Protein AF-0000000075407105 (afdb_homodimer)

Secondary structure (DSSP, 8-state):
--PPP--SSEE-SS---SS--GGGEEEEEEEEEEHHHHHHHHHTTS-EESTTSSEEEEEEEEEEEETTEEEEEEEEHHHHHHHHHHH-HHHHHHHHHHHHHHHSPPPPBTTB--SS-EEEEEEE----SS--S-HHHHHHHHHHHHHHHHHHT-SEEEEESS--STTPPP--HHHHHHHHHHHHHHHHHTT-EEEEE-S-HHHHHHHHHHT--EEEETTTT-STTHHHHHHHH--EEEEE--SS-TTTTTS----SSHHHHHHHHHHHHHHHHHHHT--GGGEEEE--TTSS--HHHHHHHHHTGGGGGGG-S-BEE--TT-HHHHHHTT---GGG-HHHHHHHHHHHHHTT-SEEEES-HHHHHHHHHHHHHHHHH-/--PPP--SSEE-SS---SS--GGGEEEEEEEEEEHHHHHHHHHTTS-EESTTSSEEEEEEEEEEEETTEEEEEEEEHHHHHHHHHHH-HHHHHHHHHHHHHHHSPPPPBTTB--SS-EEEEEEE----SS--S-HHHHHHHHHHHHHHHHHHT-SEEEEESS--STTPPP--HHHHHHHHHHHHHHHHHTT-EEEEE-S-HHHHHHHHHHT--EEEETTTT-STTHHHHHHHH--EEEEE--SS-TTTTTS----SSHHHHHHHHHHHHHHHHHHHT--GGGEEEE--TTSS--HHHHHHHHHTGGGGGGG-S-BEE--TT-HHHHHHTT---GGG-HHHHHHHHHHHHHTT-SEEEES-HHHHHHHHHHHHHHHHH-

pLDDT: mean 93.24, std 10.72, range [33.47, 98.94]

Organism: Magnetospirillum gryphiswaldense (strain DSM 6361 / JCM 21280 / NBRC 15271 / MSR-1) (NCBI:txid431944)

Structure (mmCIF, N/CA/C/O backbone):
data_AF-0000000075407105-model_v1
#
loop_
_entity.id
_entity.type
_entity.pdbx_description
1 polymer 'dihydropteroate synthase'
#
loop_
_atom_site.group_PDB
_atom_site.id
_atom_site.type_symbol
_atom_site.label_atom_id
_atom_site.label_alt_id
_atom_site.label_comp_id
_atom_site.label_asym_id
_atom_site.label_entity_id
_atom_site.label_seq_id
_atom_site.pdbx_PDB_ins_code
_atom_site.Cartn_x
_atom_site.Cartn_y
_atom_site.Cartn_z
_atom_site.occupancy
_atom_site.B_iso_or_equiv
_atom_site.auth_seq_id
_atom_site.auth_comp_id
_atom_site.auth_asym_id
_atom_site.auth_atom_id
_atom_site.pdbx_PDB_model_num
ATOM 1 N N . MET A 1 1 ? 12.43 -6.551 20.906 1 43.66 1 MET A N 1
ATOM 2 C CA . MET A 1 1 ? 11.086 -7.113 20.891 1 43.66 1 MET A CA 1
ATOM 3 C C . MET A 1 1 ? 10.109 -6.168 20.203 1 43.66 1 MET A C 1
ATOM 5 O O . MET A 1 1 ? 10.07 -4.977 20.516 1 43.66 1 MET A O 1
ATOM 9 N N . ILE A 1 2 ? 9.617 -6.543 19.094 1 59.31 2 ILE A N 1
ATOM 10 C CA . ILE A 1 2 ? 8.688 -5.703 18.344 1 59.31 2 ILE A CA 1
ATOM 11 C C . ILE A 1 2 ? 7.418 -5.492 19.172 1 59.31 2 ILE A C 1
ATOM 13 O O . ILE A 1 2 ? 6.836 -6.449 19.688 1 59.31 2 ILE A O 1
ATOM 17 N N . VAL A 1 3 ? 7.188 -4.281 19.641 1 60.44 3 VAL A N 1
ATOM 18 C CA . VAL A 1 3 ? 6 -3.883 20.391 1 60.44 3 VAL A CA 1
ATOM 19 C C . VAL A 1 3 ? 4.746 -4.211 19.578 1 60.44 3 VAL A C 1
ATOM 21 O O . VAL A 1 3 ? 4.625 -3.816 18.422 1 60.44 3 VAL A O 1
ATOM 24 N N . PRO A 1 4 ? 3.904 -5.094 20.203 1 81.5 4 PRO A N 1
ATOM 25 C CA . PRO A 1 4 ? 2.666 -5.418 19.5 1 81.5 4 PRO A CA 1
ATOM 26 C C . PRO A 1 4 ? 1.782 -4.195 19.266 1 81.5 4 PRO A C 1
ATOM 28 O O . PRO A 1 4 ? 1.633 -3.357 20.156 1 81.5 4 PRO A O 1
ATOM 31 N N . VAL A 1 5 ? 1.396 -3.979 18.109 1 93.75 5 VAL A N 1
ATOM 32 C CA . VAL A 1 5 ? 0.526 -2.871 17.719 1 93.75 5 VAL A CA 1
ATOM 33 C C . VAL A 1 5 ? -0.922 -3.35 17.656 1 93.75 5 VAL A C 1
ATOM 35 O O . VAL A 1 5 ? -1.203 -4.418 17.109 1 93.75 5 VAL A O 1
ATOM 38 N N . THR A 1 6 ? -1.821 -2.645 18.359 1 94.62 6 THR A N 1
ATOM 39 C CA . THR A 1 6 ? -3.25 -2.932 18.312 1 94.62 6 THR A CA 1
ATOM 40 C C . THR A 1 6 ? -4.027 -1.709 17.828 1 94.62 6 THR A C 1
ATOM 42 O O . THR A 1 6 ? -3.508 -0.591 17.844 1 94.62 6 THR A O 1
ATOM 45 N N . SER A 1 7 ? -5.23 -1.935 17.453 1 96.94 7 SER A N 1
ATOM 46 C CA . SER A 1 7 ? -6.082 -0.854 16.953 1 96.94 7 SER A CA 1
ATOM 47 C C . SER A 1 7 ? -6.457 0.105 18.078 1 96.94 7 SER A C 1
ATOM 49 O O . SER A 1 7 ? -6.566 -0.301 19.25 1 96.94 7 SER A O 1
ATOM 51 N N . ALA A 1 8 ? -6.641 1.34 17.688 1 96.75 8 ALA A N 1
ATOM 52 C CA . ALA A 1 8 ? -7.113 2.348 18.625 1 96.75 8 ALA A CA 1
ATOM 53 C C . ALA A 1 8 ? -8.609 2.186 18.906 1 96.75 8 ALA A C 1
ATOM 55 O O . ALA A 1 8 ? -9.156 2.828 19.797 1 96.75 8 ALA A O 1
ATOM 56 N N . PHE A 1 9 ? -9.289 1.323 18.109 1 97.44 9 PHE A N 1
ATOM 57 C CA . PHE A 1 9 ? -10.734 1.162 18.188 1 97.44 9 PHE A CA 1
ATOM 58 C C . PHE A 1 9 ? -11.102 -0.276 18.531 1 97.44 9 PHE A C 1
ATOM 60 O O . PHE A 1 9 ? -10.352 -1.206 18.219 1 97.44 9 PHE A O 1
ATOM 67 N N . ARG A 1 10 ? -12.188 -0.415 19.188 1 96.56 10 ARG A N 1
ATOM 68 C CA . ARG A 1 10 ? -12.82 -1.713 19.391 1 96.56 10 ARG A CA 1
ATOM 69 C C . ARG A 1 10 ? -13.977 -1.914 18.422 1 96.56 10 ARG A C 1
ATOM 71 O O . ARG A 1 10 ? -14.758 -0.991 18.172 1 96.56 10 ARG A O 1
ATOM 78 N N . ARG A 1 11 ? -14.133 -3.047 17.891 1 96.19 11 ARG A N 1
ATOM 79 C CA . ARG A 1 11 ? -15.164 -3.336 16.906 1 96.19 11 ARG A CA 1
ATOM 80 C C . ARG A 1 11 ? -16.547 -3.309 17.531 1 96.19 11 ARG A C 1
ATOM 82 O O . ARG A 1 11 ? -16.734 -3.75 18.672 1 96.19 11 ARG A O 1
ATOM 89 N N . SER A 1 12 ? -17.484 -2.785 16.812 1 95.69 12 SER A N 1
ATOM 90 C CA . SER A 1 12 ? -18.906 -2.844 17.125 1 95.69 12 SER A CA 1
ATOM 91 C C . SER A 1 12 ? -19.688 -3.559 16.031 1 95.69 12 SER A C 1
ATOM 93 O O . SER A 1 12 ? -19.422 -3.369 14.836 1 95.69 12 SER A O 1
ATOM 95 N N . PRO A 1 13 ? -20.688 -4.316 16.375 1 94.38 13 PRO A N 1
ATOM 96 C CA . PRO A 1 13 ? -21.484 -5.012 15.359 1 94.38 13 PRO A CA 1
ATOM 97 C C . PRO A 1 13 ? -22.484 -4.094 14.656 1 94.38 13 PRO A C 1
ATOM 99 O O . PRO A 1 13 ? -23.078 -4.48 13.648 1 94.38 13 PRO A O 1
ATOM 102 N N . ALA A 1 14 ? -22.672 -2.896 15.273 1 92.69 14 ALA A N 1
ATOM 103 C CA . ALA A 1 14 ? -23.656 -1.961 14.719 1 92.69 14 ALA A CA 1
ATOM 104 C C . ALA A 1 14 ? -23.188 -0.518 14.898 1 92.69 14 ALA A C 1
ATOM 106 O O . ALA A 1 14 ? -22.312 -0.238 15.727 1 92.69 14 ALA A O 1
ATOM 107 N N . LEU A 1 15 ? -23.75 0.349 14.047 1 93.19 15 LEU A N 1
ATOM 108 C CA . LEU A 1 15 ? -23.562 1.78 14.266 1 93.19 15 LEU A CA 1
ATOM 109 C C . LEU A 1 15 ? -24.25 2.229 15.555 1 93.19 15 LEU A C 1
ATOM 111 O O . LEU A 1 15 ? -25.188 1.572 16.031 1 93.19 15 LEU A O 1
ATOM 115 N N . PRO A 1 16 ? -23.781 3.295 16.078 1 90.06 16 PRO A N 1
ATOM 116 C CA . PRO A 1 16 ? -24.391 3.736 17.328 1 90.06 16 PRO A CA 1
ATOM 117 C C . PRO A 1 16 ? -25.812 4.258 17.156 1 90.06 16 PRO A C 1
ATOM 119 O O . PRO A 1 16 ? -26.125 4.832 16.109 1 90.06 16 PRO A O 1
ATOM 122 N N . ARG A 1 17 ? -26.688 3.99 18.125 1 85.75 17 ARG A N 1
ATOM 123 C CA . ARG A 1 17 ? -28.062 4.469 18.125 1 85.75 17 ARG A CA 1
ATOM 124 C C . ARG A 1 17 ? -28.328 5.336 19.359 1 85.75 17 ARG A C 1
ATOM 126 O O . ARG A 1 17 ? -27.844 5.047 20.453 1 85.75 17 ARG A O 1
ATOM 133 N N . GLY A 1 18 ? -29.234 6.359 19.125 1 74.56 18 GLY A N 1
ATOM 134 C CA . GLY A 1 18 ? -29.734 7.199 20.203 1 74.56 18 GLY A CA 1
ATOM 135 C C . GLY A 1 18 ? -28.781 8.305 20.594 1 74.56 18 GLY A C 1
ATOM 136 O O . GLY A 1 18 ? -28.234 9 19.734 1 74.56 18 GLY A O 1
ATOM 137 N N . PHE A 1 19 ? -28.094 8.25 21.812 1 61.16 19 PHE A N 1
ATOM 138 C CA . PHE A 1 19 ? -27.578 9.289 22.703 1 61.16 19 PHE A CA 1
ATOM 139 C C . PHE A 1 19 ? -26.203 9.773 22.219 1 61.16 19 PHE A C 1
ATOM 141 O O . PHE A 1 19 ? -25.578 10.609 22.875 1 61.16 19 PHE A O 1
ATOM 148 N N . VAL A 1 20 ? -25.781 9.383 21.062 1 69 20 VAL A N 1
ATOM 149 C CA . VAL A 1 20 ? -24.453 9.883 20.766 1 69 20 VAL A CA 1
ATOM 150 C C . VAL A 1 20 ? -24.547 11.281 20.156 1 69 20 VAL A C 1
ATOM 152 O O . VAL A 1 20 ? -25.344 11.516 19.234 1 69 20 VAL A O 1
ATOM 155 N N . HIS A 1 21 ? -23.844 12.164 20.938 1 73.88 21 HIS A N 1
ATOM 156 C CA . HIS A 1 21 ? -23.812 13.547 20.469 1 73.88 21 HIS A CA 1
ATOM 157 C C . HIS A 1 21 ? -22.984 13.68 19.188 1 73.88 21 HIS A C 1
ATOM 159 O O . HIS A 1 21 ? -21.891 13.125 19.094 1 73.88 21 HIS A O 1
ATOM 165 N N . ALA A 1 22 ? -23.5 14.391 18.281 1 72.75 22 ALA A N 1
ATOM 166 C CA . ALA A 1 22 ? -23 14.508 16.922 1 72.75 22 ALA A CA 1
ATOM 167 C C . ALA A 1 22 ? -21.531 14.891 16.891 1 72.75 22 ALA A C 1
ATOM 169 O O . ALA A 1 22 ? -20.719 14.25 16.219 1 72.75 22 ALA A O 1
ATOM 170 N N . PRO A 1 23 ? -21.125 15.789 17.734 1 68 23 PRO A N 1
ATOM 171 C CA . PRO A 1 23 ? -19.734 16.234 17.594 1 68 23 PRO A CA 1
ATOM 172 C C . PRO A 1 23 ? -18.734 15.203 18.094 1 68 23 PRO A C 1
ATOM 174 O O . PRO A 1 23 ? -17.531 15.336 17.844 1 68 23 PRO A O 1
ATOM 177 N N . ARG A 1 24 ? -19.281 14.125 18.516 1 79.62 24 ARG A N 1
ATOM 178 C CA . ARG A 1 24 ? -18.391 13.109 19.062 1 79.62 24 ARG A CA 1
ATOM 179 C C . ARG A 1 24 ? -18.312 11.891 18.141 1 79.62 24 ARG A C 1
ATOM 181 O O . ARG A 1 24 ? -17.828 10.828 18.547 1 79.62 24 ARG A O 1
ATOM 188 N N . VAL A 1 25 ? -18.828 12.117 17 1 92.12 25 VAL A N 1
ATOM 189 C CA . VAL A 1 25 ? -18.812 11.023 16.031 1 92.12 25 VAL A CA 1
ATOM 190 C C . VAL A 1 25 ? -17.891 11.383 14.867 1 92.12 25 VAL A C 1
ATOM 192 O O . VAL A 1 25 ? -17.969 12.477 14.305 1 92.12 25 VAL A O 1
ATOM 195 N N . HIS A 1 26 ? -16.984 10.461 14.578 1 96.25 26 HIS A N 1
ATOM 196 C CA . HIS A 1 26 ? -16.047 10.648 13.477 1 96.25 26 HIS A CA 1
ATOM 197 C C . HIS A 1 26 ? -16.312 9.648 12.352 1 96.25 26 HIS A C 1
ATOM 199 O O . HIS A 1 26 ? -16.812 8.555 12.602 1 96.25 26 HIS A O 1
ATOM 205 N N . VAL A 1 27 ? -16.062 10.094 11.156 1 97.19 27 VAL A N 1
ATOM 206 C CA . VAL A 1 27 ? -16.266 9.25 9.977 1 97.19 27 VAL A CA 1
ATOM 207 C C . VAL A 1 27 ? -14.906 8.82 9.422 1 97.19 27 VAL A C 1
ATOM 209 O O . VAL A 1 27 ? -14.055 9.664 9.117 1 97.19 27 VAL A O 1
ATOM 212 N N . LEU A 1 28 ? -14.695 7.566 9.367 1 98.38 28 LEU A N 1
ATOM 213 C CA . LEU A 1 28 ? -13.508 6.992 8.742 1 98.38 28 LEU A CA 1
ATOM 214 C C . LEU A 1 28 ? -13.828 6.449 7.352 1 98.38 28 LEU A C 1
ATOM 216 O O . LEU A 1 28 ? -14.352 5.336 7.223 1 98.38 28 LEU A O 1
ATOM 220 N N . PRO A 1 29 ? -13.57 7.25 6.281 1 98.25 29 PRO A N 1
ATOM 221 C CA . PRO A 1 29 ? -13.719 6.656 4.953 1 98.25 29 PRO A CA 1
ATOM 222 C C . PRO A 1 29 ? -12.953 5.344 4.805 1 98.25 29 PRO A C 1
ATOM 224 O O . PRO A 1 29 ? -11.781 5.266 5.168 1 98.25 29 PRO A O 1
ATOM 227 N N . SER A 1 30 ? -13.594 4.293 4.367 1 98.19 30 SER A N 1
ATOM 228 C CA . SER A 1 30 ? -13.031 2.947 4.262 1 98.19 30 SER A CA 1
ATOM 229 C C . SER A 1 30 ? -13.477 2.262 2.975 1 98.19 30 SER A C 1
ATOM 231 O O . SER A 1 30 ? -14.328 2.781 2.25 1 98.19 30 SER A O 1
ATOM 233 N N . GLY A 1 31 ? -12.859 1.134 2.707 1 98.06 31 GLY A N 1
ATOM 234 C CA . GLY A 1 31 ? -13.18 0.448 1.465 1 98.06 31 GLY A CA 1
ATOM 235 C C . GLY A 1 31 ? -12.875 1.273 0.23 1 98.06 31 GLY A C 1
ATOM 236 O O . GLY A 1 31 ? -13.727 1.439 -0.642 1 98.06 31 GLY A O 1
ATOM 237 N N . ILE A 1 32 ? -11.734 1.819 0.197 1 98.38 32 ILE A N 1
ATOM 238 C CA . ILE A 1 32 ? -11.352 2.768 -0.844 1 98.38 32 ILE A CA 1
ATOM 239 C C . ILE A 1 32 ? -10.992 2.014 -2.123 1 98.38 32 ILE A C 1
ATOM 241 O O . ILE A 1 32 ? -10.289 1.005 -2.078 1 98.38 32 ILE A O 1
ATOM 245 N N . VAL A 1 33 ? -11.508 2.445 -3.225 1 98.12 33 VAL A N 1
ATOM 246 C CA . VAL A 1 33 ? -11.25 1.891 -4.551 1 98.12 33 VAL A CA 1
ATOM 247 C C . VAL A 1 33 ? -10.766 2.994 -5.484 1 98.12 33 VAL A C 1
ATOM 249 O O . VAL A 1 33 ? -10.859 4.18 -5.156 1 98.12 33 VAL A O 1
ATOM 252 N N . ALA A 1 34 ? -10.25 2.602 -6.609 1 97.38 34 ALA A N 1
ATOM 253 C CA . ALA A 1 34 ? -9.664 3.557 -7.547 1 97.38 34 ALA A CA 1
ATOM 254 C C . ALA A 1 34 ? -10.148 3.293 -8.969 1 97.38 34 ALA A C 1
ATOM 256 O O . ALA A 1 34 ? -10.789 2.275 -9.234 1 97.38 34 ALA A O 1
ATOM 257 N N . GLY A 1 35 ? -9.867 4.223 -9.875 1 95.88 35 GLY A N 1
ATOM 258 C CA . GLY A 1 35 ? -10.062 4.035 -11.305 1 95.88 35 GLY A CA 1
ATOM 259 C C . GLY A 1 35 ? -11.508 3.814 -11.688 1 95.88 35 GLY A C 1
ATOM 260 O O . GLY A 1 35 ? -12.398 4.508 -11.188 1 95.88 35 GLY A O 1
ATOM 261 N N . GLU A 1 36 ? -11.727 2.865 -12.539 1 96.94 36 GLU A N 1
ATOM 262 C CA . GLU A 1 36 ? -13.062 2.584 -13.047 1 96.94 36 GLU A CA 1
ATOM 263 C C . GLU A 1 36 ? -13.953 1.988 -11.961 1 96.94 36 GLU A C 1
ATOM 265 O O . GLU A 1 36 ? -15.164 2.197 -11.961 1 96.94 36 GLU A O 1
ATOM 270 N N . ALA A 1 37 ? -13.336 1.286 -11.047 1 97.19 37 ALA A N 1
ATOM 271 C CA . ALA A 1 37 ? -14.109 0.788 -9.914 1 97.19 37 ALA A CA 1
ATOM 272 C C . ALA A 1 37 ? -14.664 1.939 -9.078 1 97.19 37 ALA A C 1
ATOM 274 O O . ALA A 1 37 ? -15.82 1.904 -8.648 1 97.19 37 ALA A O 1
ATOM 275 N N . ALA A 1 38 ? -13.828 2.928 -8.852 1 97.69 38 ALA A N 1
ATOM 276 C CA . ALA A 1 38 ? -14.281 4.109 -8.117 1 97.69 38 ALA A CA 1
ATOM 277 C C . ALA A 1 38 ? -15.406 4.82 -8.867 1 97.69 38 ALA A C 1
ATOM 279 O O . ALA A 1 38 ? -16.422 5.172 -8.273 1 97.69 38 ALA A O 1
ATOM 280 N N . ALA A 1 39 ? -15.156 4.984 -10.141 1 97 39 ALA A N 1
ATOM 281 C CA . ALA A 1 39 ? -16.172 5.633 -10.961 1 97 39 ALA A CA 1
ATOM 282 C C . ALA A 1 39 ? -17.484 4.852 -10.938 1 97 39 ALA A C 1
ATOM 284 O O . ALA A 1 39 ? -18.562 5.434 -10.812 1 97 39 ALA A O 1
ATOM 285 N N . ALA A 1 40 ? -17.391 3.576 -11.039 1 97.19 40 ALA A N 1
ATOM 286 C CA . ALA A 1 40 ? -18.562 2.711 -11.008 1 97.19 40 ALA A CA 1
ATOM 287 C C . ALA A 1 40 ? -19.297 2.818 -9.672 1 97.19 40 ALA A C 1
ATOM 289 O O . ALA A 1 40 ? -20.531 2.869 -9.625 1 97.19 40 ALA A O 1
ATOM 290 N N . ALA A 1 41 ? -18.547 2.818 -8.602 1 97 41 ALA A N 1
ATOM 291 C CA . ALA A 1 41 ? -19.141 2.926 -7.273 1 97 41 ALA A CA 1
ATOM 292 C C . ALA A 1 41 ? -19.906 4.242 -7.113 1 97 41 ALA A C 1
ATOM 294 O O . ALA A 1 41 ? -21 4.273 -6.551 1 97 41 ALA A O 1
ATOM 295 N N . ILE A 1 42 ? -19.328 5.305 -7.645 1 96.44 42 ILE A N 1
ATOM 296 C CA . ILE A 1 42 ? -19.922 6.629 -7.496 1 96.44 42 ILE A CA 1
ATOM 297 C C . ILE A 1 42 ? -21.188 6.719 -8.328 1 96.44 42 ILE A C 1
ATOM 299 O O . ILE A 1 42 ? -22.25 7.105 -7.816 1 96.44 42 ILE A O 1
ATOM 303 N N . ILE A 1 43 ? -21.125 6.34 -9.555 1 95.88 43 ILE A N 1
ATOM 304 C CA . ILE A 1 43 ? -22.266 6.508 -10.438 1 95.88 43 ILE A CA 1
ATOM 305 C C . ILE A 1 43 ? -23.375 5.543 -10.031 1 95.88 43 ILE A C 1
ATOM 307 O O . ILE A 1 43 ? -24.562 5.812 -10.258 1 95.88 43 ILE A O 1
ATOM 311 N N . GLY A 1 44 ? -23 4.457 -9.398 1 94.56 44 GLY A N 1
ATOM 312 C CA . GLY A 1 44 ? -23.969 3.482 -8.93 1 94.56 44 GLY A CA 1
ATOM 313 C C . GLY A 1 44 ? -24.562 3.834 -7.582 1 94.56 44 GLY A C 1
ATOM 314 O O . GLY A 1 44 ? -25.484 3.156 -7.102 1 94.56 44 GLY A O 1
ATOM 315 N N . GLY A 1 45 ? -24.047 4.867 -6.918 1 93.88 45 GLY A N 1
ATOM 316 C CA . GLY A 1 45 ? -24.547 5.324 -5.637 1 93.88 45 GLY A CA 1
ATOM 317 C C . GLY A 1 45 ? -23.984 4.551 -4.461 1 93.88 45 GLY A C 1
ATOM 318 O O . GLY A 1 45 ? -24.5 4.648 -3.344 1 93.88 45 GLY A O 1
ATOM 319 N N . HIS A 1 46 ? -22.906 3.812 -4.68 1 94.69 46 HIS A N 1
ATOM 320 C CA . HIS A 1 46 ? -22.359 2.934 -3.654 1 94.69 46 HIS A CA 1
ATOM 321 C C . HIS A 1 46 ? -21.031 3.463 -3.131 1 94.69 46 HIS A C 1
ATOM 323 O O . HIS A 1 46 ? -20.375 2.811 -2.316 1 94.69 46 HIS A O 1
ATOM 329 N N . GLY A 1 47 ? -20.625 4.566 -3.623 1 96 47 GLY A N 1
ATOM 330 C CA . GLY A 1 47 ? -19.375 5.195 -3.211 1 96 47 GLY A CA 1
ATOM 331 C C . GLY A 1 47 ? -19.406 6.707 -3.303 1 96 47 GLY A C 1
ATOM 332 O O . GLY A 1 47 ? -20.328 7.277 -3.896 1 96 47 GLY A O 1
ATOM 333 N N . TRP A 1 48 ? -18.484 7.293 -2.711 1 96.81 48 TRP A N 1
ATOM 334 C CA . TRP A 1 48 ? -18.328 8.742 -2.711 1 96.81 48 TRP A CA 1
ATOM 335 C C . TRP A 1 48 ? -16.859 9.133 -2.916 1 96.81 48 TRP A C 1
ATOM 337 O O . TRP A 1 48 ? -15.961 8.445 -2.439 1 96.81 48 TRP A O 1
ATOM 347 N N . PRO A 1 49 ? -16.656 10.234 -3.645 1 97 49 PRO A N 1
ATOM 348 C CA . PRO A 1 49 ? -15.273 10.617 -3.943 1 97 49 PRO A CA 1
ATOM 349 C C . PRO A 1 49 ? -14.453 10.883 -2.684 1 97 49 PRO A C 1
ATOM 351 O O . PRO A 1 49 ? -14.984 11.359 -1.682 1 97 49 PRO A O 1
ATOM 354 N N . LEU A 1 50 ? -13.242 10.562 -2.715 1 96.69 50 LEU A N 1
ATOM 355 C CA . LEU A 1 50 ? -12.242 10.953 -1.725 1 96.69 50 LEU A CA 1
ATOM 356 C C . LEU A 1 50 ? -11.367 12.078 -2.26 1 96.69 50 LEU A C 1
ATOM 358 O O . LEU A 1 50 ? -10.484 11.844 -3.09 1 96.69 50 LEU A O 1
ATOM 362 N N . ALA A 1 51 ? -11.609 13.336 -1.871 1 93.44 51 ALA A N 1
ATOM 363 C CA . ALA A 1 51 ? -10.906 14.539 -2.307 1 93.44 51 ALA A CA 1
ATOM 364 C C . ALA A 1 51 ? -10.984 14.695 -3.822 1 93.44 51 ALA A C 1
ATOM 366 O O . ALA A 1 51 ? -10 15.07 -4.461 1 93.44 51 ALA A O 1
ATOM 367 N N . ASP A 1 52 ? -12.344 14.367 -4.371 1 71.56 52 ASP A N 1
ATOM 368 C CA . ASP A 1 52 ? -12.734 14.453 -5.773 1 71.56 52 ASP A CA 1
ATOM 369 C C . ASP A 1 52 ? -11.688 13.82 -6.68 1 71.56 52 ASP A C 1
ATOM 371 O O . ASP A 1 52 ? -11.406 14.336 -7.77 1 71.56 52 ASP A O 1
ATOM 375 N N . GLY A 1 53 ? -11.125 12.852 -6.262 1 66.38 53 GLY A N 1
ATOM 376 C CA . GLY A 1 53 ? -10.016 12.305 -7.023 1 66.38 53 GLY A CA 1
ATOM 377 C C . GLY A 1 53 ? -10.359 11 -7.715 1 66.38 53 GLY A C 1
ATOM 378 O O . GLY A 1 53 ? -11.5 10.789 -8.133 1 66.38 53 GLY A O 1
ATOM 379 N N . LYS A 1 54 ? -9.406 10.312 -8.031 1 83.88 54 LYS A N 1
ATOM 380 C CA . LYS A 1 54 ? -9.414 9.023 -8.711 1 83.88 54 LYS A CA 1
ATOM 381 C C . LYS A 1 54 ? -9.727 7.887 -7.738 1 83.88 54 LYS A C 1
ATOM 383 O O . LYS A 1 54 ? -9.719 6.715 -8.117 1 83.88 54 LYS A O 1
ATOM 388 N N . LEU A 1 55 ? -10.078 8.359 -6.414 1 96.62 55 LEU A N 1
ATOM 389 C CA . LEU A 1 55 ? -10.414 7.391 -5.379 1 96.62 55 LEU A CA 1
ATOM 390 C C . LEU A 1 55 ? -11.836 7.613 -4.859 1 96.62 55 LEU A C 1
ATOM 392 O O . LEU A 1 55 ? -12.344 8.734 -4.902 1 96.62 55 LEU A O 1
ATOM 396 N N . ALA A 1 56 ? -12.453 6.594 -4.414 1 97.94 56 ALA A N 1
ATOM 397 C CA . ALA A 1 56 ? -13.758 6.637 -3.754 1 97.94 56 ALA A CA 1
ATOM 398 C C . ALA A 1 56 ? -13.797 5.684 -2.564 1 97.94 56 ALA A C 1
ATOM 400 O O . ALA A 1 56 ? -13.156 4.629 -2.582 1 97.94 56 ALA A O 1
ATOM 401 N N . PHE A 1 57 ? -14.438 6.113 -1.542 1 98 57 PHE A N 1
ATOM 402 C CA . PHE A 1 57 ? -14.695 5.16 -0.467 1 98 57 PHE A CA 1
ATOM 403 C C . PHE A 1 57 ? -16.078 4.543 -0.605 1 98 57 PHE A C 1
ATOM 405 O O . PHE A 1 57 ? -17.031 5.219 -1.009 1 98 57 PHE A O 1
ATOM 412 N N . THR A 1 58 ? -16.172 3.236 -0.408 1 97.75 58 THR A N 1
ATOM 413 C CA . THR A 1 58 ? -17.422 2.492 -0.625 1 97.75 58 THR A CA 1
ATOM 414 C C . THR A 1 58 ? -18.047 2.088 0.706 1 97.75 58 THR A C 1
ATOM 416 O O . THR A 1 58 ? -19.188 1.615 0.743 1 97.75 58 THR A O 1
ATOM 419 N N . SER A 1 59 ? -17.344 2.213 1.738 1 97.94 59 SER A N 1
ATOM 420 C CA . SER A 1 59 ? -17.812 2.018 3.107 1 97.94 59 SER A CA 1
ATOM 421 C C . SER A 1 59 ? -17.219 3.066 4.047 1 97.94 59 SER A C 1
ATOM 423 O O . SER A 1 59 ? -16.359 3.842 3.648 1 97.94 59 SER A O 1
ATOM 425 N N . ALA A 1 60 ? -17.781 3.121 5.246 1 97.62 60 ALA A N 1
ATOM 426 C CA . ALA A 1 60 ? -17.266 4.051 6.246 1 97.62 60 ALA A CA 1
ATOM 427 C C . ALA A 1 60 ? -17.344 3.443 7.645 1 97.62 60 ALA A C 1
ATOM 429 O O . ALA A 1 60 ? -18.281 2.727 7.969 1 97.62 60 ALA A O 1
ATOM 430 N N . GLY A 1 61 ? -16.312 3.686 8.352 1 97.44 61 GLY A N 1
ATOM 431 C CA . GLY A 1 61 ? -16.375 3.453 9.789 1 97.44 61 GLY A CA 1
ATOM 432 C C . GLY A 1 61 ? -16.891 4.648 10.562 1 97.44 61 GLY A C 1
ATOM 433 O O . GLY A 1 61 ? -16.469 5.781 10.328 1 97.44 61 GLY A O 1
ATOM 434 N N . ILE A 1 62 ? -17.859 4.406 11.398 1 96.56 62 ILE A N 1
ATOM 435 C CA . ILE A 1 62 ? -18.281 5.402 12.375 1 96.56 62 ILE A CA 1
ATOM 436 C C . ILE A 1 62 ? -17.594 5.137 13.719 1 96.56 62 ILE A C 1
ATOM 438 O O . ILE A 1 62 ? -17.719 4.043 14.273 1 96.56 62 ILE A O 1
ATOM 442 N N . VAL A 1 63 ? -16.875 6.125 14.156 1 96.69 63 VAL A N 1
ATOM 443 C CA . VAL A 1 63 ? -16.125 5.992 15.391 1 96.69 63 VAL A CA 1
ATOM 444 C C . VAL A 1 63 ? -16.734 6.879 16.469 1 96.69 63 VAL A C 1
ATOM 446 O O . VAL A 1 63 ? -17.047 8.039 16.219 1 96.69 63 VAL A O 1
ATOM 449 N N . TRP A 1 64 ? -16.906 6.309 17.625 1 94.25 64 TRP A N 1
ATOM 450 C CA . TRP A 1 64 ? -17.469 7.066 18.734 1 94.25 64 TRP A CA 1
ATOM 451 C C . TRP A 1 64 ? -16.906 6.586 20.062 1 94.25 64 TRP A C 1
ATOM 453 O O . TRP A 1 64 ? -16.344 5.492 20.141 1 94.25 64 TRP A O 1
ATOM 463 N N . ALA A 1 65 ? -16.969 7.504 21.031 1 91.31 65 ALA A N 1
ATOM 464 C CA . ALA A 1 65 ? -16.516 7.168 22.375 1 91.31 65 ALA A CA 1
ATOM 465 C C . ALA A 1 65 ? -17.703 6.809 23.266 1 91.31 65 ALA A C 1
ATOM 467 O O . ALA A 1 65 ? -18.719 7.523 23.297 1 91.31 65 ALA A O 1
ATOM 468 N N . GLU A 1 66 ? -17.625 5.668 23.922 1 88.5 66 GLU A N 1
ATOM 469 C CA . GLU A 1 66 ? -18.625 5.203 24.875 1 88.5 66 GLU A CA 1
ATOM 470 C C . GLU A 1 66 ? -18.016 4.285 25.922 1 88.5 66 GLU A C 1
ATOM 472 O O . GLU A 1 66 ? -17.297 3.344 25.594 1 88.5 66 GLU A O 1
ATOM 477 N N . GLY A 1 67 ? -18.328 4.609 27.281 1 86.5 67 GLY A N 1
ATOM 478 C CA . GLY A 1 67 ? -17.844 3.77 28.359 1 86.5 67 GLY A CA 1
ATOM 479 C C . GLY A 1 67 ? -16.328 3.76 28.484 1 86.5 67 GLY A C 1
ATOM 480 O O . GLY A 1 67 ? -15.734 2.717 28.75 1 86.5 67 GLY A O 1
ATOM 481 N N . GLY A 1 68 ? -15.727 4.789 28.078 1 87.25 68 GLY A N 1
ATOM 482 C CA . GLY A 1 68 ? -14.281 4.898 28.203 1 87.25 68 GLY A CA 1
ATOM 483 C C . GLY A 1 68 ? -13.531 4.207 27.078 1 87.25 68 GLY A C 1
ATOM 484 O O . GLY A 1 68 ? -12.312 4.062 27.141 1 87.25 68 GLY A O 1
ATOM 485 N N . GLN A 1 69 ? -14.328 3.76 26.078 1 91.5 69 GLN A N 1
ATOM 486 C CA . GLN A 1 69 ? -13.734 3.078 24.938 1 91.5 69 GLN A CA 1
ATOM 487 C C . GLN A 1 69 ? -14.086 3.785 23.625 1 91.5 69 GLN A C 1
ATOM 489 O O . GLN A 1 69 ? -15.078 4.512 23.562 1 91.5 69 GLN A O 1
ATOM 494 N N . ASN A 1 70 ? -13.219 3.633 22.719 1 95.06 70 ASN A N 1
ATOM 495 C CA . ASN A 1 70 ? -13.5 4.086 21.359 1 95.06 70 ASN A CA 1
ATOM 496 C C . ASN A 1 70 ? -13.938 2.928 20.453 1 95.06 70 ASN A C 1
ATOM 498 O O . ASN A 1 70 ? -13.227 1.928 20.344 1 95.06 70 ASN A O 1
ATOM 502 N N . TRP A 1 71 ? -15.086 3.068 19.875 1 95.62 71 TRP A N 1
ATOM 503 C CA . TRP A 1 71 ? -15.695 2.004 19.078 1 95.62 71 TRP A CA 1
ATOM 504 C C . TRP A 1 71 ? -15.672 2.35 17.594 1 95.62 71 TRP A C 1
ATOM 506 O O . TRP A 1 71 ? -15.625 3.525 17.234 1 95.62 71 TRP A O 1
ATOM 516 N N . ILE A 1 72 ? -15.711 1.335 16.797 1 97.31 72 ILE A N 1
ATOM 517 C CA . ILE A 1 72 ? -15.891 1.519 15.359 1 97.31 72 ILE A CA 1
ATOM 518 C C . ILE A 1 72 ? -16.969 0.572 14.844 1 97.31 72 ILE A C 1
ATOM 520 O O . ILE A 1 72 ? -16.953 -0.623 15.148 1 97.31 72 ILE A O 1
ATOM 524 N N . GLY A 1 73 ? -17.922 1.076 14.172 1 96.88 73 GLY A N 1
ATOM 525 C CA . GLY A 1 73 ? -18.891 0.341 13.383 1 96.88 73 GLY A CA 1
ATOM 526 C C . GLY A 1 73 ? -18.797 0.63 11.898 1 96.88 73 GLY A C 1
ATOM 527 O O . GLY A 1 73 ? -18.578 1.774 11.492 1 96.88 73 GLY A O 1
ATOM 528 N N . MET A 1 74 ? -18.938 -0.412 11.07 1 97.25 74 MET A N 1
ATOM 529 C CA . MET A 1 74 ? -18.781 -0.26 9.625 1 97.25 74 MET A CA 1
ATOM 530 C C . MET A 1 74 ? -20.125 -0.309 8.914 1 97.25 74 MET A C 1
ATOM 532 O O . MET A 1 74 ? -21.016 -1.068 9.305 1 97.25 74 MET A O 1
ATOM 536 N N . ALA A 1 75 ? -20.25 0.445 7.875 1 96.06 75 ALA A N 1
ATOM 537 C CA . ALA A 1 75 ? -21.438 0.418 7.016 1 96.06 75 ALA A CA 1
ATOM 538 C C . ALA A 1 75 ? -21.078 0.798 5.582 1 96.06 75 ALA A C 1
ATOM 540 O O . ALA A 1 75 ? -20.109 1.532 5.348 1 96.06 75 ALA A O 1
ATOM 541 N N . PRO A 1 76 ? -21.859 0.238 4.621 1 96.44 76 PRO A N 1
ATOM 542 C CA . PRO A 1 76 ? -21.719 0.776 3.266 1 96.44 76 PRO A CA 1
ATOM 543 C C . PRO A 1 76 ? -22.016 2.271 3.191 1 96.44 76 PRO A C 1
ATOM 545 O O . PRO A 1 76 ? -22.75 2.801 4.023 1 96.44 76 PRO A O 1
ATOM 548 N N . TYR A 1 77 ? -21.438 2.928 2.27 1 95.5 77 TYR A N 1
ATOM 549 C CA . TYR A 1 77 ? -21.625 4.367 2.133 1 95.5 77 TYR A CA 1
ATOM 550 C C . TYR A 1 77 ? -23.094 4.727 2.088 1 95.5 77 TYR A C 1
ATOM 552 O O . TYR A 1 77 ? -23.547 5.656 2.768 1 95.5 77 TYR A O 1
ATOM 560 N N . ALA A 1 78 ? -23.828 3.994 1.293 1 89.5 78 ALA A N 1
ATOM 561 C CA . ALA A 1 78 ? -25.25 4.305 1.12 1 89.5 78 ALA A CA 1
ATOM 562 C C . ALA A 1 78 ? -26 4.207 2.447 1 89.5 78 ALA A C 1
ATOM 564 O O . ALA A 1 78 ? -26.953 4.953 2.682 1 89.5 78 ALA A O 1
ATOM 565 N N . GLU A 1 79 ? -25.609 3.426 3.316 1 93.19 79 GLU A N 1
ATOM 566 C CA . GLU A 1 79 ? -26.281 3.219 4.598 1 93.19 79 GLU A CA 1
ATOM 567 C C . GLU A 1 79 ? -25.844 4.262 5.621 1 93.19 79 GLU A C 1
ATOM 569 O O . GLU A 1 79 ? -26.531 4.477 6.625 1 93.19 79 GLU A O 1
ATOM 574 N N . LEU A 1 80 ? -24.703 4.797 5.426 1 91.56 80 LEU A N 1
ATOM 575 C CA . LEU A 1 80 ? -24.203 5.844 6.316 1 91.56 80 LEU A CA 1
ATOM 576 C C . LEU A 1 80 ? -25.156 7.035 6.332 1 91.56 80 LEU A C 1
ATOM 578 O O . LEU A 1 80 ? -25.5 7.547 7.402 1 91.56 80 LEU A O 1
ATOM 582 N N . VAL A 1 81 ? -25.531 7.336 5.188 1 85.25 81 VAL A N 1
ATOM 583 C CA . VAL A 1 81 ? -26.391 8.5 5.027 1 85.25 81 VAL A CA 1
ATOM 584 C C . VAL A 1 81 ? -27.766 8.227 5.645 1 85.25 81 VAL A C 1
ATOM 586 O O . VAL A 1 81 ? -28.297 9.055 6.383 1 85.25 81 VAL A O 1
ATOM 589 N N . ALA A 1 82 ? -28.234 7.109 5.371 1 90.44 82 ALA A N 1
ATOM 590 C CA . ALA A 1 82 ? -29.531 6.711 5.914 1 90.44 82 ALA A CA 1
ATOM 591 C C . ALA A 1 82 ? -29.484 6.641 7.438 1 90.44 82 ALA A C 1
ATOM 593 O O . ALA A 1 82 ? -30.438 7.062 8.109 1 90.44 82 ALA A O 1
ATOM 594 N N . TRP A 1 83 ? -28.453 6.172 7.918 1 93.88 83 TRP A N 1
ATOM 595 C CA . TRP A 1 83 ? -28.266 6.074 9.359 1 93.88 83 TRP A CA 1
ATOM 596 C C . TRP A 1 83 ? -28.266 7.457 10.008 1 93.88 83 TRP A C 1
ATOM 598 O O . TRP A 1 83 ? -28.953 7.68 11.008 1 93.88 83 TRP A O 1
ATOM 608 N N . ALA A 1 84 ? -27.547 8.352 9.461 1 93.31 84 ALA A N 1
ATOM 609 C CA . ALA A 1 84 ? -27.453 9.703 10.023 1 93.31 84 ALA A CA 1
ATOM 610 C C . ALA A 1 84 ? -28.812 10.375 10.07 1 93.31 84 ALA A C 1
ATOM 612 O O . ALA A 1 84 ? -29.156 11.047 11.055 1 93.31 84 ALA A O 1
ATOM 613 N N . GLU A 1 85 ? -29.609 10.148 9.055 1 91.88 85 GLU A N 1
ATOM 614 C CA . GLU A 1 85 ? -30.953 10.711 9.008 1 91.88 85 GLU A CA 1
ATOM 615 C C . GLU A 1 85 ? -31.844 10.109 10.086 1 91.88 85 GLU A C 1
ATOM 617 O O . GLU A 1 85 ? -32.625 10.812 10.727 1 91.88 85 GLU A O 1
ATOM 622 N N . ALA A 1 86 ? -31.734 8.867 10.266 1 93.12 86 ALA A N 1
ATOM 623 C CA . ALA A 1 86 ? -32.531 8.164 11.266 1 93.12 86 ALA A CA 1
ATOM 624 C C . ALA A 1 86 ? -32.188 8.625 12.68 1 93.12 86 ALA A C 1
ATOM 626 O O . ALA A 1 86 ? -33.031 8.617 13.57 1 93.12 86 ALA A O 1
ATOM 627 N N . GLU A 1 87 ? -30.969 9.062 12.898 1 92.88 87 GLU A N 1
ATOM 628 C CA . GLU A 1 87 ? -30.5 9.484 14.219 1 92.88 87 GLU A CA 1
ATOM 629 C C . GLU A 1 87 ? -30.953 10.906 14.539 1 92.88 87 GLU A C 1
ATOM 631 O O . GLU A 1 87 ? -30.906 11.336 15.688 1 92.88 87 GLU A O 1
ATOM 636 N N . GLY A 1 88 ? -31.359 11.672 13.508 1 91.56 88 GLY A N 1
ATOM 637 C CA . GLY A 1 88 ? -31.906 12.992 13.75 1 91.56 88 GLY A CA 1
ATOM 638 C C . GLY A 1 88 ? -31.25 14.07 12.906 1 91.56 88 GLY A C 1
ATOM 639 O O . GLY A 1 88 ? -30.219 13.836 12.266 1 91.56 88 GLY A O 1
ATOM 640 N N . GLU A 1 89 ? -31.781 15.203 12.984 1 91.06 89 GLU A N 1
ATOM 641 C CA . GLU A 1 89 ? -31.391 16.312 12.117 1 91.06 89 GLU A CA 1
ATOM 642 C C . GLU A 1 89 ? -29.969 16.766 12.414 1 91.06 89 GLU A C 1
ATOM 644 O O . GLU A 1 89 ? -29.203 17.078 11.5 1 91.06 89 GLU A O 1
ATOM 649 N N . ASP A 1 90 ? -29.641 16.781 13.641 1 92 90 ASP A N 1
ATOM 650 C CA . ASP A 1 90 ? -28.312 17.234 14.031 1 92 90 ASP A CA 1
ATOM 651 C C . ASP A 1 90 ? -27.234 16.281 13.492 1 92 90 ASP A C 1
ATOM 653 O O . ASP A 1 90 ? -26.219 16.719 12.969 1 92 90 ASP A O 1
ATOM 657 N N . MET A 1 91 ? -27.5 15.016 13.625 1 93.44 91 MET A N 1
ATOM 658 C CA . MET A 1 91 ? -26.562 14.008 13.125 1 93.44 91 MET A CA 1
ATOM 659 C C . MET A 1 91 ? -26.484 14.047 11.602 1 93.44 91 MET A C 1
ATOM 661 O O . MET A 1 91 ? -25.406 13.977 11.031 1 93.44 91 MET A O 1
ATOM 665 N N . ALA A 1 92 ? -27.609 14.18 10.992 1 93.62 92 ALA A N 1
ATOM 666 C CA . ALA A 1 92 ? -27.672 14.266 9.539 1 93.62 92 ALA A CA 1
ATOM 667 C C . ALA A 1 92 ? -26.859 15.445 9.023 1 93.62 92 ALA A C 1
ATOM 669 O O . ALA A 1 92 ? -26.109 15.328 8.047 1 93.62 92 ALA A O 1
ATOM 670 N N . ARG A 1 93 ? -27.016 16.531 9.703 1 93.75 93 ARG A N 1
ATOM 671 C CA . ARG A 1 93 ? -26.281 17.734 9.32 1 93.75 93 ARG A CA 1
ATOM 672 C C . ARG A 1 93 ? -24.781 17.531 9.523 1 93.75 93 ARG A C 1
ATOM 674 O O . ARG A 1 93 ? -23.984 17.875 8.641 1 93.75 93 ARG A O 1
ATOM 681 N N . HIS A 1 94 ? -24.391 16.969 10.617 1 94 94 HIS A N 1
ATOM 682 C CA . HIS A 1 94 ? -22.984 16.734 10.938 1 94 94 HIS A CA 1
ATOM 683 C C . HIS A 1 94 ? -22.344 15.812 9.914 1 94 94 HIS A C 1
ATOM 685 O O . HIS A 1 94 ? -21.297 16.156 9.336 1 94 94 HIS A O 1
ATOM 691 N N . ILE A 1 95 ? -22.969 14.703 9.68 1 94.69 95 ILE A N 1
ATOM 692 C CA . ILE A 1 95 ? -22.438 13.719 8.75 1 94.69 95 ILE A CA 1
ATOM 693 C C . ILE A 1 95 ? -22.422 14.289 7.34 1 94.69 95 ILE A C 1
ATOM 695 O O . ILE A 1 95 ? -21.469 14.094 6.59 1 94.69 95 ILE A O 1
ATOM 699 N N . GLY A 1 96 ? -23.469 14.977 7.016 1 94.62 96 GLY A N 1
ATOM 700 C CA . GLY A 1 96 ? -23.516 15.617 5.715 1 94.62 96 GLY A CA 1
ATOM 701 C C . GLY A 1 96 ? -22.359 16.562 5.477 1 94.62 96 GLY A C 1
ATOM 702 O O . GLY A 1 96 ? -21.734 16.547 4.406 1 94.62 96 GLY A O 1
ATOM 703 N N . GLN A 1 97 ? -22.062 17.359 6.465 1 95.12 97 GLN A N 1
ATOM 704 C CA . GLN A 1 97 ? -20.969 18.312 6.355 1 95.12 97 GLN A CA 1
ATOM 705 C C . GLN A 1 97 ? -19.625 17.594 6.254 1 95.12 97 GLN A C 1
ATOM 707 O O . GLN A 1 97 ? -18.766 17.984 5.449 1 95.12 97 GLN A O 1
ATOM 712 N N . VAL A 1 98 ? -19.453 16.578 7.031 1 95.94 98 VAL A N 1
ATOM 713 C CA . VAL A 1 98 ? -18.203 15.828 7.035 1 95.94 98 VAL A CA 1
ATOM 714 C C . VAL A 1 98 ? -18.016 15.125 5.691 1 95.94 98 VAL A C 1
ATOM 716 O O . VAL A 1 98 ? -16.938 15.188 5.094 1 95.94 98 VAL A O 1
ATOM 719 N N . VAL A 1 99 ? -19.062 14.5 5.195 1 95.81 99 VAL A N 1
ATOM 720 C CA . VAL A 1 99 ? -19 13.773 3.928 1 95.81 99 VAL A CA 1
ATOM 721 C C . VAL A 1 99 ? -18.703 14.75 2.791 1 95.81 99 VAL A C 1
ATOM 723 O O . VAL A 1 99 ? -17.938 14.422 1.877 1 95.81 99 VAL A O 1
ATOM 726 N N . GLN A 1 100 ? -19.266 15.914 2.898 1 96.06 100 GLN A N 1
ATOM 727 C CA . GLN A 1 100 ? -18.984 16.938 1.896 1 96.06 100 GLN A CA 1
ATOM 728 C C . GLN A 1 100 ? -17.5 17.312 1.903 1 96.06 100 GLN A C 1
ATOM 730 O O . GLN A 1 100 ? -16.875 17.422 0.845 1 96.06 100 GLN A O 1
ATOM 735 N N . ARG A 1 101 ? -16.938 17.484 3.043 1 96.88 101 ARG A N 1
ATOM 736 C CA . ARG A 1 101 ? -15.523 17.812 3.168 1 96.88 101 ARG A CA 1
ATOM 737 C C . ARG A 1 101 ? -14.641 16.688 2.648 1 96.88 101 ARG A C 1
ATOM 739 O O . ARG A 1 101 ? -13.648 16.938 1.961 1 96.88 101 ARG A O 1
ATOM 746 N N . ILE A 1 102 ? -15.016 15.469 2.949 1 97.38 102 ILE A N 1
ATOM 747 C CA . ILE A 1 102 ? -14.266 14.289 2.525 1 97.38 102 ILE A CA 1
ATOM 748 C C . ILE A 1 102 ? -14.227 14.227 1.001 1 97.38 102 ILE A C 1
ATOM 750 O O . ILE A 1 102 ? -13.172 13.953 0.413 1 97.38 102 ILE A O 1
ATOM 754 N N . GLY A 1 103 ? -15.297 14.562 0.371 1 96.94 103 GLY A N 1
ATOM 755 C CA . GLY A 1 103 ? -15.445 14.344 -1.059 1 96.94 103 GLY A CA 1
ATOM 756 C C . GLY A 1 103 ? -15 15.523 -1.895 1 96.94 103 GLY A C 1
ATOM 757 O O . GLY A 1 103 ? -14.703 15.375 -3.08 1 96.94 103 GLY A O 1
ATOM 758 N N . ALA A 1 104 ? -14.859 16.672 -1.318 1 95.56 104 ALA A N 1
ATOM 759 C CA . ALA A 1 104 ? -14.617 17.906 -2.062 1 95.56 104 ALA A CA 1
ATOM 760 C C . ALA A 1 104 ? -13.227 17.891 -2.686 1 95.56 104 ALA A C 1
ATOM 762 O O . ALA A 1 104 ? -12.258 17.453 -2.059 1 95.56 104 ALA A O 1
ATOM 763 N N . ARG A 1 105 ? -13.188 18.438 -3.861 1 94.44 105 ARG A N 1
ATOM 764 C CA . ARG A 1 105 ? -11.898 18.625 -4.52 1 94.44 105 ARG A CA 1
ATOM 765 C C . ARG A 1 105 ? -11.023 19.609 -3.74 1 94.44 105 ARG A C 1
ATOM 767 O O . ARG A 1 105 ? -11.516 20.641 -3.264 1 94.44 105 ARG A O 1
ATOM 774 N N . ARG A 1 106 ? -9.812 19.234 -3.611 1 95.81 106 ARG A N 1
ATOM 775 C CA . ARG A 1 106 ? -8.898 20.172 -2.957 1 95.81 106 ARG A CA 1
ATOM 776 C C . ARG A 1 106 ? -8.508 21.297 -3.896 1 95.81 106 ARG A C 1
ATOM 778 O O . ARG A 1 106 ? -8.203 21.078 -5.066 1 95.81 106 ARG A O 1
ATOM 785 N N . ALA A 1 107 ? -8.594 22.484 -3.395 1 94.44 107 ALA A N 1
ATOM 786 C CA . ALA A 1 107 ? -8.219 23.656 -4.172 1 94.44 107 ALA A CA 1
ATOM 787 C C . ALA A 1 107 ? -6.727 23.656 -4.484 1 94.44 107 ALA A C 1
ATOM 789 O O . ALA A 1 107 ? -5.953 22.938 -3.852 1 94.44 107 ALA A O 1
ATOM 790 N N . GLU A 1 108 ? -6.43 24.438 -5.477 1 96.19 108 GLU A N 1
ATOM 791 C CA . GLU A 1 108 ? -5.016 24.703 -5.727 1 96.19 108 GLU A CA 1
ATOM 792 C C . GLU A 1 108 ? -4.328 25.25 -4.477 1 96.19 108 GLU A C 1
ATOM 794 O O . GLU A 1 108 ? -4.891 26.078 -3.76 1 96.19 108 GLU A O 1
ATOM 799 N N . TRP A 1 109 ? -3.141 24.75 -4.156 1 97.69 109 TRP A N 1
ATOM 800 C CA . TRP A 1 109 ? -2.402 25.078 -2.938 1 97.69 109 TRP A CA 1
ATOM 801 C C . TRP A 1 109 ? -0.959 25.453 -3.258 1 97.69 109 TRP A C 1
ATOM 803 O O . TRP A 1 109 ? -0.236 24.672 -3.893 1 97.69 109 TRP A O 1
ATOM 813 N N . ALA A 1 110 ? -0.536 26.688 -2.873 1 97.44 110 ALA A N 1
ATOM 814 C CA . ALA A 1 110 ? 0.801 27.203 -3.137 1 97.44 110 ALA A CA 1
ATOM 815 C C . ALA A 1 110 ? 1.102 27.219 -4.633 1 97.44 110 ALA A C 1
ATOM 817 O O . ALA A 1 110 ? 2.225 26.922 -5.047 1 97.44 110 ALA A O 1
ATOM 818 N N . GLY A 1 111 ? 0.021 27.391 -5.426 1 96.25 111 GLY A N 1
ATOM 819 C CA . GLY A 1 111 ? 0.184 27.469 -6.867 1 96.25 111 GLY A CA 1
ATOM 820 C C . GLY A 1 111 ? 0.219 26.094 -7.531 1 96.25 111 GLY A C 1
ATOM 821 O O . GLY A 1 111 ? 0.446 26 -8.742 1 96.25 111 GLY A O 1
ATOM 822 N N . LEU A 1 112 ? 0.006 25.078 -6.812 1 97.06 112 LEU A N 1
ATOM 823 C CA . LEU A 1 112 ? 0.061 23.734 -7.352 1 97.06 112 LEU A CA 1
ATOM 824 C C . LEU A 1 112 ? -1.322 23.078 -7.348 1 97.06 112 LEU A C 1
ATOM 826 O O . LEU A 1 112 ? -2.051 23.172 -6.359 1 97.06 112 LEU A O 1
ATOM 830 N N . SER A 1 113 ? -1.635 22.469 -8.508 1 96.38 113 SER A N 1
ATOM 831 C CA . SER A 1 113 ? -2.812 21.609 -8.508 1 96.38 113 SER A CA 1
ATOM 832 C C . SER A 1 113 ? -2.578 20.344 -7.688 1 96.38 113 SER A C 1
ATOM 834 O O . SER A 1 113 ? -1.468 19.812 -7.66 1 96.38 113 SER A O 1
ATOM 836 N N . LEU A 1 114 ? -3.57 19.906 -7.023 1 95.75 114 LEU A N 1
ATOM 837 C CA . LEU A 1 114 ? -3.455 18.703 -6.203 1 95.75 114 LEU A CA 1
ATOM 838 C C . LEU A 1 114 ? -4.207 17.531 -6.836 1 95.75 114 LEU A C 1
ATOM 840 O O . LEU A 1 114 ? -4.777 16.703 -6.129 1 95.75 114 LEU A O 1
ATOM 844 N N . ASP A 1 115 ? -4.246 17.422 -8.156 1 91.62 115 ASP A N 1
ATOM 845 C CA . ASP A 1 115 ? -4.922 16.375 -8.906 1 91.62 115 ASP A CA 1
ATOM 846 C C . ASP A 1 115 ? -4.047 15.125 -9.016 1 91.62 115 ASP A C 1
ATOM 848 O O . ASP A 1 115 ? -4.457 14.125 -9.602 1 91.62 115 ASP A O 1
ATOM 852 N N . ARG A 1 116 ? -2.881 15.219 -8.57 1 94 116 ARG A N 1
ATOM 853 C CA . ARG A 1 116 ? -1.937 14.117 -8.43 1 94 116 ARG A CA 1
ATOM 854 C C . ARG A 1 116 ? -1.104 14.266 -7.16 1 94 116 ARG A C 1
ATOM 856 O O . ARG A 1 116 ? -0.942 15.375 -6.645 1 94 116 ARG A O 1
ATOM 863 N N . PRO A 1 117 ? -0.524 13.172 -6.66 1 96.44 117 PRO A N 1
ATOM 864 C CA . PRO A 1 117 ? 0.341 13.312 -5.488 1 96.44 117 PRO A CA 1
ATOM 865 C C . PRO A 1 117 ? 1.538 14.227 -5.742 1 96.44 117 PRO A C 1
ATOM 867 O O . PRO A 1 117 ? 2.17 14.141 -6.801 1 96.44 117 PRO A O 1
ATOM 870 N N . ARG A 1 118 ? 1.78 15.086 -4.809 1 98.56 118 ARG A N 1
ATOM 871 C CA . ARG A 1 118 ? 2.951 15.961 -4.875 1 98.56 118 ARG A CA 1
ATOM 872 C C . ARG A 1 118 ? 4.059 15.453 -3.955 1 98.56 118 ARG A C 1
ATOM 874 O O . ARG A 1 118 ? 3.783 14.883 -2.9 1 98.56 118 ARG A O 1
ATOM 881 N N . ILE A 1 119 ? 5.262 15.672 -4.395 1 98.88 119 ILE A N 1
ATOM 882 C CA . ILE A 1 119 ? 6.422 15.242 -3.627 1 98.88 119 ILE A CA 1
ATOM 883 C C . ILE A 1 119 ? 7.191 16.453 -3.121 1 98.88 119 ILE A C 1
ATOM 885 O O . ILE A 1 119 ? 7.566 17.328 -3.902 1 98.88 119 ILE A O 1
ATOM 889 N N . MET A 1 120 ? 7.324 16.531 -1.82 1 98.94 120 MET A N 1
ATOM 890 C CA . MET A 1 120 ? 8.102 17.562 -1.136 1 98.94 120 MET A CA 1
ATOM 891 C C . MET A 1 120 ? 9.445 17 -0.667 1 98.94 120 MET A C 1
ATOM 893 O O . MET A 1 120 ? 9.492 16.141 0.209 1 98.94 120 MET A O 1
ATOM 897 N N . GLY A 1 121 ? 10.516 17.531 -1.288 1 98.81 121 GLY A N 1
ATOM 898 C CA . GLY A 1 121 ? 11.852 17.094 -0.916 1 98.81 121 GLY A CA 1
ATOM 899 C C . GLY A 1 121 ? 12.422 17.859 0.255 1 98.81 121 GLY A C 1
ATOM 900 O O . GLY A 1 121 ? 12.297 19.094 0.324 1 98.81 121 GLY A O 1
ATOM 901 N N . ILE A 1 122 ? 13.078 17.188 1.15 1 98 122 ILE A N 1
ATOM 902 C CA . ILE A 1 122 ? 13.633 17.781 2.365 1 98 122 ILE A CA 1
ATOM 903 C C . ILE A 1 122 ? 15.07 18.219 2.121 1 98 122 ILE A C 1
ATOM 905 O O . ILE A 1 122 ? 15.891 17.438 1.644 1 98 122 ILE A O 1
ATOM 909 N N . VAL A 1 123 ? 15.383 19.391 2.451 1 96.25 123 VAL A N 1
ATOM 910 C CA . VAL A 1 123 ? 16.75 19.922 2.439 1 96.25 123 VAL A CA 1
ATOM 911 C C . VAL A 1 123 ? 17.094 20.5 3.809 1 96.25 123 VAL A C 1
ATOM 913 O O . VAL A 1 123 ? 16.453 21.453 4.27 1 96.25 123 VAL A O 1
ATOM 916 N N . ASN A 1 124 ? 18.031 19.875 4.449 1 90.31 124 ASN A N 1
ATOM 917 C CA . ASN A 1 124 ? 18.531 20.391 5.723 1 90.31 124 ASN A CA 1
ATOM 918 C C . ASN A 1 124 ? 19.75 21.281 5.531 1 90.31 124 ASN A C 1
ATOM 920 O O . ASN A 1 124 ? 20.766 20.844 4.992 1 90.31 124 ASN A O 1
ATOM 924 N N . ALA A 1 125 ? 19.609 22.484 5.98 1 88.88 125 ALA A N 1
ATOM 925 C CA . ALA A 1 125 ? 20.703 23.438 5.922 1 88.88 125 ALA A CA 1
ATOM 926 C C . ALA A 1 125 ? 21.531 23.422 7.211 1 88.88 125 ALA A C 1
ATOM 928 O O . ALA A 1 125 ? 21.844 24.469 7.773 1 88.88 125 ALA A O 1
ATOM 929 N N . THR A 1 126 ? 21.625 22.297 7.844 1 77.75 126 THR A N 1
ATOM 930 C CA . THR A 1 126 ? 22.359 22.172 9.102 1 77.75 126 THR A CA 1
ATOM 931 C C . THR A 1 126 ? 23.797 21.719 8.859 1 77.75 126 THR A C 1
ATOM 933 O O . THR A 1 126 ? 24.047 20.891 7.973 1 77.75 126 THR A O 1
ATOM 936 N N . PRO A 1 127 ? 24.766 22.656 9.383 1 63.16 127 PRO A N 1
ATOM 937 C CA . PRO A 1 127 ? 26.156 22.219 9.211 1 63.16 127 PRO A CA 1
ATOM 938 C C . PRO A 1 127 ? 26.391 20.812 9.75 1 63.16 127 PRO A C 1
ATOM 940 O O . PRO A 1 127 ? 25.75 20.391 10.711 1 63.16 127 PRO A O 1
ATOM 943 N N . ASP A 1 128 ? 26.688 19.828 9.148 1 51.81 128 ASP A N 1
ATOM 944 C CA . ASP A 1 128 ? 27.297 18.734 9.883 1 51.81 128 ASP A CA 1
ATOM 945 C C . ASP A 1 128 ? 28.406 19.234 10.812 1 51.81 128 ASP A C 1
ATOM 947 O O . ASP A 1 128 ? 28.969 20.312 10.594 1 51.81 128 ASP A O 1
ATOM 951 N N . SER A 1 129 ? 28.703 18.594 12.133 1 40.22 129 SER A N 1
ATOM 952 C CA . SER A 1 129 ? 29.719 19.047 13.086 1 40.22 129 SER A CA 1
ATOM 953 C C . SER A 1 129 ? 30.797 19.875 12.391 1 40.22 129 SER A C 1
ATOM 955 O O . SER A 1 129 ? 31.234 20.906 12.922 1 40.22 129 SER A O 1
ATOM 957 N N . PHE A 1 130 ? 31.969 19.172 12.133 1 33.53 130 PHE A N 1
ATOM 958 C CA . PHE A 1 130 ? 33.375 19.516 12.305 1 33.53 130 PHE A CA 1
ATOM 959 C C . PHE A 1 130 ? 33.781 20.656 11.367 1 33.53 130 PHE A C 1
ATOM 961 O O . PHE A 1 130 ? 34.688 21.438 11.695 1 33.53 130 PHE A O 1
ATOM 968 N N . SER A 1 131 ? 34.156 20.328 10.031 1 35.66 131 SER A N 1
ATOM 969 C CA . SER A 1 131 ? 35.312 21.062 9.586 1 35.66 131 SER A CA 1
ATOM 970 C C . SER A 1 131 ? 34.969 22.5 9.227 1 35.66 131 SER A C 1
ATOM 972 O O . SER A 1 131 ? 33.844 22.781 8.812 1 35.66 131 SER A O 1
ATOM 974 N N . ASP A 1 132 ? 35.625 23.406 9.898 1 37.75 132 ASP A N 1
ATOM 975 C CA . ASP A 1 132 ? 35.844 24.844 9.711 1 37.75 132 ASP A CA 1
ATOM 976 C C . ASP A 1 132 ? 35.406 25.281 8.312 1 37.75 132 ASP A C 1
ATOM 978 O O . ASP A 1 132 ? 35.438 26.484 8.008 1 37.75 132 ASP A O 1
ATOM 982 N N . GLY A 1 133 ? 35.844 24.797 7.293 1 41 133 GLY A N 1
ATOM 983 C CA . GLY A 1 133 ? 36 25.266 5.926 1 41 133 GLY A CA 1
ATOM 984 C C . GLY A 1 133 ? 34.656 25.547 5.262 1 41 133 GLY A C 1
ATOM 985 O O . GLY A 1 133 ? 33.625 24.984 5.656 1 41 133 GLY A O 1
ATOM 986 N N . GLY A 1 134 ? 33.5 26.188 4.594 1 50.75 134 GLY A N 1
ATOM 987 C CA . GLY A 1 134 ? 32.812 27.344 4.09 1 50.75 134 GLY A CA 1
ATOM 988 C C . GLY A 1 134 ? 31.297 27.172 4.098 1 50.75 134 GLY A C 1
ATOM 989 O O . GLY A 1 134 ? 30.781 26.141 3.639 1 50.75 134 GLY A O 1
ATOM 990 N N . ARG A 1 135 ? 30.406 27.812 5.012 1 56.38 135 ARG A N 1
ATOM 991 C CA . ARG A 1 135 ? 28.984 28.141 4.961 1 56.38 135 ARG A CA 1
ATOM 992 C C . ARG A 1 135 ? 28.484 28.141 3.521 1 56.38 135 ARG A C 1
ATOM 994 O O . ARG A 1 135 ? 27.406 27.625 3.23 1 56.38 135 ARG A O 1
ATOM 1001 N N . ASN A 1 136 ? 29.266 28.812 2.912 1 63.53 136 ASN A N 1
ATOM 1002 C CA . ASN A 1 136 ? 28.953 28.891 1.486 1 63.53 136 ASN A CA 1
ATOM 1003 C C . ASN A 1 136 ? 28.938 27.5 0.841 1 63.53 136 ASN A C 1
ATOM 1005 O O . ASN A 1 136 ? 28.109 27.234 -0.037 1 63.53 136 ASN A O 1
ATOM 1009 N N . LEU A 1 137 ? 29.75 26.734 1.436 1 68.75 137 LEU A N 1
ATOM 1010 C CA . LEU A 1 137 ? 29.797 25.375 0.889 1 68.75 137 LEU A CA 1
ATOM 1011 C C . LEU A 1 137 ? 28.562 24.578 1.283 1 68.75 137 LEU A C 1
ATOM 1013 O O . LEU A 1 137 ? 28.047 23.797 0.482 1 68.75 137 LEU A O 1
ATOM 1017 N N . VAL A 1 138 ? 28.094 25.047 2.412 1 77.44 138 VAL A N 1
ATOM 1018 C CA . VAL A 1 138 ? 26.891 24.359 2.881 1 77.44 138 VAL A CA 1
ATOM 1019 C C . VAL A 1 138 ? 25.703 24.781 2.033 1 77.44 138 VAL A C 1
ATOM 1021 O O . VAL A 1 138 ? 24.922 23.938 1.585 1 77.44 138 VAL A O 1
ATOM 1024 N N . ALA A 1 139 ? 25.688 26.016 1.783 1 89.31 139 ALA A N 1
ATOM 1025 C CA . ALA A 1 139 ? 24.562 26.516 0.985 1 89.31 139 ALA A CA 1
ATOM 1026 C C . ALA A 1 139 ? 24.641 26 -0.447 1 89.31 139 ALA A C 1
ATOM 1028 O O . ALA A 1 139 ? 23.625 25.578 -1.012 1 89.31 139 ALA A O 1
ATOM 1029 N N . GLN A 1 140 ? 25.797 25.984 -0.959 1 91.62 140 GLN A N 1
ATOM 1030 C CA . GLN A 1 140 ? 25.969 25.516 -2.328 1 91.62 140 GLN A CA 1
ATOM 1031 C C . GLN A 1 140 ? 25.594 24.031 -2.451 1 91.62 140 GLN A C 1
ATOM 1033 O O . GLN A 1 140 ? 24.938 23.641 -3.412 1 91.62 140 GLN A O 1
ATOM 1038 N N . THR A 1 141 ? 26.031 23.312 -1.498 1 92.12 141 THR A N 1
ATOM 1039 C CA . THR A 1 141 ? 25.719 21.891 -1.49 1 92.12 141 THR A CA 1
ATOM 1040 C C . THR A 1 141 ? 24.219 21.672 -1.351 1 92.12 141 THR A C 1
ATOM 1042 O O . THR A 1 141 ? 23.625 20.844 -2.047 1 92.12 141 THR A O 1
ATOM 1045 N N . ALA A 1 142 ? 23.641 22.422 -0.449 1 94.75 142 ALA A N 1
ATOM 1046 C CA . ALA A 1 142 ? 22.188 22.328 -0.237 1 94.75 142 ALA A CA 1
ATOM 1047 C C . ALA A 1 142 ? 21.422 22.688 -1.507 1 94.75 142 ALA A C 1
ATOM 1049 O O . ALA A 1 142 ? 20.453 22.016 -1.86 1 94.75 142 ALA A O 1
ATOM 1050 N N . ILE A 1 143 ? 21.891 23.734 -2.168 1 96.81 143 ILE A N 1
ATOM 1051 C CA . ILE A 1 143 ? 21.266 24.172 -3.406 1 96.81 143 ILE A CA 1
ATOM 1052 C C . ILE A 1 143 ? 21.391 23.094 -4.469 1 96.81 143 ILE A C 1
ATOM 1054 O O . ILE A 1 143 ? 20.422 22.75 -5.141 1 96.81 143 ILE A O 1
ATOM 1058 N N . ALA A 1 144 ? 22.562 22.547 -4.59 1 95.94 144 ALA A N 1
ATOM 1059 C CA . ALA A 1 144 ? 22.781 21.484 -5.562 1 95.94 144 ALA A CA 1
ATOM 1060 C C . ALA A 1 144 ? 21.906 20.281 -5.277 1 95.94 144 ALA A C 1
ATOM 1062 O O . ALA A 1 144 ? 21.312 19.703 -6.191 1 95.94 144 ALA A O 1
ATOM 1063 N N . ASN A 1 145 ? 21.844 19.938 -4.066 1 96.06 145 ASN A N 1
ATOM 1064 C CA . ASN A 1 145 ? 20.984 18.812 -3.664 1 96.06 145 ASN A CA 1
ATOM 1065 C C . ASN A 1 145 ? 19.531 19.094 -3.99 1 96.06 145 ASN A C 1
ATOM 1067 O O . ASN A 1 145 ? 18.828 18.219 -4.492 1 96.06 145 ASN A O 1
ATOM 1071 N N . ALA A 1 146 ? 19.094 20.25 -3.682 1 98 146 ALA A N 1
ATOM 1072 C CA . ALA A 1 146 ? 17.719 20.641 -3.949 1 98 146 ALA A CA 1
ATOM 1073 C C . ALA A 1 146 ? 17.391 20.547 -5.441 1 98 146 ALA A C 1
ATOM 1075 O O . ALA A 1 146 ? 16.359 20 -5.828 1 98 146 ALA A O 1
ATOM 1076 N N . LEU A 1 147 ? 18.266 21.062 -6.254 1 98.12 147 LEU A N 1
ATOM 1077 C CA . LEU A 1 147 ? 18.047 21.047 -7.695 1 98.12 147 LEU A CA 1
ATOM 1078 C C . LEU A 1 147 ? 18.047 19.625 -8.227 1 98.12 147 LEU A C 1
ATOM 1080 O O . LEU A 1 147 ? 17.297 19.297 -9.148 1 98.12 147 LEU A O 1
ATOM 1084 N N . ALA A 1 148 ? 18.891 18.781 -7.664 1 97.88 148 ALA A N 1
ATOM 1085 C CA . ALA A 1 148 ? 18.875 17.359 -8.016 1 97.88 148 ALA A CA 1
ATOM 1086 C C . ALA A 1 148 ? 17.531 16.734 -7.684 1 97.88 148 ALA A C 1
ATOM 1088 O O . ALA A 1 148 ? 17.031 15.898 -8.438 1 97.88 148 ALA A O 1
ATOM 1089 N N . MET A 1 149 ? 16.969 17.109 -6.578 1 98.44 149 MET A N 1
ATOM 1090 C CA . MET A 1 149 ? 15.664 16.594 -6.191 1 98.44 149 MET A CA 1
ATOM 1091 C C . MET A 1 149 ? 14.586 17.062 -7.172 1 98.44 149 MET A C 1
ATOM 1093 O O . MET A 1 149 ? 13.703 16.281 -7.539 1 98.44 149 MET A O 1
ATOM 1097 N N . VAL A 1 150 ? 14.68 18.281 -7.547 1 98.62 150 VAL A N 1
ATOM 1098 C CA . VAL A 1 150 ? 13.734 18.812 -8.523 1 98.62 150 VAL A CA 1
ATOM 1099 C C . VAL A 1 150 ? 13.836 18.031 -9.828 1 98.62 150 VAL A C 1
ATOM 1101 O O . VAL A 1 150 ? 12.82 17.641 -10.406 1 98.62 150 VAL A O 1
ATOM 1104 N N . GLU A 1 151 ? 15.016 17.797 -10.273 1 98 151 GLU A N 1
ATOM 1105 C CA . GLU A 1 151 ? 15.234 17.031 -11.492 1 98 151 GLU A CA 1
ATOM 1106 C C . GLU A 1 151 ? 14.672 15.609 -11.352 1 98 151 GLU A C 1
ATOM 1108 O O . GLU A 1 151 ? 14.148 15.047 -12.32 1 98 151 GLU A O 1
ATOM 1113 N N . ALA A 1 152 ? 14.742 15.078 -10.164 1 97.94 152 ALA A N 1
ATOM 1114 C CA . ALA A 1 152 ? 14.266 13.727 -9.898 1 97.94 152 ALA A CA 1
ATOM 1115 C C . ALA A 1 152 ? 12.742 13.688 -9.828 1 97.94 152 ALA A C 1
ATOM 1117 O O . ALA A 1 152 ? 12.133 12.617 -9.891 1 97.94 152 ALA A O 1
ATOM 1118 N N . GLY A 1 153 ? 12.102 14.852 -9.57 1 98.25 153 GLY A N 1
ATOM 1119 C CA . GLY A 1 153 ? 10.648 14.852 -9.633 1 98.25 153 GLY A CA 1
ATOM 1120 C C . GLY A 1 153 ? 10 15.547 -8.453 1 98.25 153 GLY A C 1
ATOM 1121 O O . GLY A 1 153 ? 8.773 15.516 -8.305 1 98.25 153 GLY A O 1
ATOM 1122 N N . ALA A 1 154 ? 10.797 16.219 -7.59 1 98.69 154 ALA A N 1
ATOM 1123 C CA . ALA A 1 154 ? 10.203 16.969 -6.488 1 98.69 154 ALA A CA 1
ATOM 1124 C C . ALA A 1 154 ? 9.414 18.172 -7.008 1 98.69 154 ALA A C 1
ATOM 1126 O O . ALA A 1 154 ? 9.859 18.875 -7.918 1 98.69 154 ALA A O 1
ATOM 1127 N N . ASP A 1 155 ? 8.242 18.359 -6.383 1 98.69 155 ASP A N 1
ATOM 1128 C CA . ASP A 1 155 ? 7.395 19.484 -6.727 1 98.69 155 ASP A CA 1
ATOM 1129 C C . ASP A 1 155 ? 7.68 20.688 -5.816 1 98.69 155 ASP A C 1
ATOM 1131 O O . ASP A 1 155 ? 7.48 21.828 -6.211 1 98.69 155 ASP A O 1
ATOM 1135 N N . ILE A 1 156 ? 8.039 20.422 -4.602 1 98.88 156 ILE A N 1
ATOM 1136 C CA . ILE A 1 156 ? 8.312 21.391 -3.549 1 98.88 156 ILE A CA 1
ATOM 1137 C C . ILE A 1 156 ? 9.641 21.047 -2.869 1 98.88 156 ILE A C 1
ATOM 1139 O O . ILE A 1 156 ? 9.977 19.875 -2.703 1 98.88 156 ILE A O 1
ATOM 1143 N N . ILE A 1 157 ? 10.406 22.031 -2.527 1 98.81 157 ILE A N 1
ATOM 1144 C CA . ILE A 1 157 ? 11.586 21.844 -1.688 1 98.81 157 ILE A CA 1
ATOM 1145 C C . ILE A 1 157 ? 11.359 22.484 -0.322 1 98.81 157 ILE A C 1
ATOM 1147 O O . ILE A 1 157 ? 11.023 23.672 -0.235 1 98.81 157 ILE A O 1
ATOM 1151 N N . ASP A 1 158 ? 11.5 21.703 0.693 1 98.75 158 ASP A N 1
ATOM 1152 C CA . ASP A 1 158 ? 11.336 22.141 2.074 1 98.75 158 ASP A CA 1
ATOM 1153 C C . ASP A 1 158 ? 12.695 22.391 2.742 1 98.75 158 ASP A C 1
ATOM 1155 O O . ASP A 1 158 ? 13.43 21.438 3.004 1 98.75 158 ASP A O 1
ATOM 1159 N N . VAL A 1 159 ? 12.977 23.609 3.074 1 98.12 159 VAL A N 1
ATOM 1160 C CA . VAL A 1 159 ? 14.289 24 3.592 1 98.12 159 VAL A CA 1
ATOM 1161 C C . VAL A 1 159 ? 14.195 24.25 5.094 1 98.12 159 VAL A C 1
ATOM 1163 O O . VAL A 1 159 ? 13.359 25.047 5.551 1 98.12 159 VAL A O 1
ATOM 1166 N N . GLY A 1 160 ? 14.961 23.547 5.824 1 96.06 160 GLY A N 1
ATOM 1167 C CA . GLY A 1 160 ? 15.016 23.734 7.266 1 96.06 160 GLY A CA 1
ATOM 1168 C C . GLY A 1 160 ? 16.391 24.094 7.77 1 96.06 160 GLY A C 1
ATOM 1169 O O . GLY A 1 160 ? 17.391 23.516 7.348 1 96.06 160 GLY A O 1
ATOM 1170 N N . GLY A 1 161 ? 16.438 25.031 8.648 1 93.06 161 GLY A N 1
ATOM 1171 C CA . GLY A 1 161 ? 17.703 25.469 9.211 1 93.06 161 GLY A CA 1
ATOM 1172 C C . GLY A 1 161 ? 17.938 24.984 10.625 1 93.06 161 GLY A C 1
ATOM 1173 O O . GLY A 1 161 ? 19.031 25.141 11.18 1 93.06 161 GLY A O 1
ATOM 1174 N N . GLU A 1 162 ? 16.906 24.406 11.18 1 89.12 162 GLU A N 1
ATOM 1175 C CA . GLU A 1 162 ? 16.953 23.828 12.523 1 89.12 162 GLU A CA 1
ATOM 1176 C C . GLU A 1 162 ? 16.438 22.391 12.531 1 89.12 162 GLU A C 1
ATOM 1178 O O . GLU A 1 162 ? 15.422 22.094 11.906 1 89.12 162 GLU A O 1
ATOM 1183 N N . SER A 1 163 ? 17.312 21.562 13.203 1 79.5 163 SER A N 1
ATOM 1184 C CA . SER A 1 163 ? 16.828 20.188 13.336 1 79.5 163 SER A CA 1
ATOM 1185 C C . SER A 1 163 ? 15.719 20.109 14.391 1 79.5 163 SER A C 1
ATOM 1187 O O . SER A 1 163 ? 15.844 20.672 15.477 1 79.5 163 SER A O 1
ATOM 1189 N N . THR A 1 164 ? 14.633 19.5 13.961 1 73.88 164 THR A N 1
ATOM 1190 C CA . THR A 1 164 ? 13.547 19.281 14.906 1 73.88 164 THR A CA 1
ATOM 1191 C C . THR A 1 164 ? 13.469 17.812 15.328 1 73.88 164 THR A C 1
ATOM 1193 O O . THR A 1 164 ? 12.461 17.375 15.875 1 73.88 164 THR A O 1
ATOM 1196 N N . ARG A 1 165 ? 14.594 17.188 15.086 1 74.25 165 ARG A N 1
ATOM 1197 C CA . ARG A 1 165 ? 14.688 15.805 15.547 1 74.25 165 ARG A CA 1
ATOM 1198 C C . ARG A 1 165 ? 14.68 15.734 17.062 1 74.25 165 ARG A C 1
ATOM 1200 O O . ARG A 1 165 ? 15.102 16.672 17.75 1 74.25 165 ARG A O 1
ATOM 1207 N N . PRO A 1 166 ? 14.164 14.617 17.516 1 72.44 166 PRO A N 1
ATOM 1208 C CA . PRO A 1 166 ? 14.188 14.469 18.969 1 72.44 166 PRO A CA 1
ATOM 1209 C C . PRO A 1 166 ? 15.586 14.648 19.562 1 72.44 166 PRO A C 1
ATOM 1211 O O . PRO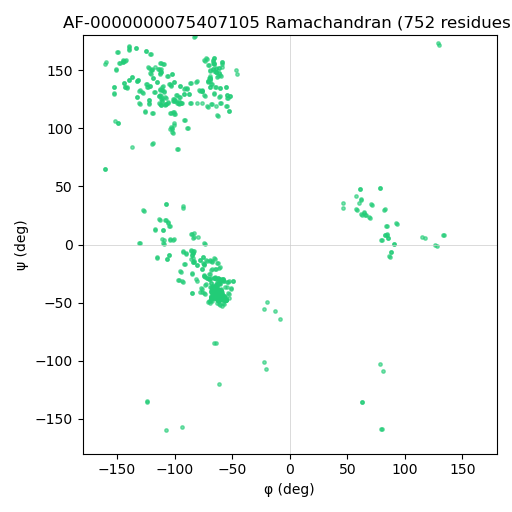 A 1 166 ? 16.547 14.031 19.078 1 72.44 166 PRO A O 1
ATOM 1214 N N . GLY A 1 167 ? 15.75 15.492 20.484 1 70.88 167 GLY A N 1
ATOM 1215 C CA . GLY A 1 167 ? 17.016 15.719 21.172 1 70.88 167 GLY A CA 1
ATOM 1216 C C . GLY A 1 167 ? 17.859 16.797 20.5 1 70.88 167 GLY A C 1
ATOM 1217 O O . GLY A 1 167 ? 18.938 17.125 21.016 1 70.88 167 GLY A O 1
ATOM 1218 N N . ALA A 1 168 ? 17.406 17.391 19.438 1 73.81 168 ALA A N 1
ATOM 1219 C CA . ALA A 1 168 ? 18.188 18.359 18.688 1 73.81 168 ALA A CA 1
ATOM 1220 C C . ALA A 1 168 ? 18.328 19.672 19.484 1 73.81 168 ALA A C 1
ATOM 1222 O O . ALA A 1 168 ? 17.391 20.109 20.141 1 73.81 168 ALA A O 1
ATOM 1223 N N . GLU A 1 169 ? 19.516 20.281 19.422 1 77.56 169 GLU A N 1
ATOM 1224 C CA . GLU A 1 169 ? 19.766 21.547 20.094 1 77.56 169 GLU A CA 1
ATOM 1225 C C . GLU A 1 169 ? 19.234 22.719 19.25 1 77.56 169 GLU A C 1
ATOM 1227 O O . GLU A 1 169 ? 19.359 22.719 18.031 1 77.56 169 GLU A O 1
ATOM 1232 N N . PRO A 1 170 ? 18.656 23.656 19.984 1 81.69 170 PRO A N 1
ATOM 1233 C CA . PRO A 1 170 ? 18.125 24.797 19.25 1 81.69 170 PRO A CA 1
ATOM 1234 C C . PRO A 1 170 ? 19.219 25.688 18.656 1 81.69 170 PRO A C 1
ATOM 1236 O O . PRO A 1 170 ? 20.359 25.641 19.109 1 81.69 170 PRO A O 1
ATOM 1239 N N . VAL A 1 171 ? 18.875 26.375 17.625 1 88.06 171 VAL A N 1
ATOM 1240 C CA . VAL A 1 171 ? 19.734 27.359 16.984 1 88.06 171 VAL A CA 1
ATOM 1241 C C . VAL A 1 171 ? 19.125 28.75 17.141 1 88.06 171 VAL A C 1
ATOM 1243 O O . VAL A 1 171 ? 17.922 28.906 17.312 1 88.06 171 VAL A O 1
ATOM 1246 N N . SER A 1 172 ? 20.031 29.75 17.172 1 93.31 172 SER A N 1
ATOM 1247 C CA . SER A 1 172 ? 19.5 31.109 17.266 1 93.31 172 SER A CA 1
ATOM 1248 C C . SER A 1 172 ? 18.719 31.5 16.031 1 93.31 172 SER A C 1
ATOM 1250 O O . SER A 1 172 ? 18.938 30.938 14.945 1 93.31 172 SER A O 1
ATOM 1252 N N . ILE A 1 173 ? 17.844 32.406 16.203 1 96.25 173 ILE A N 1
ATOM 1253 C CA . ILE A 1 173 ? 17.016 32.906 15.109 1 96.25 173 ILE A CA 1
ATOM 1254 C C . ILE A 1 173 ? 17.906 33.438 13.992 1 96.25 173 ILE A C 1
ATOM 1256 O O . ILE A 1 173 ? 17.703 33.094 12.82 1 96.25 173 ILE A O 1
ATOM 1260 N N . ASP A 1 174 ? 18.891 34.188 14.359 1 96.62 174 ASP A N 1
ATOM 1261 C CA . ASP A 1 174 ? 19.797 34.75 13.367 1 96.62 174 ASP A CA 1
ATOM 1262 C C . ASP A 1 174 ? 20.547 33.688 12.594 1 96.62 174 ASP A C 1
ATOM 1264 O O . ASP A 1 174 ? 20.703 33.781 11.375 1 96.62 174 ASP A O 1
ATOM 1268 N N . GLU A 1 175 ? 20.969 32.719 13.305 1 94 175 GLU A N 1
ATOM 1269 C CA . GLU A 1 175 ? 21.688 31.625 12.664 1 94 175 GLU A CA 1
ATOM 1270 C C . GLU A 1 175 ? 20.766 30.844 11.727 1 94 175 GLU A C 1
ATOM 1272 O O . GLU A 1 175 ? 21.172 30.469 10.617 1 94 175 GLU A O 1
ATOM 1277 N N . GLU A 1 176 ? 19.594 30.562 12.148 1 95.62 176 GLU A N 1
ATOM 1278 C CA . GLU A 1 176 ? 18.641 29.859 11.305 1 95.62 176 GLU A CA 1
ATOM 1279 C C . GLU A 1 176 ? 18.359 30.641 10.016 1 95.62 176 GLU A C 1
ATOM 1281 O O . GLU A 1 176 ? 18.312 30.062 8.93 1 95.62 176 GLU A O 1
ATOM 1286 N N . ILE A 1 177 ? 18.203 31.938 10.195 1 97.44 177 ILE A N 1
ATOM 1287 C CA . ILE A 1 177 ? 17.953 32.781 9.031 1 97.44 177 ILE A CA 1
ATOM 1288 C C . ILE A 1 177 ? 19.141 32.719 8.078 1 97.44 177 ILE A C 1
ATOM 1290 O O . ILE A 1 177 ? 18.969 32.531 6.871 1 97.44 177 ILE A O 1
ATOM 1294 N N . ARG A 1 178 ? 20.344 32.781 8.617 1 95.31 178 ARG A N 1
ATOM 1295 C CA . ARG A 1 178 ? 21.562 32.75 7.809 1 95.31 178 ARG A CA 1
ATOM 1296 C C . ARG A 1 178 ? 21.672 31.438 7.039 1 95.31 178 ARG A C 1
ATOM 1298 O O . ARG A 1 178 ? 22.188 31.406 5.918 1 95.31 178 ARG A O 1
ATOM 1305 N N . ARG A 1 179 ? 21.172 30.453 7.609 1 94.19 179 ARG A N 1
ATOM 1306 C CA . ARG A 1 179 ? 21.266 29.125 7.008 1 94.19 179 ARG A CA 1
ATOM 1307 C C . ARG A 1 179 ? 20.25 28.969 5.871 1 94.19 179 ARG A C 1
ATOM 1309 O O . ARG A 1 179 ? 20.594 28.453 4.801 1 94.19 179 ARG A O 1
ATOM 1316 N N . VAL A 1 180 ? 19.016 29.469 6.02 1 97 180 VAL A N 1
ATOM 1317 C CA . VAL A 1 180 ? 17.953 29.094 5.094 1 97 180 VAL A CA 1
ATOM 1318 C C . VAL A 1 180 ? 17.812 30.156 4 1 97 180 VAL A C 1
ATOM 1320 O O . VAL A 1 180 ? 17.484 29.828 2.855 1 97 180 VAL A O 1
ATOM 1323 N N . GLU A 1 181 ? 18.109 31.375 4.324 1 97.69 181 GLU A N 1
ATOM 1324 C CA . GLU A 1 181 ? 17.781 32.5 3.434 1 97.69 181 GLU A CA 1
ATOM 1325 C C . GLU A 1 181 ? 18.516 32.375 2.1 1 97.69 181 GLU A C 1
ATOM 1327 O O . GLU A 1 181 ? 17.891 32.469 1.036 1 97.69 181 GLU A O 1
ATOM 1332 N N . PRO A 1 182 ? 19.875 32.094 2.037 1 96.81 182 PRO A N 1
ATOM 1333 C CA . PRO A 1 182 ? 20.562 32 0.748 1 96.81 182 PRO A CA 1
ATOM 1334 C C . PRO A 1 182 ? 20.062 30.859 -0.121 1 96.81 182 PRO A C 1
ATOM 1336 O O . PRO A 1 182 ? 20 30.984 -1.348 1 96.81 182 PRO A O 1
ATOM 1339 N N . ILE A 1 183 ? 19.703 29.781 0.507 1 97.62 183 ILE A N 1
ATOM 1340 C CA . ILE A 1 183 ? 19.219 28.609 -0.214 1 97.62 183 ILE A CA 1
ATOM 1341 C C . ILE A 1 183 ? 17.859 28.922 -0.837 1 97.62 183 ILE A C 1
ATOM 1343 O O . ILE A 1 183 ? 17.641 28.672 -2.025 1 97.62 183 ILE A O 1
ATOM 1347 N N . ILE A 1 184 ? 16.984 29.531 -0.075 1 98.56 184 ILE A N 1
ATOM 1348 C CA . ILE A 1 184 ? 15.625 29.844 -0.519 1 98.56 184 ILE A CA 1
ATOM 1349 C C . ILE A 1 184 ? 15.68 30.844 -1.665 1 98.56 184 ILE A C 1
ATOM 1351 O O . ILE A 1 184 ? 15 30.672 -2.68 1 98.56 184 ILE A O 1
ATOM 1355 N N . ARG A 1 185 ? 16.484 31.844 -1.498 1 98.31 185 ARG A N 1
ATOM 1356 C CA . ARG A 1 185 ? 16.609 32.875 -2.535 1 98.31 185 ARG A CA 1
ATOM 1357 C C . ARG A 1 185 ? 17.062 32.25 -3.854 1 98.31 185 ARG A C 1
ATOM 1359 O O . ARG A 1 185 ? 16.516 32.562 -4.91 1 98.31 185 ARG A O 1
ATOM 1366 N N . ALA A 1 186 ? 18.078 31.406 -3.754 1 97.69 186 ALA A N 1
ATOM 1367 C CA . ALA A 1 186 ? 18.609 30.766 -4.953 1 97.69 186 ALA A CA 1
ATOM 1368 C C . ALA A 1 186 ? 17.547 29.891 -5.621 1 97.69 186 ALA A C 1
ATOM 1370 O O . ALA A 1 186 ? 17.375 29.953 -6.84 1 97.69 186 ALA A O 1
ATOM 1371 N N . LEU A 1 187 ? 16.844 29.125 -4.871 1 98.38 187 LEU A N 1
ATOM 1372 C CA . LEU A 1 187 ? 15.844 28.203 -5.414 1 98.38 187 LEU A CA 1
ATOM 1373 C C . LEU A 1 187 ? 14.672 28.984 -6.012 1 98.38 187 LEU A C 1
ATOM 1375 O O . LEU A 1 187 ? 14.117 28.578 -7.039 1 98.38 187 LEU A O 1
ATOM 1379 N N . ALA A 1 188 ? 14.312 30.047 -5.332 1 97.88 188 ALA A N 1
ATOM 1380 C CA . ALA A 1 188 ? 13.234 30.891 -5.852 1 97.88 188 ALA A CA 1
ATOM 1381 C C . ALA A 1 188 ? 13.602 31.469 -7.211 1 97.88 188 ALA A C 1
ATOM 1383 O O . ALA A 1 188 ? 12.75 31.594 -8.086 1 97.88 188 ALA A O 1
ATOM 1384 N N . GLU A 1 189 ? 14.805 31.844 -7.344 1 96.69 189 GLU A N 1
ATOM 1385 C CA . GLU A 1 189 ? 15.281 32.375 -8.625 1 96.69 189 GLU A CA 1
ATOM 1386 C C . GLU A 1 189 ? 15.148 31.328 -9.727 1 96.69 189 GLU A C 1
ATOM 1388 O O . GLU A 1 189 ? 14.93 31.672 -10.891 1 96.69 189 GLU A O 1
ATOM 1393 N N . TRP A 1 190 ? 15.312 30.109 -9.367 1 96.19 190 TRP A N 1
ATOM 1394 C CA . TRP A 1 190 ? 15.156 29.016 -10.32 1 96.19 190 TRP A CA 1
ATOM 1395 C C . TRP A 1 190 ? 13.695 28.625 -10.461 1 96.19 190 TRP A C 1
ATOM 1397 O O . TRP A 1 190 ? 13.383 27.578 -11.047 1 96.19 190 TRP A O 1
ATOM 1407 N N . LYS A 1 191 ? 12.773 29.359 -9.828 1 96.75 191 LYS A N 1
ATOM 1408 C CA . LYS A 1 191 ? 11.32 29.203 -9.914 1 96.75 191 LYS A CA 1
ATOM 1409 C C . LYS A 1 191 ? 10.875 27.906 -9.234 1 96.75 191 LYS A C 1
ATOM 1411 O O . LYS A 1 191 ? 9.875 27.297 -9.641 1 96.75 191 LYS A O 1
ATOM 1416 N N . VAL A 1 192 ? 11.68 27.422 -8.336 1 97.88 192 VAL A N 1
ATOM 1417 C CA . VAL A 1 192 ? 11.297 26.281 -7.512 1 97.88 192 VAL A CA 1
ATOM 1418 C C . VAL A 1 192 ? 10.32 26.734 -6.426 1 97.88 192 VAL A C 1
ATOM 1420 O O . VAL A 1 192 ? 10.5 27.781 -5.82 1 97.88 192 VAL A O 1
ATOM 1423 N N . THR A 1 193 ? 9.203 25.984 -6.254 1 98.69 193 THR A N 1
ATOM 1424 C CA . THR A 1 193 ? 8.344 26.234 -5.102 1 98.69 193 THR A CA 1
ATOM 1425 C C . THR A 1 193 ? 9.047 25.844 -3.807 1 98.69 193 THR A C 1
ATOM 1427 O O . THR A 1 193 ? 9.414 24.672 -3.621 1 98.69 193 THR A O 1
ATOM 1430 N N . VAL A 1 194 ? 9.227 26.797 -2.867 1 98.81 194 VAL A N 1
ATOM 1431 C CA . VAL A 1 194 ? 10.031 26.562 -1.676 1 98.81 194 VAL A CA 1
ATOM 1432 C C . VAL A 1 194 ? 9.164 26.688 -0.427 1 98.81 194 VAL A C 1
ATOM 1434 O O . VAL A 1 194 ? 8.352 27.594 -0.323 1 98.81 194 VAL A O 1
ATOM 1437 N N . SER A 1 195 ? 9.273 25.703 0.437 1 98.94 195 SER A N 1
ATOM 1438 C CA . SER A 1 195 ? 8.734 25.703 1.795 1 98.94 195 SER A CA 1
ATOM 1439 C C . SER A 1 195 ? 9.836 25.938 2.822 1 98.94 195 SER A C 1
ATOM 1441 O O . SER A 1 195 ? 10.945 25.422 2.691 1 98.94 195 SER A O 1
ATOM 1443 N N . VAL A 1 196 ? 9.547 26.797 3.803 1 98.75 196 VAL A N 1
ATOM 1444 C CA . VAL A 1 196 ? 10.477 26.938 4.918 1 98.75 196 VAL A CA 1
ATOM 1445 C C . VAL A 1 196 ? 9.977 26.141 6.117 1 98.75 196 VAL A C 1
ATOM 1447 O O . VAL A 1 196 ? 8.836 26.328 6.562 1 98.75 196 VAL A O 1
ATOM 1450 N N . ASP A 1 197 ? 10.797 25.25 6.582 1 97.94 197 ASP A N 1
ATOM 1451 C CA . ASP A 1 197 ? 10.523 24.484 7.793 1 97.94 197 ASP A CA 1
ATOM 1452 C C . ASP A 1 197 ? 11.039 25.219 9.031 1 97.94 197 ASP A C 1
ATOM 1454 O O . ASP A 1 197 ? 12.227 25.141 9.359 1 97.94 197 ASP A O 1
ATOM 1458 N N . THR A 1 198 ? 10.125 25.891 9.758 1 97.38 198 THR A N 1
ATOM 1459 C CA . THR A 1 198 ? 10.531 26.656 10.938 1 97.38 198 THR A CA 1
ATOM 1460 C C . THR A 1 198 ? 9.336 26.891 11.852 1 97.38 198 THR A C 1
ATOM 1462 O O . THR A 1 198 ? 8.188 26.891 11.406 1 97.38 198 THR A O 1
ATOM 1465 N N . ARG A 1 199 ? 9.633 27.125 13.117 1 95.12 199 ARG A N 1
ATOM 1466 C CA . ARG A 1 199 ? 8.609 27.484 14.094 1 95.12 199 ARG A CA 1
ATOM 1467 C C . ARG A 1 199 ? 8.75 28.922 14.547 1 95.12 199 ARG A C 1
ATOM 1469 O O . ARG A 1 199 ? 8.031 29.375 15.445 1 95.12 199 ARG A O 1
ATOM 1476 N N . HIS A 1 200 ? 9.727 29.672 13.914 1 97.25 200 HIS A N 1
ATOM 1477 C CA . HIS A 1 200 ? 10.039 31.016 14.367 1 97.25 200 HIS A CA 1
ATOM 1478 C C . HIS A 1 200 ? 9.539 32.062 13.375 1 97.25 200 HIS A C 1
ATOM 1480 O O . HIS A 1 200 ? 9.953 32.062 12.211 1 97.25 200 HIS A O 1
ATOM 1486 N N . ALA A 1 201 ? 8.781 33 13.867 1 98.44 201 ALA A N 1
ATOM 1487 C CA . ALA A 1 201 ? 8.141 34 13.039 1 98.44 201 ALA A CA 1
ATOM 1488 C C . ALA A 1 201 ? 9.18 34.844 12.289 1 98.44 201 ALA A C 1
ATOM 1490 O O . ALA A 1 201 ? 9.031 35.062 11.086 1 98.44 201 ALA A O 1
ATOM 1491 N N . PRO A 1 202 ? 10.281 35.25 12.938 1 98.62 202 PRO A N 1
ATOM 1492 C CA . PRO A 1 202 ? 11.266 36.031 12.188 1 98.62 202 PRO A CA 1
ATOM 1493 C C . PRO A 1 202 ? 11.883 35.25 11.031 1 98.62 202 PRO A C 1
ATOM 1495 O O . PRO A 1 202 ? 12.195 35.844 9.984 1 98.62 202 PRO A O 1
ATOM 1498 N N . VAL A 1 203 ? 12.07 33.969 11.219 1 98.5 203 VAL A N 1
ATOM 1499 C CA . VAL A 1 203 ? 12.617 33.125 10.164 1 98.5 203 VAL A CA 1
ATOM 1500 C C . VAL A 1 203 ? 11.602 33 9.031 1 98.5 203 VAL A C 1
ATOM 1502 O O . VAL A 1 203 ? 11.961 33.062 7.852 1 98.5 203 VAL A O 1
ATOM 1505 N N . MET A 1 204 ? 10.32 32.875 9.367 1 98.81 204 MET A N 1
ATOM 1506 C CA . MET A 1 204 ? 9.266 32.875 8.359 1 98.81 204 MET A CA 1
ATOM 1507 C C . MET A 1 204 ? 9.328 34.125 7.492 1 98.81 204 MET A C 1
ATOM 1509 O O . MET A 1 204 ? 9.305 34.031 6.266 1 98.81 204 MET A O 1
ATOM 1513 N N . GLN A 1 205 ? 9.445 35.25 8.164 1 98.75 205 GLN A N 1
ATOM 1514 C CA . GLN A 1 205 ? 9.453 36.531 7.473 1 98.75 205 GLN A CA 1
ATOM 1515 C C . GLN A 1 205 ? 10.625 36.625 6.504 1 98.75 205 GLN A C 1
ATOM 1517 O O . GLN A 1 205 ? 10.453 37 5.348 1 98.75 205 GLN A O 1
ATOM 1522 N N . ALA A 1 206 ? 11.781 36.25 7.008 1 98.69 206 ALA A N 1
ATOM 1523 C CA . ALA A 1 206 ? 12.984 36.312 6.176 1 98.69 206 ALA A CA 1
ATOM 1524 C C . ALA A 1 206 ? 12.859 35.375 4.977 1 98.69 206 ALA A C 1
ATOM 1526 O O . ALA A 1 206 ? 13.242 35.719 3.861 1 98.69 206 ALA A O 1
ATOM 1527 N N . ALA A 1 207 ? 12.375 34.188 5.227 1 98.81 207 ALA A N 1
ATOM 1528 C CA . ALA A 1 207 ? 12.211 33.188 4.176 1 98.81 207 ALA A CA 1
ATOM 1529 C C . ALA A 1 207 ? 11.234 33.656 3.111 1 98.81 207 ALA A C 1
ATOM 1531 O O . ALA A 1 207 ? 11.484 33.5 1.912 1 98.81 207 ALA A O 1
ATOM 1532 N N . LEU A 1 208 ? 10.109 34.25 3.512 1 98.75 208 LEU A N 1
ATOM 1533 C CA . LEU A 1 208 ? 9.102 34.75 2.592 1 98.75 208 LEU A CA 1
ATOM 1534 C C . LEU A 1 208 ? 9.672 35.906 1.748 1 98.75 208 LEU A C 1
ATOM 1536 O O . LEU A 1 208 ? 9.438 35.938 0.539 1 98.75 208 LEU A O 1
ATOM 1540 N N . ALA A 1 209 ? 10.391 36.719 2.422 1 98.62 209 ALA A N 1
ATOM 1541 C CA . ALA A 1 209 ? 11.031 37.812 1.707 1 98.62 209 ALA A CA 1
ATOM 1542 C C . ALA A 1 209 ? 12.016 37.312 0.666 1 98.62 209 ALA A C 1
ATOM 1544 O O . ALA A 1 209 ? 12.219 37.938 -0.38 1 98.62 209 ALA A O 1
ATOM 1545 N N . ALA A 1 210 ? 12.594 36.125 0.954 1 98.56 210 ALA A N 1
ATOM 1546 C CA . ALA A 1 210 ? 13.586 35.531 0.069 1 98.56 210 ALA A CA 1
ATOM 1547 C C . ALA A 1 210 ? 12.922 34.781 -1.07 1 98.56 210 ALA A C 1
ATOM 1549 O O . ALA A 1 210 ? 13.586 34.344 -2.021 1 98.56 210 ALA A O 1
ATOM 1550 N N . GLY A 1 211 ? 11.602 34.5 -0.946 1 98.56 211 GLY A N 1
ATOM 1551 C CA . GLY A 1 211 ? 10.914 33.906 -2.08 1 98.56 211 GLY A CA 1
ATOM 1552 C C . GLY A 1 211 ? 10.164 32.656 -1.723 1 98.56 211 GLY A C 1
ATOM 1553 O O . GLY A 1 211 ? 9.531 32.031 -2.584 1 98.56 211 GLY A O 1
ATOM 1554 N N . ALA A 1 212 ? 10.195 32.188 -0.484 1 98.75 212 ALA A N 1
ATOM 1555 C CA . ALA A 1 212 ? 9.406 31.047 -0.069 1 98.75 212 ALA A CA 1
ATOM 1556 C C . ALA A 1 212 ? 7.91 31.312 -0.23 1 98.75 212 ALA A C 1
ATOM 1558 O O . ALA A 1 212 ? 7.453 32.438 -0.034 1 98.75 212 ALA A O 1
ATOM 1559 N N . ARG A 1 213 ? 7.18 30.25 -0.541 1 98.5 213 ARG A N 1
ATOM 1560 C CA . ARG A 1 213 ? 5.742 30.391 -0.743 1 98.5 213 ARG A CA 1
ATOM 1561 C C . ARG A 1 213 ? 4.961 29.625 0.32 1 98.5 213 ARG A C 1
ATOM 1563 O O . ARG A 1 213 ? 3.748 29.797 0.446 1 98.5 213 ARG A O 1
ATOM 1570 N N . ILE A 1 214 ? 5.668 28.781 1.081 1 98.94 214 ILE A N 1
ATOM 1571 C CA . ILE A 1 214 ? 5.02 27.891 2.033 1 98.94 214 ILE A CA 1
ATOM 1572 C C . ILE A 1 214 ? 5.703 28 3.395 1 98.94 214 ILE A C 1
ATOM 1574 O O . ILE A 1 214 ? 6.934 28.047 3.477 1 98.94 214 ILE A O 1
ATOM 1578 N N . ILE A 1 215 ? 4.898 28.125 4.449 1 98.88 215 ILE A N 1
ATOM 1579 C CA . ILE A 1 215 ? 5.355 28 5.828 1 98.88 215 ILE A CA 1
ATOM 1580 C C . ILE A 1 215 ? 5.008 26.609 6.355 1 98.88 215 ILE A C 1
ATOM 1582 O O . ILE A 1 215 ? 3.83 26.234 6.422 1 98.88 215 ILE A O 1
ATOM 1586 N N . ASN A 1 216 ? 6 25.828 6.594 1 98.75 216 ASN A N 1
ATOM 1587 C CA . ASN A 1 216 ? 5.848 24.531 7.25 1 98.75 216 ASN A CA 1
ATOM 1588 C C . ASN A 1 216 ? 6.227 24.594 8.727 1 98.75 216 ASN A C 1
ATOM 1590 O O . ASN A 1 216 ? 7.41 24.641 9.07 1 98.75 216 ASN A O 1
ATOM 1594 N N . ASP A 1 217 ? 5.215 24.625 9.602 1 97.81 217 ASP A N 1
ATOM 1595 C CA . ASP A 1 217 ? 5.453 24.875 11.023 1 97.81 217 ASP A CA 1
ATOM 1596 C C . ASP A 1 217 ? 5.008 23.688 11.875 1 97.81 217 ASP A C 1
ATOM 1598 O O . ASP A 1 217 ? 3.809 23.438 12.031 1 97.81 217 ASP A O 1
ATOM 1602 N N . VAL A 1 218 ? 5.91 23.016 12.5 1 95.38 218 VAL A N 1
ATOM 1603 C CA . VAL A 1 218 ? 5.637 21.812 13.289 1 95.38 218 VAL A CA 1
ATOM 1604 C C . VAL A 1 218 ? 4.816 22.188 14.523 1 95.38 218 VAL A C 1
ATOM 1606 O O . VAL A 1 218 ? 4.207 21.328 15.156 1 95.38 218 VAL A O 1
ATOM 1609 N N . THR A 1 219 ? 4.758 23.531 14.852 1 95.56 219 THR A N 1
ATOM 1610 C CA . THR A 1 219 ? 4.008 23.938 16.031 1 95.56 219 THR A CA 1
ATOM 1611 C C . THR A 1 219 ? 2.641 24.484 15.641 1 95.56 219 THR A C 1
ATOM 1613 O O . THR A 1 219 ? 1.937 25.062 16.469 1 95.56 219 THR A O 1
ATOM 1616 N N . ALA A 1 220 ? 2.324 24.422 14.375 1 98.06 220 ALA A N 1
ATOM 1617 C CA . ALA A 1 220 ? 1.007 24.781 13.859 1 98.06 220 ALA A CA 1
ATOM 1618 C C . ALA A 1 220 ? 0.687 26.25 14.133 1 98.06 220 ALA A C 1
ATOM 1620 O O . ALA A 1 220 ? -0.435 26.578 14.523 1 98.06 220 ALA A O 1
ATOM 1621 N N . LEU A 1 221 ? 1.668 27.078 14.008 1 98.12 221 LEU A N 1
ATOM 1622 C CA . LEU A 1 221 ? 1.563 28.531 14.117 1 98.12 221 LEU A CA 1
ATOM 1623 C C . LEU A 1 221 ? 1.181 28.938 15.531 1 98.12 221 LEU A C 1
ATOM 1625 O O . LEU A 1 221 ? 0.559 29.984 15.734 1 98.12 221 LEU A O 1
ATOM 1629 N N . GLU A 1 222 ? 1.488 28.125 16.469 1 97.25 222 GLU A N 1
ATOM 1630 C CA . GLU A 1 222 ? 1.202 28.469 17.859 1 97.25 222 GLU A CA 1
ATOM 1631 C C . GLU A 1 222 ? 2.311 29.344 18.453 1 97.25 222 GLU A C 1
ATOM 1633 O O . GLU A 1 222 ? 2.133 29.938 19.5 1 97.25 222 GLU A O 1
ATOM 1638 N N . GLY A 1 223 ? 3.453 29.406 17.797 1 95.44 223 GLY A N 1
ATOM 1639 C CA . GLY A 1 223 ? 4.543 30.25 18.281 1 95.44 223 GLY A CA 1
ATOM 1640 C C . GLY A 1 223 ? 4.23 31.734 18.219 1 95.44 223 GLY A C 1
ATOM 1641 O O . GLY A 1 223 ? 3.412 32.156 17.406 1 95.44 223 GLY A O 1
ATOM 1642 N N . PRO A 1 224 ? 5.004 32.438 19.047 1 97.19 224 PRO A N 1
ATOM 1643 C CA . PRO A 1 224 ? 4.742 33.875 19.062 1 97.19 224 PRO A CA 1
ATOM 1644 C C . PRO A 1 224 ? 4.961 34.531 17.703 1 97.19 224 PRO A C 1
ATOM 1646 O O . PRO A 1 224 ? 6.035 34.375 17.109 1 97.19 224 PRO A O 1
ATOM 1649 N N . GLY A 1 225 ? 3.879 35.188 17.172 1 98.19 225 GLY A N 1
ATOM 1650 C CA . GLY A 1 225 ? 3.967 35.969 15.945 1 98.19 225 GLY A CA 1
ATOM 1651 C C . GLY A 1 225 ? 3.76 35.125 14.688 1 98.19 225 GLY A C 1
ATOM 1652 O O . GLY A 1 225 ? 3.627 35.688 13.594 1 98.19 225 GLY A O 1
ATOM 1653 N N . SER A 1 226 ? 3.742 33.875 14.836 1 98.5 226 SER A N 1
ATOM 1654 C CA . SER A 1 226 ? 3.676 33 13.68 1 98.5 226 SER A CA 1
ATOM 1655 C C . SER A 1 226 ? 2.361 33.156 12.922 1 98.5 226 SER A C 1
ATOM 1657 O O . SER A 1 226 ? 2.355 33.281 11.695 1 98.5 226 SER A O 1
ATOM 1659 N N . LEU A 1 227 ? 1.282 33.188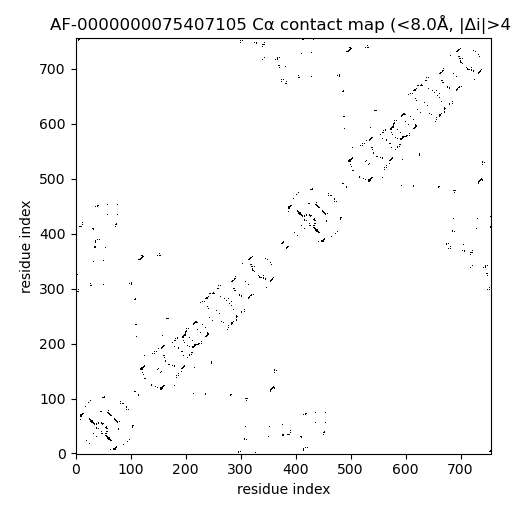 13.648 1 98.62 227 LEU A N 1
ATOM 1660 C CA . LEU A 1 227 ? -0.032 33.344 13.031 1 98.62 227 LEU A CA 1
ATOM 1661 C C . LEU A 1 227 ? -0.132 34.688 12.289 1 98.62 227 LEU A C 1
ATOM 1663 O O . LEU A 1 227 ? -0.625 34.719 11.164 1 98.62 227 LEU A O 1
ATOM 1667 N N . GLU A 1 228 ? 0.361 35.719 12.883 1 98.38 228 GLU A N 1
ATOM 1668 C CA . GLU A 1 228 ? 0.315 37.031 12.289 1 98.38 228 GLU A CA 1
ATOM 1669 C C . GLU A 1 228 ? 1.101 37.094 10.977 1 98.38 228 GLU A C 1
ATOM 1671 O O . GLU A 1 228 ? 0.628 37.656 9.984 1 98.38 228 GLU A O 1
ATOM 1676 N N . VAL A 1 229 ? 2.287 36.5 11.008 1 98.69 229 VAL A N 1
ATOM 1677 C CA . VAL A 1 229 ? 3.113 36.469 9.812 1 98.69 229 VAL A CA 1
ATOM 1678 C C . VAL A 1 229 ? 2.389 35.719 8.703 1 98.69 229 VAL A C 1
ATOM 1680 O O . VAL A 1 229 ? 2.369 36.156 7.551 1 98.69 229 VAL A O 1
ATOM 1683 N N . ALA A 1 230 ? 1.78 34.594 9.039 1 98.69 230 ALA A N 1
ATOM 1684 C CA . ALA A 1 230 ? 1.062 33.781 8.062 1 98.69 230 ALA A CA 1
ATOM 1685 C C . ALA A 1 230 ? -0.113 34.562 7.469 1 98.69 230 ALA A C 1
ATOM 1687 O O . ALA A 1 230 ? -0.32 34.531 6.25 1 98.69 230 ALA A O 1
ATOM 1688 N N . VAL A 1 231 ? -0.861 35.219 8.297 1 98.44 231 VAL A N 1
ATOM 1689 C CA . VAL A 1 231 ? -2.023 36 7.855 1 98.44 231 VAL A CA 1
ATOM 1690 C C . VAL A 1 231 ? -1.584 37.094 6.898 1 98.44 231 VAL A C 1
ATOM 1692 O O . VAL A 1 231 ? -2.141 37.219 5.809 1 98.44 231 VAL A O 1
ATOM 1695 N N . GLN A 1 232 ? -0.566 37.812 7.223 1 98.25 232 GLN A N 1
ATOM 1696 C CA . GLN A 1 232 ? -0.136 39 6.488 1 98.25 232 GLN A CA 1
ATOM 1697 C C . GLN A 1 232 ? 0.516 38.594 5.164 1 98.25 232 GLN A C 1
ATOM 1699 O O . GLN A 1 232 ? 0.391 39.344 4.172 1 98.25 232 GLN A O 1
ATOM 1704 N N . SER A 1 233 ? 1.198 37.531 5.109 1 97.88 233 SER A N 1
ATOM 1705 C CA . SER A 1 233 ? 2.012 37.188 3.953 1 97.88 233 SER A CA 1
ATOM 1706 C C . SER A 1 233 ? 1.159 36.562 2.846 1 97.88 233 SER A C 1
ATOM 1708 O O . SER A 1 233 ? 1.547 36.594 1.677 1 97.88 233 SER A O 1
ATOM 1710 N N . GLY A 1 234 ? 0.055 35.875 3.258 1 97.44 234 GLY A N 1
ATOM 1711 C CA . GLY A 1 234 ? -0.736 35.156 2.277 1 97.44 234 GLY A CA 1
ATOM 1712 C C . GLY A 1 234 ? -0.118 33.812 1.874 1 97.44 234 GLY A C 1
ATOM 1713 O O . GLY A 1 234 ? -0.617 33.156 0.971 1 97.44 234 GLY A O 1
ATOM 1714 N N . ALA A 1 235 ? 0.961 33.438 2.475 1 98.44 235 ALA A N 1
ATOM 1715 C CA . ALA A 1 235 ? 1.647 32.188 2.17 1 98.44 235 ALA A CA 1
ATOM 1716 C C . ALA A 1 235 ? 0.771 31 2.508 1 98.44 235 ALA A C 1
ATOM 1718 O O . ALA A 1 235 ? -0.099 31.078 3.379 1 98.44 235 ALA A O 1
ATOM 1719 N N . ALA A 1 236 ? 0.941 29.906 1.714 1 98.81 236 ALA A N 1
ATOM 1720 C CA . ALA A 1 236 ? 0.358 28.625 2.121 1 98.81 236 ALA A CA 1
ATOM 1721 C C . ALA A 1 236 ? 0.983 28.125 3.422 1 98.81 236 ALA A C 1
ATOM 1723 O O . ALA A 1 236 ? 2.125 28.469 3.738 1 98.81 236 ALA A O 1
ATOM 1724 N N . VAL A 1 237 ? 0.19 27.359 4.18 1 98.88 237 VAL A N 1
ATOM 1725 C CA . VAL A 1 237 ? 0.68 26.953 5.492 1 98.88 237 VAL A CA 1
ATOM 1726 C C . VAL A 1 237 ? 0.452 25.453 5.688 1 98.88 237 VAL A C 1
ATOM 1728 O O . VAL A 1 237 ? -0.552 24.906 5.227 1 98.88 237 VAL A O 1
ATOM 1731 N N . ILE A 1 238 ? 1.388 24.797 6.293 1 98.88 238 ILE A N 1
ATOM 1732 C CA . ILE A 1 238 ? 1.243 23.422 6.77 1 98.88 238 ILE A CA 1
ATOM 1733 C C . ILE A 1 238 ? 1.181 23.422 8.297 1 98.88 238 ILE A C 1
ATOM 1735 O O . ILE A 1 238 ? 2.1 23.891 8.961 1 98.88 238 ILE A O 1
ATOM 1739 N N . LEU A 1 239 ? 0.079 22.906 8.812 1 98.81 239 LEU A N 1
ATOM 1740 C CA . LEU A 1 239 ? -0.108 22.734 10.25 1 98.81 239 LEU A CA 1
ATOM 1741 C C . LEU A 1 239 ? 0.128 21.297 10.664 1 98.81 239 LEU A C 1
ATOM 1743 O O . LEU A 1 239 ? -0.485 20.375 10.109 1 98.81 239 LEU A O 1
ATOM 1747 N N . MET A 1 240 ? 0.996 21.109 11.594 1 98.19 240 MET A N 1
ATOM 1748 C CA . MET A 1 240 ? 1.312 19.766 12.031 1 98.19 240 MET A CA 1
ATOM 1749 C C . MET A 1 240 ? 0.817 19.516 13.453 1 98.19 240 MET A C 1
ATOM 1751 O O . MET A 1 240 ? 0.732 20.453 14.25 1 98.19 240 MET A O 1
ATOM 1755 N N . HIS A 1 241 ? 0.449 18.312 13.75 1 97.38 241 HIS A N 1
ATOM 1756 C CA . HIS A 1 241 ? 0.182 17.922 15.125 1 97.38 241 HIS A CA 1
ATOM 1757 C C . HIS A 1 241 ? 1.45 17.422 15.812 1 97.38 241 HIS A C 1
ATOM 1759 O O . HIS A 1 241 ? 2.197 16.625 15.25 1 97.38 241 HIS A O 1
ATOM 1765 N N . MET A 1 242 ? 1.664 17.891 17 1 93.12 242 MET A N 1
ATOM 1766 C CA . MET A 1 242 ? 2.725 17.391 17.859 1 93.12 242 MET A CA 1
ATOM 1767 C C . MET A 1 242 ? 2.355 17.578 19.328 1 93.12 242 MET A C 1
ATOM 1769 O O . MET A 1 242 ? 1.765 18.594 19.703 1 93.12 242 MET A O 1
ATOM 1773 N N . GLN A 1 243 ? 2.598 16.547 20.141 1 89.81 243 GLN A N 1
ATOM 1774 C CA . GLN A 1 243 ? 2.498 16.766 21.578 1 89.81 243 GLN A CA 1
ATOM 1775 C C . GLN A 1 243 ? 3.85 17.156 22.172 1 89.81 243 GLN A C 1
ATOM 1777 O O . GLN A 1 243 ? 4.871 16.531 21.859 1 89.81 243 GLN A O 1
ATOM 1782 N N . GLY A 1 244 ? 3.822 18.109 22.938 1 82.75 244 GLY A N 1
ATOM 1783 C CA . GLY A 1 244 ? 5.043 18.531 23.609 1 82.75 244 GLY A CA 1
ATOM 1784 C C . GLY A 1 244 ? 5.949 19.375 22.734 1 82.75 244 GLY A C 1
ATOM 1785 O O . GLY A 1 244 ? 5.473 20.094 21.844 1 82.75 244 GLY A O 1
ATOM 1786 N N . GLN A 1 245 ? 7.254 19.391 23.156 1 78.31 245 GLN A N 1
ATOM 1787 C CA . GLN A 1 245 ? 8.281 20.109 22.406 1 78.31 245 GLN A CA 1
ATOM 1788 C C . GLN A 1 245 ? 9.281 19.141 21.797 1 78.31 245 GLN A C 1
ATOM 1790 O O . GLN A 1 245 ? 9.508 18.047 22.312 1 78.31 245 GLN A O 1
ATOM 1795 N N . PRO A 1 246 ? 9.82 19.547 20.703 1 74.88 246 PRO A N 1
ATOM 1796 C CA . PRO A 1 246 ? 10.734 18.656 19.984 1 74.88 246 PRO A CA 1
ATOM 1797 C C . PRO A 1 246 ? 11.805 18.047 20.875 1 74.88 246 PRO A C 1
ATOM 1799 O O . PRO A 1 246 ? 12.133 16.875 20.75 1 74.88 246 PRO A O 1
ATOM 1802 N N . GLN A 1 247 ? 12.203 18.734 21.844 1 75.38 247 GLN A N 1
ATOM 1803 C CA . GLN A 1 247 ? 13.281 18.281 22.719 1 75.38 247 GLN A CA 1
ATOM 1804 C C . GLN A 1 247 ? 12.812 17.172 23.656 1 75.38 247 GLN A C 1
ATOM 1806 O O . GLN A 1 247 ? 13.594 16.297 24.031 1 75.38 247 GLN A O 1
ATOM 1811 N N . THR A 1 248 ? 11.422 17.156 23.969 1 76.94 248 THR A N 1
ATOM 1812 C CA . THR A 1 248 ? 10.984 16.281 25.062 1 76.94 248 THR A CA 1
ATOM 1813 C C . THR A 1 248 ? 9.789 15.438 24.625 1 76.94 248 THR A C 1
ATOM 1815 O O . THR A 1 248 ? 9.336 14.555 25.359 1 76.94 248 THR A O 1
ATOM 1818 N N . MET A 1 249 ? 9.445 15.602 23.5 1 77.69 249 MET A N 1
ATOM 1819 C CA . MET A 1 249 ? 8.156 15.07 23.062 1 77.69 249 MET A CA 1
ATOM 1820 C C . MET A 1 249 ? 8.164 13.547 23.047 1 77.69 249 MET A C 1
ATOM 1822 O O . MET A 1 249 ? 7.113 12.914 23.141 1 77.69 249 MET A O 1
ATOM 1826 N N . GLN A 1 250 ? 9.281 12.93 22.984 1 79.44 250 GLN A N 1
ATOM 1827 C CA . GLN A 1 250 ? 9.328 11.477 22.844 1 79.44 250 GLN A CA 1
ATOM 1828 C C . GLN A 1 250 ? 9.422 10.812 24.219 1 79.44 250 GLN A C 1
ATOM 1830 O O . GLN A 1 250 ? 9.312 9.586 24.328 1 79.44 250 GLN A O 1
ATOM 1835 N N . ALA A 1 251 ? 9.547 11.531 25.156 1 78.62 251 ALA A N 1
ATOM 1836 C CA . ALA A 1 251 ? 9.781 10.969 26.484 1 78.62 251 ALA A CA 1
ATOM 1837 C C . ALA A 1 251 ? 8.57 10.18 26.969 1 78.62 251 ALA A C 1
ATOM 1839 O O . ALA A 1 251 ? 8.711 9.055 27.453 1 78.62 251 ALA A O 1
ATOM 1840 N N . ASP A 1 252 ? 7.34 10.695 26.844 1 84.56 252 ASP A N 1
ATOM 1841 C CA . ASP A 1 252 ? 6.176 9.945 27.312 1 84.56 252 ASP A CA 1
ATOM 1842 C C . ASP A 1 252 ? 4.895 10.469 26.656 1 84.56 252 ASP A C 1
ATOM 1844 O O . ASP A 1 252 ? 4.012 10.992 27.344 1 84.56 252 ASP A O 1
ATOM 1848 N N . PRO A 1 253 ? 4.898 10.273 25.359 1 90.12 253 PRO A N 1
ATOM 1849 C CA . PRO A 1 253 ? 3.66 10.719 24.734 1 90.12 253 PRO A CA 1
ATOM 1850 C C . PRO A 1 253 ? 2.443 9.906 25.172 1 90.12 253 PRO A C 1
ATOM 1852 O O . PRO A 1 253 ? 2.504 8.68 25.219 1 90.12 253 PRO A O 1
ATOM 1855 N N . ARG A 1 254 ? 1.325 10.562 25.609 1 90.06 254 ARG A N 1
ATOM 1856 C CA . ARG A 1 254 ? 0.093 9.922 26.062 1 90.06 254 ARG A CA 1
ATOM 1857 C C . ARG A 1 254 ? -1.101 10.383 25.234 1 90.06 254 ARG A C 1
ATOM 1859 O O . ARG A 1 254 ? -1.313 11.586 25.062 1 90.06 254 ARG A O 1
ATOM 1866 N N . TYR A 1 255 ? -1.757 9.469 24.703 1 93.94 255 TYR A N 1
ATOM 1867 C CA . TYR A 1 255 ? -2.967 9.711 23.922 1 93.94 255 TYR A CA 1
ATOM 1868 C C . TYR A 1 255 ? -4.141 8.922 24.484 1 93.94 255 TYR A C 1
ATOM 1870 O O . TYR A 1 255 ? -3.98 7.773 24.906 1 93.94 255 TYR A O 1
ATOM 1878 N N . THR A 1 256 ? -5.336 9.5 24.578 1 93.25 256 THR A N 1
ATOM 1879 C CA . THR A 1 256 ? -6.551 8.719 24.797 1 93.25 256 THR A CA 1
ATOM 1880 C C . THR A 1 256 ? -6.871 7.863 23.562 1 93.25 256 THR A C 1
ATOM 1882 O O . THR A 1 256 ? -7.172 6.676 23.703 1 93.25 256 THR A O 1
ATOM 1885 N N . CYS A 1 257 ? -6.824 8.469 22.469 1 96 257 CYS A N 1
ATOM 1886 C CA . CYS A 1 257 ? -6.949 7.863 21.141 1 96 257 CYS A CA 1
ATOM 1887 C C . CYS A 1 257 ? -6.145 8.633 20.109 1 96 257 CYS A C 1
ATOM 1889 O O . CYS A 1 257 ? -6.578 9.688 19.641 1 96 257 CYS A O 1
ATOM 1891 N N . ALA A 1 258 ? -5.043 8.078 19.734 1 97.31 258 ALA A N 1
ATOM 1892 C CA . ALA A 1 258 ? -4.066 8.836 18.953 1 97.31 258 ALA A CA 1
ATOM 1893 C C . ALA A 1 258 ? -4.695 9.391 17.688 1 97.31 258 ALA A C 1
ATOM 1895 O O . ALA A 1 258 ? -4.617 10.594 17.422 1 97.31 258 ALA A O 1
ATOM 1896 N N . PRO A 1 259 ? -5.449 8.562 16.891 1 98.12 259 PRO A N 1
ATOM 1897 C CA . PRO A 1 259 ? -6.02 9.109 15.648 1 98.12 259 PRO A CA 1
ATOM 1898 C C . PRO A 1 259 ? -7.023 10.227 15.906 1 98.12 259 PRO A C 1
ATOM 1900 O O . PRO A 1 259 ? -7.008 11.25 15.211 1 98.12 259 PRO A O 1
ATOM 1903 N N . LEU A 1 260 ? -7.848 10.102 16.906 1 97.38 260 LEU A N 1
ATOM 1904 C CA . LEU A 1 260 ? -8.898 11.086 17.156 1 97.38 260 LEU A CA 1
ATOM 1905 C C . LEU A 1 260 ? -8.312 12.344 17.797 1 97.38 260 LEU A C 1
ATOM 1907 O O . LEU A 1 260 ? -8.758 13.461 17.5 1 97.38 260 LEU A O 1
ATOM 1911 N N . ASP A 1 261 ? -7.336 12.133 18.672 1 97.56 261 ASP A N 1
ATOM 1912 C CA . ASP A 1 261 ? -6.688 13.289 19.297 1 97.56 261 ASP A CA 1
ATOM 1913 C C . ASP A 1 261 ? -5.992 14.156 18.25 1 97.56 261 ASP A C 1
ATOM 1915 O O . ASP A 1 261 ? -6.055 15.383 18.312 1 97.56 261 ASP A O 1
ATOM 1919 N N . VAL A 1 262 ? -5.355 13.516 17.312 1 98.38 262 VAL A N 1
ATOM 1920 C CA . VAL A 1 262 ? -4.695 14.227 16.219 1 98.38 262 VAL A CA 1
ATOM 1921 C C . VAL A 1 262 ? -5.734 14.977 15.391 1 98.38 262 VAL A C 1
ATOM 1923 O O . VAL A 1 262 ? -5.566 16.156 15.094 1 98.38 262 VAL A O 1
ATOM 1926 N N . TYR A 1 263 ? -6.828 14.312 15.039 1 98.19 263 TYR A N 1
ATOM 1927 C CA . TYR A 1 263 ? -7.898 14.922 14.258 1 98.19 263 TYR A CA 1
ATOM 1928 C C . TYR A 1 263 ? -8.445 16.156 14.961 1 98.19 263 TYR A C 1
ATOM 1930 O O . TYR A 1 263 ? -8.555 17.234 14.359 1 98.19 263 TYR A O 1
ATOM 1938 N N . ASP A 1 264 ? -8.766 15.961 16.188 1 97.31 264 ASP A N 1
ATOM 1939 C CA . ASP A 1 264 ? -9.422 17.016 16.953 1 97.31 264 ASP A CA 1
ATOM 1940 C C . ASP A 1 264 ? -8.5 18.234 17.125 1 97.31 264 ASP A C 1
ATOM 1942 O O . ASP A 1 264 ? -8.945 19.375 17.031 1 97.31 264 ASP A O 1
ATOM 1946 N N . TYR A 1 265 ? -7.285 17.953 17.391 1 98.12 265 TYR A N 1
ATOM 1947 C CA . TYR A 1 265 ? -6.328 19.047 17.516 1 98.12 265 TYR A CA 1
ATOM 1948 C C . TYR A 1 265 ? -6.23 19.828 16.219 1 98.12 265 TYR A C 1
ATOM 1950 O O . TYR A 1 265 ? -6.332 21.062 16.219 1 98.12 265 TYR A O 1
ATOM 1958 N N . LEU A 1 266 ? -6.008 19.156 15.102 1 98.69 266 LEU A N 1
ATOM 1959 C CA . LEU A 1 266 ? -5.859 19.812 13.812 1 98.69 266 LEU A CA 1
ATOM 1960 C C . LEU A 1 266 ? -7.133 20.578 13.438 1 98.69 266 LEU A C 1
ATOM 1962 O O . LEU A 1 266 ? -7.07 21.688 12.906 1 98.69 266 LEU A O 1
ATOM 1966 N N . ALA A 1 267 ? -8.281 19.953 13.734 1 98 267 ALA A N 1
ATOM 1967 C CA . ALA A 1 267 ? -9.547 20.641 13.484 1 98 267 ALA A CA 1
ATOM 1968 C C . ALA A 1 267 ? -9.625 21.953 14.242 1 98 267 ALA A C 1
ATOM 1970 O O . ALA A 1 267 ? -10.016 22.984 13.672 1 98 267 ALA A O 1
ATOM 1971 N N . SER A 1 268 ? -9.25 21.891 15.477 1 98.06 268 SER A N 1
ATOM 1972 C CA . SER A 1 268 ? -9.273 23.094 16.297 1 98.06 268 SER A CA 1
ATOM 1973 C C . SER A 1 268 ? -8.305 24.141 15.781 1 98.06 268 SER A C 1
ATOM 1975 O O . SER A 1 268 ? -8.625 25.344 15.758 1 98.06 268 SER A O 1
ATOM 1977 N N . ARG A 1 269 ? -7.145 23.703 15.414 1 98.31 269 ARG A N 1
ATOM 1978 C CA . ARG A 1 269 ? -6.133 24.625 14.93 1 98.31 269 ARG A CA 1
ATOM 1979 C C . ARG A 1 269 ? -6.566 25.281 13.617 1 98.31 269 ARG A C 1
ATOM 1981 O O . ARG A 1 269 ? -6.336 26.469 13.398 1 98.31 269 ARG A O 1
ATOM 1988 N N . ILE A 1 270 ? -7.156 24.516 12.727 1 98.56 270 ILE A N 1
ATOM 1989 C CA . ILE A 1 270 ? -7.676 25.031 11.469 1 98.56 270 ILE A CA 1
ATOM 1990 C C . ILE A 1 270 ? -8.734 26.109 11.742 1 98.56 270 ILE A C 1
ATOM 1992 O O . ILE A 1 270 ? -8.734 27.172 11.117 1 98.56 270 ILE A O 1
ATOM 1996 N N . ALA A 1 271 ? -9.578 25.844 12.695 1 98.31 271 ALA A N 1
ATOM 1997 C CA . ALA A 1 271 ? -10.617 26.797 13.062 1 98.31 271 ALA A CA 1
ATOM 1998 C C . ALA A 1 271 ? -10.008 28.125 13.539 1 98.31 271 ALA A C 1
ATOM 2000 O O . ALA A 1 271 ? -10.484 29.203 13.18 1 98.31 271 ALA A O 1
ATOM 2001 N N . VAL A 1 272 ? -8.984 28.016 14.297 1 98.56 272 VAL A N 1
ATOM 2002 C CA . VAL A 1 272 ? -8.297 29.203 14.797 1 98.56 272 VAL A CA 1
ATOM 2003 C C . VAL A 1 272 ? -7.707 29.984 13.633 1 98.56 272 VAL A C 1
ATOM 2005 O O . VAL A 1 272 ? -7.824 31.219 13.578 1 98.56 272 VAL A O 1
ATOM 2008 N N . CYS A 1 273 ? -7.078 29.312 12.742 1 98.75 273 CYS A N 1
ATOM 2009 C CA . CYS A 1 273 ? -6.48 29.953 11.57 1 98.75 273 CYS A CA 1
ATOM 2010 C C . CYS A 1 273 ? -7.543 30.625 10.711 1 98.75 273 CYS A C 1
ATOM 2012 O O . CYS A 1 273 ? -7.367 31.766 10.273 1 98.75 273 CYS A O 1
ATOM 2014 N N . GLU A 1 274 ? -8.656 29.938 10.5 1 98.5 274 GLU A N 1
ATOM 2015 C CA . GLU A 1 274 ? -9.75 30.516 9.727 1 98.5 274 GLU A CA 1
ATOM 2016 C C . GLU A 1 274 ? -10.297 31.766 10.391 1 98.5 274 GLU A C 1
ATOM 2018 O O . GLU A 1 274 ? -10.555 32.781 9.719 1 98.5 274 GLU A O 1
ATOM 2023 N N . ALA A 1 275 ? -10.406 31.688 11.672 1 98.44 275 ALA A N 1
ATOM 2024 C CA . ALA A 1 275 ? -10.914 32.844 12.422 1 98.44 275 ALA A CA 1
ATOM 2025 C C . ALA A 1 275 ? -9.969 34.031 12.32 1 98.44 275 ALA A C 1
ATOM 2027 O O . ALA A 1 275 ? -10.398 35.188 12.367 1 98.44 275 ALA A O 1
ATOM 2028 N N . ALA A 1 276 ? -8.719 33.719 12.141 1 98.31 276 ALA A N 1
ATOM 2029 C CA . ALA A 1 276 ? -7.699 34.781 12.055 1 98.31 276 ALA A CA 1
ATOM 2030 C C . ALA A 1 276 ? -7.594 35.312 10.625 1 98.31 276 ALA A C 1
ATOM 2032 O O . ALA A 1 276 ? -6.91 36.312 10.383 1 98.31 276 ALA A O 1
ATOM 2033 N N . GLY A 1 277 ? -8.203 34.594 9.672 1 98.06 277 GLY A N 1
ATOM 2034 C CA . GLY A 1 277 ? -8.242 35.125 8.32 1 98.06 277 GLY A CA 1
ATOM 2035 C C . GLY A 1 277 ? -7.504 34.25 7.32 1 98.06 277 GLY A C 1
ATOM 2036 O O . GLY A 1 277 ? -7.332 34.656 6.16 1 98.06 277 GLY A O 1
ATOM 2037 N N . ILE A 1 278 ? -7.027 33.156 7.648 1 98.5 278 ILE A N 1
ATOM 2038 C CA . ILE A 1 278 ? -6.422 32.219 6.711 1 98.5 278 ILE A CA 1
ATOM 2039 C C . ILE A 1 278 ? -7.48 31.234 6.195 1 98.5 278 ILE A C 1
ATOM 2041 O O . ILE A 1 278 ? -7.965 30.375 6.938 1 98.5 278 ILE A O 1
ATOM 2045 N N . PRO A 1 279 ? -7.883 31.406 4.941 1 97.88 279 PRO A N 1
ATOM 2046 C CA . PRO A 1 279 ? -8.883 30.469 4.43 1 97.88 279 PRO A CA 1
ATOM 2047 C C . PRO A 1 279 ? -8.383 29.031 4.418 1 97.88 279 PRO A C 1
ATOM 2049 O O . PRO A 1 279 ? -7.184 28.781 4.254 1 97.88 279 PRO A O 1
ATOM 2052 N N . ARG A 1 280 ? -9.258 28.125 4.531 1 96.69 280 ARG A N 1
ATOM 2053 C CA . ARG A 1 280 ? -8.953 26.688 4.586 1 96.69 280 ARG A CA 1
ATOM 2054 C C . ARG A 1 280 ? -8.188 26.25 3.35 1 96.69 280 ARG A C 1
ATOM 2056 O O . ARG A 1 280 ? -7.34 25.359 3.426 1 96.69 280 ARG A O 1
ATOM 2063 N N . SER A 1 281 ? -8.414 26.859 2.24 1 96.56 281 SER A N 1
ATOM 2064 C CA . SER A 1 281 ? -7.781 26.531 0.968 1 96.56 281 SER A CA 1
ATOM 2065 C C . SER A 1 281 ? -6.281 26.812 1.008 1 96.56 281 SER A C 1
ATOM 2067 O O . SER A 1 281 ? -5.539 26.359 0.132 1 96.56 281 SER A O 1
ATOM 2069 N N . ARG A 1 282 ? -5.781 27.484 2.006 1 98.38 282 ARG A N 1
ATOM 2070 C CA . ARG A 1 282 ? -4.359 27.797 2.135 1 98.38 282 ARG A CA 1
ATOM 2071 C C . ARG A 1 282 ? -3.699 26.891 3.176 1 98.38 282 ARG A C 1
ATOM 2073 O O . ARG A 1 282 ? -2.504 27.031 3.447 1 98.38 282 ARG A O 1
ATOM 2080 N N . ILE A 1 283 ? -4.488 25.953 3.701 1 98.81 283 ILE A N 1
ATOM 2081 C CA . ILE A 1 283 ? -3.986 25.156 4.812 1 98.81 283 ILE A CA 1
ATOM 2082 C C . ILE A 1 283 ? -3.82 23.703 4.375 1 98.81 283 ILE A C 1
ATOM 2084 O O . ILE A 1 283 ? -4.719 23.141 3.752 1 98.81 283 ILE A O 1
ATOM 2088 N N . MET A 1 284 ? -2.691 23.156 4.582 1 98.81 284 MET A N 1
ATOM 2089 C CA . MET A 1 284 ? -2.436 21.719 4.52 1 98.81 284 MET A CA 1
ATOM 2090 C C . MET A 1 284 ? -2.164 21.156 5.91 1 98.81 284 MET A C 1
ATOM 2092 O O . MET A 1 284 ? -1.471 21.781 6.715 1 98.81 284 MET A O 1
ATOM 2096 N N . ALA A 1 285 ? -2.754 20 6.219 1 98.88 285 ALA A N 1
ATOM 2097 C CA . ALA A 1 285 ? -2.613 19.406 7.547 1 98.88 285 ALA A CA 1
ATOM 2098 C C . ALA A 1 285 ? -1.649 18.219 7.523 1 98.88 285 ALA A C 1
ATOM 2100 O O . ALA A 1 285 ? -1.654 17.422 6.582 1 98.88 285 ALA A O 1
ATOM 2101 N N . ASP A 1 286 ? -0.815 18.125 8.523 1 98.88 286 ASP A N 1
ATOM 2102 C CA . ASP A 1 286 ? 0.142 17.047 8.75 1 98.88 286 ASP A CA 1
ATOM 2103 C C . ASP A 1 286 ? -0.084 16.391 10.102 1 98.88 286 ASP A C 1
ATOM 2105 O O . ASP A 1 286 ? 0.059 17.031 11.148 1 98.88 286 ASP A O 1
ATOM 2109 N N . PRO A 1 287 ? -0.351 15.047 10.094 1 98.75 287 PRO A N 1
ATOM 2110 C CA . PRO A 1 287 ? -0.63 14.391 11.375 1 98.75 287 PRO A CA 1
ATOM 2111 C C . PRO A 1 287 ? 0.602 14.297 12.273 1 98.75 287 PRO A C 1
ATOM 2113 O O . PRO A 1 287 ? 0.484 13.992 13.461 1 98.75 287 PRO A O 1
ATOM 2116 N N . GLY A 1 288 ? 1.748 14.531 11.719 1 98 288 GLY A N 1
ATOM 2117 C CA . GLY A 1 288 ? 2.955 14.641 12.523 1 98 288 GLY A CA 1
ATOM 2118 C C . GLY A 1 288 ? 3.508 13.289 12.945 1 98 288 GLY A C 1
ATOM 2119 O O . GLY A 1 288 ? 3.828 13.086 14.117 1 98 288 GLY A O 1
ATOM 2120 N N . ILE A 1 289 ? 3.639 12.359 12 1 97.56 289 ILE A N 1
ATOM 2121 C CA . ILE A 1 289 ? 4.219 11.055 12.281 1 97.56 289 ILE A CA 1
ATOM 2122 C C . ILE A 1 289 ? 5.598 11.227 12.914 1 97.56 289 ILE A C 1
ATOM 2124 O O . ILE A 1 289 ? 6.43 11.977 12.414 1 97.56 289 ILE A O 1
ATOM 2128 N N . GLY A 1 290 ? 5.793 10.555 14.047 1 93.88 290 GLY A N 1
ATOM 2129 C CA . GLY A 1 290 ? 7.09 10.57 14.703 1 93.88 290 GLY A CA 1
ATOM 2130 C C . GLY A 1 290 ? 7.258 11.727 15.672 1 93.88 290 GLY A C 1
ATOM 2131 O O . GLY A 1 290 ? 8.266 11.82 16.375 1 93.88 290 GLY A O 1
ATOM 2132 N N . PHE A 1 291 ? 6.348 12.641 15.75 1 94 291 PHE A N 1
ATOM 2133 C CA . PHE A 1 291 ? 6.445 13.797 16.625 1 94 291 PHE A CA 1
ATOM 2134 C C . PHE A 1 291 ? 5.543 13.625 17.844 1 94 291 PHE A C 1
ATOM 2136 O O . PHE A 1 291 ? 4.336 13.852 17.781 1 94 291 PHE A O 1
ATOM 2143 N N . GLY A 1 292 ? 6.195 13.203 18.984 1 93.31 292 GLY A N 1
ATOM 2144 C CA . GLY A 1 292 ? 5.438 12.984 20.203 1 93.31 292 GLY A CA 1
ATOM 2145 C C . GLY A 1 292 ? 4.535 11.766 20.141 1 93.31 292 GLY A C 1
ATOM 2146 O O . GLY A 1 292 ? 3.41 11.789 20.641 1 93.31 292 GLY A O 1
ATOM 2147 N N . LYS A 1 293 ? 4.922 10.773 19.5 1 95.75 293 LYS A N 1
ATOM 2148 C CA . LYS A 1 293 ? 4.176 9.539 19.297 1 95.75 293 LYS A CA 1
ATOM 2149 C C . LYS A 1 293 ? 5.094 8.32 19.359 1 95.75 293 LYS A C 1
ATOM 2151 O O . LYS A 1 293 ? 6.207 8.344 18.828 1 95.75 293 LYS A O 1
ATOM 2156 N N . ASN A 1 294 ? 4.652 7.336 20.047 1 94.25 294 ASN A N 1
ATOM 2157 C CA . ASN A 1 294 ? 5.398 6.082 20.016 1 94.25 294 ASN A CA 1
ATOM 2158 C C . ASN A 1 294 ? 5.031 5.246 18.797 1 94.25 294 ASN A C 1
ATOM 2160 O O . ASN A 1 294 ? 4.262 5.688 17.938 1 94.25 294 ASN A O 1
ATOM 2164 N N . ALA A 1 295 ? 5.684 4.121 18.688 1 95.06 295 ALA A N 1
ATOM 2165 C CA . ALA A 1 295 ? 5.508 3.299 17.5 1 95.06 295 ALA A CA 1
ATOM 2166 C C . ALA A 1 295 ? 4.051 2.887 17.328 1 95.06 295 ALA A C 1
ATOM 2168 O O . ALA A 1 295 ? 3.529 2.887 16.203 1 95.06 295 ALA A O 1
ATOM 2169 N N . ALA A 1 296 ? 3.361 2.541 18.375 1 96.25 296 ALA A N 1
ATOM 2170 C CA . ALA A 1 296 ? 1.962 2.127 18.312 1 96.25 296 ALA A CA 1
ATOM 2171 C C . ALA A 1 296 ? 1.067 3.283 17.875 1 96.25 296 ALA A C 1
ATOM 2173 O O . ALA A 1 296 ? 0.18 3.105 17.031 1 96.25 296 ALA A O 1
ATOM 2174 N N . HIS A 1 297 ? 1.312 4.48 18.484 1 97.31 297 HIS A N 1
ATOM 2175 C CA . HIS A 1 297 ? 0.569 5.668 18.062 1 97.31 297 HIS A CA 1
ATOM 2176 C C . HIS A 1 297 ? 0.71 5.914 16.562 1 97.31 297 HIS A C 1
ATOM 2178 O O . HIS A 1 297 ? -0.283 6.148 15.875 1 97.31 297 HIS A O 1
ATOM 2184 N N . ASN A 1 298 ? 1.94 5.852 16.109 1 97.94 298 ASN A N 1
ATOM 2185 C CA . ASN A 1 298 ? 2.203 6.102 14.695 1 97.94 298 ASN A CA 1
ATOM 2186 C C . ASN A 1 298 ? 1.5 5.078 13.812 1 97.94 298 ASN A C 1
ATOM 2188 O O . ASN A 1 298 ? 0.912 5.438 12.789 1 97.94 298 ASN A O 1
ATOM 2192 N N . ALA A 1 299 ? 1.551 3.824 14.203 1 98.31 299 ALA A N 1
ATOM 2193 C CA . ALA A 1 299 ? 0.878 2.787 13.422 1 98.31 299 ALA A CA 1
ATOM 2194 C C . ALA A 1 299 ? -0.627 3.031 13.367 1 98.31 299 ALA A C 1
ATOM 2196 O O . ALA A 1 299 ? -1.25 2.869 12.32 1 98.31 299 ALA A O 1
ATOM 2197 N N . GLN A 1 300 ? -1.214 3.422 14.461 1 98.5 300 GLN A N 1
ATOM 2198 C CA . GLN A 1 300 ? -2.648 3.676 14.547 1 98.5 300 GLN A CA 1
ATOM 2199 C C . GLN A 1 300 ? -3.055 4.852 13.664 1 98.5 300 GLN A C 1
ATOM 2201 O O . GLN A 1 300 ? -4.07 4.793 12.969 1 98.5 300 GLN A O 1
ATOM 2206 N N . ILE A 1 301 ? -2.275 5.883 13.688 1 98.75 301 ILE A N 1
ATOM 2207 C CA . ILE A 1 301 ? -2.555 7.051 12.859 1 98.75 301 ILE A CA 1
ATOM 2208 C C . ILE A 1 301 ? -2.414 6.688 11.383 1 98.75 301 ILE A C 1
ATOM 2210 O O . ILE A 1 301 ? -3.289 7.008 10.578 1 98.75 301 ILE A O 1
ATOM 2214 N N . LEU A 1 302 ? -1.34 5.961 11.039 1 98.81 302 LEU A N 1
ATOM 2215 C CA . LEU A 1 302 ? -1.098 5.562 9.656 1 98.81 302 LEU A CA 1
ATOM 2216 C C . LEU A 1 302 ? -2.213 4.656 9.148 1 98.81 302 LEU A C 1
ATOM 2218 O O . LEU A 1 302 ? -2.588 4.723 7.977 1 98.81 302 LEU A O 1
ATOM 2222 N N . ALA A 1 303 ? -2.768 3.842 10.031 1 98.38 303 ALA A N 1
ATOM 2223 C CA . ALA A 1 303 ? -3.809 2.887 9.656 1 98.38 303 ALA A CA 1
ATOM 2224 C C . ALA A 1 303 ? -5.145 3.592 9.43 1 98.38 303 ALA A C 1
ATOM 2226 O O . ALA A 1 303 ? -6.066 3.014 8.859 1 98.38 303 ALA A O 1
ATOM 2227 N N . THR A 1 304 ? -5.281 4.855 9.922 1 98.56 304 THR A N 1
ATOM 2228 C CA . THR A 1 304 ? -6.57 5.539 9.891 1 98.56 304 THR A CA 1
ATOM 2229 C C . THR A 1 304 ? -6.445 6.906 9.227 1 98.56 304 THR A C 1
ATOM 2231 O O . THR A 1 304 ? -7.215 7.82 9.531 1 98.56 304 THR A O 1
ATOM 2234 N N . LEU A 1 305 ? -5.527 7.066 8.336 1 98.75 305 LEU A N 1
ATOM 2235 C CA . LEU A 1 305 ? -5.211 8.328 7.672 1 98.75 305 LEU A CA 1
ATOM 2236 C C . LEU A 1 305 ? -6.453 8.93 7.016 1 98.75 305 LEU A C 1
ATOM 2238 O O . LEU A 1 305 ? -6.637 10.148 7.023 1 98.75 305 LEU A O 1
ATOM 2242 N N . PRO A 1 306 ? -7.398 8.086 6.418 1 98.56 306 PRO A N 1
ATOM 2243 C CA . PRO A 1 306 ? -8.547 8.672 5.723 1 98.56 306 PRO A CA 1
ATOM 2244 C C . PRO A 1 306 ? -9.43 9.508 6.645 1 98.56 306 PRO A C 1
ATOM 2246 O O . PRO A 1 306 ? -10.195 10.352 6.172 1 98.56 306 PRO A O 1
ATOM 2249 N N . LEU A 1 307 ? -9.328 9.289 7.934 1 98.25 307 LEU A N 1
ATOM 2250 C CA . LEU A 1 307 ? -10.055 10.078 8.922 1 98.25 307 LEU A CA 1
ATOM 2251 C C . LEU A 1 307 ? -9.805 11.57 8.727 1 98.25 307 LEU A C 1
ATOM 2253 O O . LEU A 1 307 ? -10.711 12.383 8.891 1 98.25 307 LEU A O 1
ATOM 2257 N N . LEU A 1 308 ? -8.695 11.891 8.305 1 98.69 308 LEU A N 1
ATOM 2258 C CA . LEU A 1 308 ? -8.234 13.273 8.273 1 98.69 308 LEU A CA 1
ATOM 2259 C C . LEU A 1 308 ? -8.898 14.047 7.137 1 98.69 308 LEU A C 1
ATOM 2261 O O . LEU A 1 308 ? -8.891 15.273 7.129 1 98.69 308 LEU A O 1
ATOM 2265 N N . HIS A 1 309 ? -9.492 13.336 6.184 1 98.25 309 HIS A N 1
ATOM 2266 C CA . HIS A 1 309 ? -10.18 14.023 5.098 1 98.25 309 HIS A CA 1
ATOM 2267 C C . HIS A 1 309 ? -11.375 14.812 5.617 1 98.25 309 HIS A C 1
ATOM 2269 O O . HIS A 1 309 ? -11.844 15.742 4.961 1 98.25 309 HIS A O 1
ATOM 2275 N N . GLY A 1 310 ? -11.852 14.445 6.777 1 98.06 310 GLY A N 1
ATOM 2276 C CA . GLY A 1 310 ? -12.938 15.195 7.398 1 98.06 310 GLY A CA 1
ATOM 2277 C C . GLY A 1 310 ? -12.555 16.625 7.738 1 98.06 310 GLY A C 1
ATOM 2278 O O . GLY A 1 310 ? -13.43 17.453 7.996 1 98.06 310 GLY A O 1
ATOM 2279 N N . LEU A 1 311 ? -11.289 16.906 7.738 1 98.19 311 LEU A N 1
ATOM 2280 C CA . LEU A 1 311 ? -10.805 18.25 8.031 1 98.19 311 LEU A CA 1
ATOM 2281 C C . LEU A 1 311 ? -11.102 19.203 6.875 1 98.19 311 LEU A C 1
ATOM 2283 O O . LEU A 1 311 ? -11.117 20.422 7.059 1 98.19 311 LEU A O 1
ATOM 2287 N N . GLY A 1 312 ? -11.164 18.641 5.664 1 97.38 312 GLY A N 1
ATOM 2288 C CA . GLY A 1 312 ? -11.523 19.453 4.508 1 97.38 312 GLY A CA 1
ATOM 2289 C C . GLY A 1 312 ? -10.344 20.188 3.904 1 97.38 312 GLY A C 1
ATOM 2290 O O . GLY A 1 312 ? -10.523 21.078 3.07 1 97.38 312 GLY A O 1
ATOM 2291 N N . CYS A 1 313 ? -9.117 19.891 4.359 1 97.25 313 CYS A N 1
ATOM 2292 C CA . CYS A 1 313 ? -7.875 20.438 3.83 1 97.25 313 CYS A CA 1
ATOM 2293 C C . CYS A 1 313 ? -7.051 19.375 3.133 1 97.25 313 CYS A C 1
ATOM 2295 O O . CYS A 1 313 ? -7.254 18.172 3.367 1 97.25 313 CYS A O 1
ATOM 2297 N N . PRO A 1 314 ? -6.16 19.844 2.178 1 97.81 314 PRO A N 1
ATOM 2298 C CA . PRO A 1 314 ? -5.184 18.844 1.721 1 97.81 314 PRO A CA 1
ATOM 2299 C C . PRO A 1 314 ? -4.332 18.297 2.859 1 97.81 314 PRO A C 1
ATOM 2301 O O . PRO A 1 314 ? -4.184 18.938 3.898 1 97.81 314 PRO A O 1
ATOM 2304 N N . LEU A 1 315 ? -3.801 17.109 2.627 1 98.56 315 LEU A N 1
ATOM 2305 C CA . LEU A 1 315 ? -3.105 16.375 3.684 1 98.56 315 LEU A CA 1
ATOM 2306 C C . LEU A 1 315 ? -1.678 16.047 3.264 1 98.56 315 LEU A C 1
ATOM 2308 O O . LEU A 1 315 ? -1.438 15.656 2.115 1 98.56 315 LEU A O 1
ATOM 2312 N N . LEU A 1 316 ? -0.723 16.25 4.176 1 98.88 316 LEU A N 1
ATOM 2313 C CA . LEU A 1 316 ? 0.689 15.93 4.008 1 98.88 316 LEU A CA 1
ATOM 2314 C C . LEU A 1 316 ? 1.082 14.742 4.879 1 98.88 316 LEU A C 1
ATOM 2316 O O . LEU A 1 316 ? 0.686 14.664 6.043 1 98.88 316 LEU A O 1
ATOM 2320 N N . LEU A 1 317 ? 1.756 13.805 4.281 1 98.81 317 LEU A N 1
ATOM 2321 C CA . LEU A 1 317 ? 2.344 12.719 5.062 1 98.81 317 LEU A CA 1
ATOM 2322 C C . LEU A 1 317 ? 3.865 12.805 5.055 1 98.81 317 LEU A C 1
ATOM 2324 O O . LEU A 1 317 ? 4.488 12.773 3.99 1 98.81 317 LEU A O 1
ATOM 2328 N N . ALA A 1 318 ? 4.457 12.938 6.195 1 98.5 318 ALA A N 1
ATOM 2329 C CA . ALA A 1 318 ? 5.902 13.008 6.379 1 98.5 318 ALA A CA 1
ATOM 2330 C C . ALA A 1 318 ? 6.395 11.859 7.258 1 98.5 318 ALA A C 1
ATOM 2332 O O . ALA A 1 318 ? 6.633 12.047 8.453 1 98.5 318 ALA A O 1
ATOM 2333 N N . ALA A 1 319 ? 6.68 10.719 6.648 1 98.12 319 ALA A N 1
ATOM 2334 C CA . ALA A 1 319 ? 7.055 9.531 7.41 1 98.12 319 ALA A CA 1
ATOM 2335 C C . ALA A 1 319 ? 8.477 9.094 7.086 1 98.12 319 ALA A C 1
ATOM 2337 O O . ALA A 1 319 ? 8.906 8.008 7.473 1 98.12 319 ALA A O 1
ATOM 2338 N N . SER A 1 320 ? 9.227 9.93 6.43 1 97.31 320 SER A N 1
ATOM 2339 C CA . SER A 1 320 ? 10.516 9.531 5.855 1 97.31 320 SER A CA 1
ATOM 2340 C C . SER A 1 320 ? 11.562 9.312 6.945 1 97.31 320 SER A C 1
ATOM 2342 O O . SER A 1 320 ? 11.844 10.219 7.73 1 97.31 320 SER A O 1
ATOM 2344 N N . ARG A 1 321 ? 12.078 8.117 7.039 1 96.38 321 ARG A N 1
ATOM 2345 C CA . ARG A 1 321 ? 13.219 7.672 7.836 1 96.38 321 ARG A CA 1
ATOM 2346 C C . ARG A 1 321 ? 12.961 7.875 9.32 1 96.38 321 ARG A C 1
ATOM 2348 O O . ARG A 1 321 ? 13.898 8.055 10.102 1 96.38 321 ARG A O 1
ATOM 2355 N N . LYS A 1 322 ? 11.734 7.879 9.68 1 95.88 322 LYS A N 1
ATOM 2356 C CA . LYS A 1 322 ? 11.367 8.133 11.07 1 95.88 322 LYS A CA 1
ATOM 2357 C C . LYS A 1 322 ? 11.672 6.918 11.945 1 95.88 322 LYS A C 1
ATOM 2359 O O . LYS A 1 322 ? 11.734 5.789 11.453 1 95.88 322 LYS A O 1
ATOM 2364 N N . THR A 1 323 ? 11.797 7.176 13.188 1 94 323 THR A N 1
ATOM 2365 C CA . THR A 1 323 ? 12.242 6.172 14.148 1 94 323 THR A CA 1
ATOM 2366 C C . THR A 1 323 ? 11.211 5.051 14.273 1 94 323 THR A C 1
ATOM 2368 O O . THR A 1 323 ? 11.57 3.908 14.57 1 94 323 THR A O 1
ATOM 2371 N N . PHE A 1 324 ? 9.922 5.289 14.062 1 95.31 324 PHE A N 1
ATOM 2372 C CA . PHE A 1 324 ? 8.914 4.246 14.203 1 95.31 324 PHE A CA 1
ATOM 2373 C C . PHE A 1 324 ? 9.211 3.072 13.281 1 95.31 324 PHE A C 1
ATOM 2375 O O . PHE A 1 324 ? 8.883 1.928 13.594 1 95.31 324 PHE A O 1
ATOM 2382 N N . VAL A 1 325 ? 9.859 3.309 12.125 1 97.38 325 VAL A N 1
ATOM 2383 C CA . VAL A 1 325 ? 10.211 2.25 11.188 1 97.38 325 VAL A CA 1
ATOM 2384 C C . VAL A 1 325 ? 11.148 1.252 11.867 1 97.38 325 VAL A C 1
ATOM 2386 O O . VAL A 1 325 ? 10.938 0.04 11.789 1 97.38 325 VAL A O 1
ATOM 2389 N N . ALA A 1 326 ? 12.148 1.805 12.547 1 96.31 326 ALA A N 1
ATOM 2390 C CA . ALA A 1 326 ? 13.094 0.944 13.25 1 96.31 326 ALA A CA 1
ATOM 2391 C C . ALA A 1 326 ? 12.414 0.175 14.375 1 96.31 326 ALA A C 1
ATOM 2393 O O . ALA A 1 326 ? 12.656 -1.02 14.555 1 96.31 326 ALA A O 1
ATOM 2394 N N . HIS A 1 327 ? 11.531 0.865 15.055 1 95.81 327 HIS A N 1
ATOM 2395 C CA . HIS A 1 327 ? 10.875 0.263 16.203 1 95.81 327 HIS A CA 1
ATOM 2396 C C . HIS A 1 327 ? 9.93 -0.853 15.781 1 95.81 327 HIS A C 1
ATOM 2398 O O . HIS A 1 327 ? 9.766 -1.84 16.5 1 95.81 327 HIS A O 1
ATOM 2404 N N . LEU A 1 328 ? 9.305 -0.747 14.641 1 97.06 328 LEU A N 1
ATOM 2405 C CA . LEU A 1 328 ? 8.344 -1.733 14.164 1 97.06 328 LEU A CA 1
ATOM 2406 C C . LEU A 1 328 ? 9.039 -2.812 13.336 1 97.06 328 LEU A C 1
ATOM 2408 O O . LEU A 1 328 ? 8.406 -3.797 12.938 1 97.06 328 LEU A O 1
ATOM 2412 N N . SER A 1 329 ? 10.258 -2.617 13.07 1 96.5 329 SER A N 1
ATOM 2413 C CA . SER A 1 329 ? 11.039 -3.555 12.266 1 96.5 329 SER A CA 1
ATOM 2414 C C . SER A 1 329 ? 12.281 -4.027 13.023 1 96.5 329 SER A C 1
ATOM 2416 O O . SER A 1 329 ? 12.188 -4.43 14.18 1 96.5 329 SER A O 1
ATOM 2418 N N . GLN A 1 330 ? 13.43 -4.051 12.359 1 94.81 330 GLN A N 1
ATOM 2419 C CA . GLN A 1 330 ? 14.586 -4.73 12.938 1 94.81 330 GLN A CA 1
ATOM 2420 C C . GLN A 1 330 ? 15.633 -3.725 13.406 1 94.81 330 GLN A C 1
ATOM 2422 O O . GLN A 1 330 ? 16.828 -4.039 13.453 1 94.81 330 GLN A O 1
ATOM 2427 N N . GLY A 1 331 ? 15.211 -2.486 13.641 1 95.5 331 GLY A N 1
ATOM 2428 C CA . GLY A 1 331 ? 16.109 -1.509 14.234 1 95.5 331 GLY A CA 1
ATOM 2429 C C . GLY A 1 331 ? 17.031 -0.856 13.234 1 95.5 331 GLY A C 1
ATOM 2430 O O . GLY A 1 331 ? 18.141 -0.438 13.578 1 95.5 331 GLY A O 1
ATOM 2431 N N . GLU A 1 332 ? 16.688 -0.688 12.023 1 96.06 332 GLU A N 1
ATOM 2432 C CA . GLU A 1 332 ? 17.531 -0.146 10.969 1 96.06 332 GLU A CA 1
ATOM 2433 C C . GLU A 1 332 ? 17.906 1.308 11.25 1 96.06 332 GLU A C 1
ATOM 2435 O O . GLU A 1 332 ? 17.094 2.068 11.781 1 96.06 332 GLU A O 1
ATOM 2440 N N . THR A 1 333 ? 19.094 1.767 10.812 1 96.12 333 THR A N 1
ATOM 2441 C CA . THR A 1 333 ? 19.516 3.16 10.891 1 96.12 333 THR A CA 1
ATOM 2442 C C . THR A 1 333 ? 18.75 4.016 9.883 1 96.12 333 THR A C 1
ATOM 2444 O O . THR A 1 333 ? 18.156 3.486 8.938 1 96.12 333 THR A O 1
ATOM 2447 N N . PRO A 1 334 ? 18.703 5.285 10.078 1 94.5 334 PRO A N 1
ATOM 2448 C CA . PRO A 1 334 ? 17.891 6.16 9.234 1 94.5 334 PRO A CA 1
ATOM 2449 C C . PRO A 1 334 ? 18.141 5.957 7.746 1 94.5 334 PRO A C 1
ATOM 2451 O O . PRO A 1 334 ? 17.203 5.914 6.953 1 94.5 334 PRO A O 1
ATOM 2454 N N . GLN A 1 335 ? 19.375 5.723 7.348 1 94.69 335 GLN A N 1
ATOM 2455 C CA . GLN A 1 335 ? 19.734 5.613 5.938 1 94.69 335 GLN A CA 1
ATOM 2456 C C . GLN A 1 335 ? 19.203 4.312 5.336 1 94.69 335 GLN A C 1
ATOM 2458 O O . GLN A 1 335 ? 19.156 4.164 4.109 1 94.69 335 GLN A O 1
ATOM 2463 N N . HIS A 1 336 ? 18.781 3.396 6.188 1 97.06 336 HIS A N 1
ATOM 2464 C CA . HIS A 1 336 ? 18.328 2.094 5.723 1 97.06 336 HIS A CA 1
ATOM 2465 C C . HIS A 1 336 ? 16.828 1.911 5.965 1 97.06 336 HIS A C 1
ATOM 2467 O O . HIS A 1 336 ? 16.328 0.784 5.961 1 97.06 336 HIS A O 1
ATOM 2473 N N . ARG A 1 337 ? 16.109 3.021 6.125 1 98.38 337 ARG A N 1
ATOM 2474 C CA . ARG A 1 337 ? 14.695 2.912 6.473 1 98.38 337 ARG A CA 1
ATOM 2475 C C . ARG A 1 337 ? 13.805 3.203 5.266 1 98.38 337 ARG A C 1
ATOM 2477 O O . ARG A 1 337 ? 12.602 3.402 5.41 1 98.38 337 ARG A O 1
ATOM 2484 N N . LEU A 1 338 ? 14.406 3.178 4.055 1 98.31 338 LEU A N 1
ATOM 2485 C CA . LEU A 1 338 ? 13.648 3.504 2.85 1 98.31 338 LEU A CA 1
ATOM 2486 C C . LEU A 1 338 ? 12.484 2.535 2.656 1 98.31 338 LEU A C 1
ATOM 2488 O O . LEU A 1 338 ? 11.352 2.959 2.41 1 98.31 338 LEU A O 1
ATOM 2492 N N . PRO A 1 339 ? 12.664 1.194 2.814 1 98.75 339 PRO A N 1
ATOM 2493 C CA . PRO A 1 339 ? 11.555 0.275 2.553 1 98.75 339 PRO A CA 1
ATOM 2494 C C . PRO A 1 339 ? 10.359 0.515 3.475 1 98.75 339 PRO A C 1
ATOM 2496 O O . PRO A 1 339 ? 9.211 0.53 3.014 1 98.75 339 PRO A O 1
ATOM 2499 N N . GLY A 1 340 ? 10.672 0.739 4.73 1 98.75 340 GLY A N 1
ATOM 2500 C CA . GLY A 1 340 ? 9.602 1.046 5.66 1 98.75 340 GLY A CA 1
ATOM 2501 C C . GLY A 1 340 ? 8.945 2.391 5.398 1 98.75 340 GLY A C 1
ATOM 2502 O O . GLY A 1 340 ? 7.73 2.535 5.543 1 98.75 340 GLY A O 1
ATOM 2503 N N . THR A 1 341 ? 9.742 3.371 4.996 1 98.75 341 THR A N 1
ATOM 2504 C CA . THR A 1 341 ? 9.234 4.676 4.594 1 98.75 341 THR A CA 1
ATOM 2505 C C . THR A 1 341 ? 8.258 4.539 3.43 1 98.75 341 THR A C 1
ATOM 2507 O O . THR A 1 341 ? 7.164 5.109 3.461 1 98.75 341 THR A O 1
ATOM 2510 N N . LEU A 1 342 ? 8.641 3.723 2.453 1 98.88 342 LEU A N 1
ATOM 2511 C CA . LEU A 1 342 ? 7.789 3.539 1.281 1 98.88 342 LEU A CA 1
ATOM 2512 C C . LEU A 1 342 ? 6.492 2.834 1.655 1 98.88 342 LEU A C 1
ATOM 2514 O O . LEU A 1 342 ? 5.426 3.164 1.129 1 98.88 342 LEU A O 1
ATOM 2518 N N . ALA A 1 343 ? 6.562 1.883 2.564 1 98.88 343 ALA A N 1
ATOM 2519 C CA . ALA A 1 343 ? 5.348 1.21 3.014 1 98.88 343 ALA A CA 1
ATOM 2520 C C . ALA A 1 343 ? 4.359 2.205 3.617 1 98.88 343 ALA A C 1
ATOM 2522 O O . ALA A 1 343 ? 3.172 2.188 3.289 1 98.88 343 ALA A O 1
ATOM 2523 N N . ALA A 1 344 ? 4.832 3.094 4.406 1 98.88 344 ALA A N 1
ATOM 2524 C CA . ALA A 1 344 ? 3.977 4.098 5.035 1 98.88 344 ALA A CA 1
ATOM 2525 C C . ALA A 1 344 ? 3.438 5.086 4.008 1 98.88 344 ALA A C 1
ATOM 2527 O O . ALA A 1 344 ? 2.246 5.402 4.004 1 98.88 344 ALA A O 1
ATOM 2528 N N . HIS A 1 345 ? 4.293 5.555 3.156 1 98.88 345 HIS A N 1
ATOM 2529 C CA . HIS A 1 345 ? 3.898 6.574 2.191 1 98.88 345 HIS A CA 1
ATOM 2530 C C . HIS A 1 345 ? 2.936 6.008 1.153 1 98.88 345 HIS A C 1
ATOM 2532 O O . HIS A 1 345 ? 2.018 6.699 0.707 1 98.88 345 HIS A O 1
ATOM 2538 N N . LEU A 1 346 ? 3.145 4.758 0.762 1 98.81 346 LEU A N 1
ATOM 2539 C CA . LEU A 1 346 ? 2.199 4.133 -0.16 1 98.81 346 LEU A CA 1
ATOM 2540 C C . LEU A 1 346 ? 0.843 3.932 0.506 1 98.81 346 LEU A C 1
ATOM 2542 O O . LEU A 1 346 ? -0.198 4.074 -0.14 1 98.81 346 LEU A O 1
ATOM 2546 N N . ALA A 1 347 ? 0.845 3.619 1.799 1 98.69 347 ALA A N 1
ATOM 2547 C CA . ALA A 1 347 ? -0.411 3.609 2.543 1 98.69 347 ALA A CA 1
ATOM 2548 C C . ALA A 1 347 ? -1.076 4.98 2.516 1 98.69 347 ALA A C 1
ATOM 2550 O O . ALA A 1 347 ? -2.301 5.082 2.414 1 98.69 347 ALA A O 1
ATOM 2551 N N . GLY A 1 348 ? -0.286 5.988 2.627 1 98.62 348 GLY A N 1
ATOM 2552 C CA . GLY A 1 348 ? -0.799 7.344 2.527 1 98.62 348 GLY A CA 1
ATOM 2553 C C . GLY A 1 348 ? -1.453 7.637 1.189 1 98.62 348 GLY A C 1
ATOM 2554 O O . GLY A 1 348 ? -2.51 8.266 1.135 1 98.62 348 GLY A O 1
ATOM 2555 N N . LEU A 1 349 ? -0.832 7.188 0.131 1 98.12 349 LEU A N 1
ATOM 2556 C CA . LEU A 1 349 ? -1.414 7.395 -1.19 1 98.12 349 LEU A CA 1
ATOM 2557 C C . LEU A 1 349 ? -2.74 6.652 -1.32 1 98.12 349 LEU A C 1
ATOM 2559 O O . LEU A 1 349 ? -3.715 7.199 -1.84 1 98.12 349 LEU A O 1
ATOM 2563 N N . ASN A 1 350 ? -2.73 5.426 -0.835 1 97.81 350 ASN A N 1
ATOM 2564 C CA . ASN A 1 350 ? -3.971 4.656 -0.846 1 97.81 350 ASN A CA 1
ATOM 2565 C C . ASN A 1 350 ? -5.074 5.363 -0.062 1 97.81 350 ASN A C 1
ATOM 2567 O O . ASN A 1 350 ? -6.258 5.207 -0.371 1 97.81 350 ASN A O 1
ATOM 2571 N N . ALA A 1 351 ? -4.676 6.113 0.93 1 97.88 351 ALA A N 1
ATOM 2572 C CA . ALA A 1 351 ? -5.613 6.824 1.798 1 97.88 351 ALA A CA 1
ATOM 2573 C C . ALA A 1 351 ? -5.992 8.18 1.204 1 97.88 351 ALA A C 1
ATOM 2575 O O . ALA A 1 351 ? -6.785 8.922 1.789 1 97.88 351 ALA A O 1
ATOM 2576 N N . GLY A 1 352 ? -5.391 8.57 0.108 1 97.06 352 GLY A N 1
ATOM 2577 C CA . GLY A 1 352 ? -5.773 9.789 -0.587 1 97.06 352 GLY A CA 1
ATOM 2578 C C . GLY A 1 352 ? -4.969 11 -0.157 1 97.06 352 GLY A C 1
ATOM 2579 O O . GLY A 1 352 ? -5.391 12.141 -0.368 1 97.06 352 GLY A O 1
ATOM 2580 N N . MET A 1 353 ? -3.814 10.789 0.479 1 97.38 353 MET A N 1
ATOM 2581 C CA . MET A 1 353 ? -2.965 11.922 0.841 1 97.38 353 MET A CA 1
ATOM 2582 C C . MET A 1 353 ? -2.484 12.656 -0.403 1 97.38 353 MET A C 1
ATOM 2584 O O . MET A 1 353 ? -2.156 12.039 -1.413 1 97.38 353 MET A O 1
ATOM 2588 N N . GLN A 1 354 ? -2.369 13.992 -0.317 1 97.62 354 GLN A N 1
ATOM 2589 C CA . GLN A 1 354 ? -2.078 14.789 -1.502 1 97.62 354 GLN A CA 1
ATOM 2590 C C . GLN A 1 354 ? -0.58 15.039 -1.64 1 97.62 354 GLN A C 1
ATOM 2592 O O . GLN A 1 354 ? -0.093 15.336 -2.732 1 97.62 354 GLN A O 1
ATOM 2597 N N . CYS A 1 355 ? 0.148 14.969 -0.538 1 98.69 355 CYS A N 1
ATOM 2598 C CA . CYS A 1 355 ? 1.557 15.344 -0.579 1 98.69 355 CYS A CA 1
ATOM 2599 C C . CYS A 1 355 ? 2.389 14.438 0.32 1 98.69 355 CYS A C 1
ATOM 2601 O O . CYS A 1 355 ? 1.967 14.102 1.428 1 98.69 355 CYS A O 1
ATOM 2603 N N . LEU A 1 356 ? 3.535 14 -0.192 1 98.88 356 LEU A N 1
ATOM 2604 C CA . LEU A 1 356 ? 4.516 13.234 0.573 1 98.88 356 LEU A CA 1
ATOM 2605 C C . LEU A 1 356 ? 5.781 14.047 0.802 1 98.88 356 LEU A C 1
ATOM 2607 O O . LEU A 1 356 ? 6.348 14.602 -0.143 1 98.88 356 LEU A O 1
ATOM 2611 N N . ARG A 1 357 ? 6.195 14.195 2.043 1 98.88 357 ARG A N 1
ATOM 2612 C CA . ARG A 1 357 ? 7.457 14.836 2.391 1 98.88 357 ARG A CA 1
ATOM 2613 C C . ARG A 1 357 ? 8.555 13.805 2.623 1 98.88 357 ARG A C 1
ATOM 2615 O O . ARG A 1 357 ? 8.43 12.945 3.494 1 98.88 357 ARG A O 1
ATOM 2622 N N . VAL A 1 358 ? 9.656 13.93 1.827 1 98.69 358 VAL A N 1
ATOM 2623 C CA . VAL A 1 358 ? 10.539 12.766 1.807 1 98.69 358 VAL A CA 1
ATOM 2624 C C . VAL A 1 358 ? 11.992 13.219 1.685 1 98.69 358 VAL A C 1
ATOM 2626 O O . VAL A 1 358 ? 12.266 14.305 1.157 1 98.69 358 VAL A O 1
ATOM 2629 N N . HIS A 1 359 ? 12.93 12.383 2.117 1 97.44 359 HIS A N 1
ATOM 2630 C CA . HIS A 1 359 ? 14.367 12.523 1.872 1 97.44 359 HIS A CA 1
ATOM 2631 C C . HIS A 1 359 ? 14.758 11.93 0.523 1 97.44 359 HIS A C 1
ATOM 2633 O O . HIS A 1 359 ? 15.555 12.516 -0.208 1 97.44 359 HIS A O 1
ATOM 2639 N N . ASP A 1 360 ? 14.203 10.773 0.167 1 97.81 360 ASP A N 1
ATOM 2640 C CA . ASP A 1 360 ? 14.562 9.984 -1.007 1 97.81 360 ASP A CA 1
ATOM 2641 C C . ASP A 1 360 ? 13.602 10.25 -2.164 1 97.81 360 ASP A C 1
ATOM 2643 O O . ASP A 1 360 ? 12.758 9.414 -2.48 1 97.81 360 ASP A O 1
ATOM 2647 N N . VAL A 1 361 ? 13.875 11.32 -2.855 1 98.69 361 VAL A N 1
ATOM 2648 C CA . VAL A 1 361 ? 12.914 11.82 -3.834 1 98.69 361 VAL A CA 1
ATOM 2649 C C . VAL A 1 361 ? 12.836 10.859 -5.02 1 98.69 361 VAL A C 1
ATOM 2651 O O . VAL A 1 361 ? 11.75 10.422 -5.398 1 98.69 361 VAL A O 1
ATOM 2654 N N . ALA A 1 362 ? 13.969 10.445 -5.582 1 98.38 362 ALA A N 1
ATOM 2655 C CA . ALA A 1 362 ? 13.969 9.602 -6.773 1 98.38 362 ALA A CA 1
ATOM 2656 C C . ALA A 1 362 ? 13.25 8.281 -6.512 1 98.38 362 ALA A C 1
ATOM 2658 O O . ALA A 1 362 ? 12.438 7.836 -7.332 1 98.38 362 ALA A O 1
ATOM 2659 N N . GLU A 1 363 ? 13.555 7.672 -5.402 1 98.56 363 GLU A N 1
ATOM 2660 C CA . GLU A 1 363 ? 12.938 6.402 -5.027 1 98.56 363 GLU A CA 1
ATOM 2661 C C . GLU A 1 363 ? 11.438 6.559 -4.82 1 98.56 363 GLU A C 1
ATOM 2663 O O . GLU A 1 363 ? 10.656 5.707 -5.246 1 98.56 363 GLU A O 1
ATOM 2668 N N . THR A 1 364 ? 11.055 7.66 -4.211 1 98.81 364 THR A N 1
ATOM 2669 C CA . THR A 1 364 ? 9.633 7.914 -3.98 1 98.81 364 THR A CA 1
ATOM 2670 C C . THR A 1 364 ? 8.906 8.148 -5.301 1 98.81 364 THR A C 1
ATOM 2672 O O . THR A 1 364 ? 7.797 7.656 -5.496 1 98.81 364 THR A O 1
ATOM 2675 N N . VAL A 1 365 ? 9.516 8.875 -6.18 1 98.75 365 VAL A N 1
ATOM 2676 C CA . VAL A 1 365 ? 8.93 9.133 -7.488 1 98.75 365 VAL A CA 1
ATOM 2677 C C . VAL A 1 365 ? 8.664 7.809 -8.203 1 98.75 365 VAL A C 1
ATOM 2679 O O . VAL A 1 365 ? 7.594 7.609 -8.789 1 98.75 365 VAL A O 1
ATOM 2682 N N . GLN A 1 366 ? 9.617 6.895 -8.188 1 98.62 366 GLN A N 1
ATOM 2683 C CA . GLN A 1 366 ? 9.438 5.586 -8.805 1 98.62 366 GLN A CA 1
ATOM 2684 C C . GLN A 1 366 ? 8.234 4.859 -8.219 1 98.62 366 GLN A C 1
ATOM 2686 O O . GLN A 1 366 ? 7.398 4.34 -8.961 1 98.62 366 GLN A O 1
ATOM 2691 N N . ALA A 1 367 ? 8.133 4.828 -6.902 1 98.81 367 ALA A N 1
ATOM 2692 C CA . ALA A 1 367 ? 7.031 4.152 -6.23 1 98.81 367 ALA A CA 1
ATOM 2693 C C . ALA A 1 367 ? 5.695 4.797 -6.59 1 98.81 367 ALA A C 1
ATOM 2695 O O . ALA A 1 367 ? 4.707 4.098 -6.836 1 98.81 367 ALA A O 1
ATOM 2696 N N . VAL A 1 368 ? 5.66 6.105 -6.656 1 98.5 368 VAL A N 1
ATOM 2697 C CA . VAL A 1 368 ? 4.445 6.852 -6.957 1 98.5 368 VAL A CA 1
ATOM 2698 C C . VAL A 1 368 ? 3.982 6.535 -8.383 1 98.5 368 VAL A C 1
ATOM 2700 O O . VAL A 1 368 ? 2.787 6.371 -8.633 1 98.5 368 VAL A O 1
ATOM 2703 N N . LYS A 1 369 ? 4.883 6.449 -9.266 1 98 369 LYS A N 1
ATOM 2704 C CA . LYS A 1 369 ? 4.535 6.16 -10.656 1 98 369 LYS A CA 1
ATOM 2705 C C . LYS A 1 369 ? 3.883 4.789 -10.781 1 98 369 LYS A C 1
ATOM 2707 O O . LYS A 1 369 ? 2.902 4.629 -11.516 1 98 369 LYS A O 1
ATOM 2712 N N . ILE A 1 370 ? 4.43 3.799 -10.102 1 98.31 370 ILE A N 1
ATOM 2713 C CA . ILE A 1 370 ? 3.83 2.469 -10.125 1 98.31 370 ILE A CA 1
ATOM 2714 C C . ILE A 1 370 ? 2.441 2.52 -9.492 1 98.31 370 ILE A C 1
ATOM 2716 O O . ILE A 1 370 ? 1.487 1.951 -10.031 1 98.31 370 ILE A O 1
ATOM 2720 N N . TRP A 1 371 ? 2.314 3.195 -8.375 1 97.94 371 TRP A N 1
ATOM 2721 C CA . TRP A 1 371 ? 1.024 3.361 -7.711 1 97.94 371 TRP A CA 1
ATOM 2722 C C . TRP A 1 371 ? 0.013 4.016 -8.648 1 97.94 371 TRP A C 1
ATOM 2724 O O . TRP A 1 371 ? -1.135 3.572 -8.734 1 97.94 371 TRP A O 1
ATOM 2734 N N . GLN A 1 372 ? 0.445 5.074 -9.352 1 96.94 372 GLN A N 1
ATOM 2735 C CA . GLN A 1 372 ? -0.436 5.793 -10.266 1 96.94 372 GLN A CA 1
ATOM 2736 C C . GLN A 1 372 ? -0.902 4.887 -11.406 1 96.94 372 GLN A C 1
ATOM 2738 O O . GLN A 1 372 ? -2.068 4.926 -11.797 1 96.94 372 GLN A O 1
ATOM 2743 N N . ALA A 1 373 ? -0.015 4.098 -11.898 1 97.56 373 ALA A N 1
ATOM 2744 C CA . ALA A 1 373 ? -0.371 3.178 -12.977 1 97.56 373 ALA A CA 1
ATOM 2745 C C . ALA A 1 373 ? -1.408 2.16 -12.508 1 97.56 373 ALA A C 1
ATOM 2747 O O . ALA A 1 373 ? -2.387 1.895 -13.211 1 97.56 373 ALA A O 1
ATOM 2748 N N . MET A 1 374 ? -1.198 1.624 -11.336 1 97.44 374 MET A N 1
ATOM 2749 C CA . MET A 1 374 ? -2.143 0.649 -10.797 1 97.44 374 MET A CA 1
ATOM 2750 C C . MET A 1 374 ? -3.494 1.297 -10.523 1 97.44 374 MET A C 1
ATOM 2752 O O . MET A 1 374 ? -4.539 0.703 -10.789 1 97.44 374 MET A O 1
ATOM 2756 N N . SER A 1 375 ? -3.465 2.484 -10 1 96.19 375 SER A N 1
ATOM 2757 C CA . SER A 1 375 ? -4.699 3.203 -9.695 1 96.19 375 SER A CA 1
ATOM 2758 C C . SER A 1 375 ? -5.496 3.484 -10.969 1 96.19 375 SER A C 1
ATOM 2760 O O . SER A 1 375 ? -6.723 3.342 -10.977 1 96.19 375 SER A O 1
ATOM 2762 N N . ALA A 1 376 ? -4.801 3.852 -11.984 1 95.44 376 ALA A N 1
ATOM 2763 C CA . ALA A 1 376 ? -5.453 4.141 -13.258 1 95.44 376 ALA A CA 1
ATOM 2764 C C . ALA A 1 376 ? -6.012 2.867 -13.891 1 95.44 376 ALA A C 1
ATOM 2766 O O . ALA A 1 376 ? -7.012 2.91 -14.602 1 95.44 376 ALA A O 1
ATOM 2767 N N . ALA A 1 377 ? -5.375 1.781 -13.594 1 97.06 377 ALA A N 1
ATOM 2768 C CA . ALA A 1 377 ? -5.727 0.509 -14.219 1 97.06 377 ALA A CA 1
ATOM 2769 C C . ALA A 1 377 ? -6.867 -0.174 -13.477 1 97.06 377 ALA A C 1
ATOM 2771 O O . ALA A 1 377 ? -7.395 -1.194 -13.922 1 97.06 377 ALA A O 1
ATOM 2772 N N . ALA A 1 378 ? -7.246 0.351 -12.305 1 95.44 378 ALA A N 1
ATOM 2773 C CA . ALA A 1 378 ? -8.219 -0.29 -11.422 1 95.44 378 ALA A CA 1
ATOM 2774 C C . ALA A 1 378 ? -9.641 -0.032 -11.891 1 95.44 378 ALA A C 1
ATOM 2776 O O . ALA A 1 378 ? -9.945 1.04 -12.422 1 95.44 378 ALA A O 1
ATOM 2777 N N . MET B 1 1 ? 8.562 7.895 -23.203 1 43.94 1 MET B N 1
ATOM 2778 C CA . MET B 1 1 ? 7.18 8.305 -22.969 1 43.94 1 MET B CA 1
ATOM 2779 C C . MET B 1 1 ? 6.43 7.25 -22.156 1 43.94 1 MET B C 1
ATOM 2781 O O . MET B 1 1 ? 6.48 6.062 -22.484 1 43.94 1 MET B O 1
ATOM 2785 N N . ILE B 1 2 ? 6.059 7.551 -20.984 1 59.44 2 ILE B N 1
ATOM 2786 C CA . ILE B 1 2 ? 5.344 6.605 -20.141 1 59.44 2 ILE B CA 1
ATOM 2787 C C . ILE B 1 2 ? 4.008 6.242 -20.781 1 59.44 2 ILE B C 1
ATOM 2789 O O . ILE B 1 2 ? 3.246 7.125 -21.188 1 59.44 2 ILE B O 1
ATOM 2793 N N . VAL B 1 3 ? 3.861 5.02 -21.25 1 60.34 3 VAL B N 1
ATOM 2794 C CA . VAL B 1 3 ? 2.635 4.48 -21.828 1 60.34 3 VAL B CA 1
ATOM 2795 C C . VAL B 1 3 ? 1.479 4.648 -20.844 1 60.34 3 VAL B C 1
ATOM 2797 O O . VAL B 1 3 ? 1.575 4.234 -19.688 1 60.34 3 VAL B O 1
ATOM 2800 N N . PRO B 1 4 ? 0.453 5.418 -21.328 1 81.94 4 PRO B N 1
ATOM 2801 C CA . PRO B 1 4 ? -0.697 5.594 -20.438 1 81.94 4 PRO B CA 1
ATOM 2802 C C . PRO B 1 4 ? -1.387 4.273 -20.109 1 81.94 4 PRO B C 1
ATOM 2804 O O . PRO B 1 4 ? -1.561 3.42 -20.984 1 81.94 4 PRO B O 1
ATOM 2807 N N . VAL B 1 5 ? -1.568 4 -18.906 1 93.88 5 VAL B N 1
ATOM 2808 C CA . VAL B 1 5 ? -2.234 2.795 -18.422 1 93.88 5 VAL B CA 1
ATOM 2809 C C . VAL B 1 5 ? -3.709 3.088 -18.156 1 93.88 5 VAL B C 1
ATOM 2811 O O . VAL B 1 5 ? -4.051 4.117 -17.578 1 93.88 5 VAL B O 1
ATOM 2814 N N . THR B 1 6 ? -4.594 2.264 -18.75 1 94.62 6 THR B N 1
ATOM 2815 C CA . THR B 1 6 ? -6.027 2.371 -18.516 1 94.62 6 THR B CA 1
ATOM 2816 C C . THR B 1 6 ? -6.578 1.066 -17.938 1 94.62 6 THR B C 1
ATOM 2818 O O . THR B 1 6 ? -5.934 0.02 -18.031 1 94.62 6 THR B O 1
ATOM 2821 N N . SER B 1 7 ? -7.738 1.142 -17.406 1 96.81 7 SER B N 1
ATOM 2822 C CA . SER B 1 7 ? 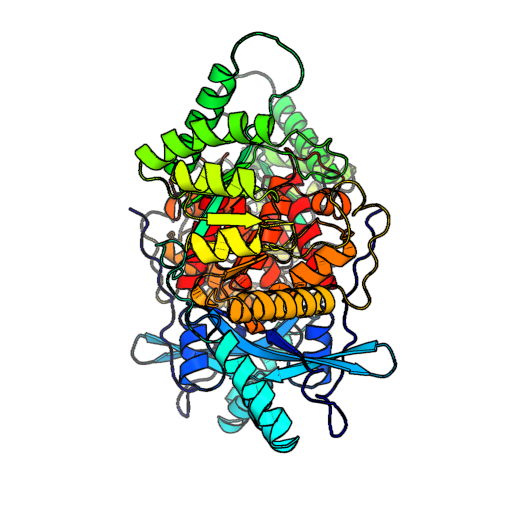-8.383 -0.031 -16.812 1 96.81 7 SER B CA 1
ATOM 2823 C C . SER B 1 7 ? -8.781 -1.036 -17.891 1 96.81 7 SER B C 1
ATOM 2825 O O . SER B 1 7 ? -9.094 -0.653 -19.016 1 96.81 7 SER B O 1
ATOM 2827 N N . ALA B 1 8 ? -8.766 -2.281 -17.484 1 96.81 8 ALA B N 1
ATOM 2828 C CA . ALA B 1 8 ? -9.234 -3.348 -18.359 1 96.81 8 ALA B CA 1
ATOM 2829 C C . ALA B 1 8 ? -10.758 -3.369 -18.438 1 96.81 8 ALA B C 1
ATOM 2831 O O . ALA B 1 8 ? -11.344 -4.078 -19.266 1 96.81 8 ALA B O 1
ATOM 2832 N N . PHE B 1 9 ? -11.422 -2.596 -17.547 1 97.44 9 PHE B N 1
ATOM 2833 C CA . PHE B 1 9 ? -12.875 -2.617 -17.422 1 97.44 9 PHE B CA 1
ATOM 2834 C C . PHE B 1 9 ? -13.461 -1.239 -17.719 1 97.44 9 PHE B C 1
ATOM 2836 O O . PHE B 1 9 ? -12.805 -0.221 -17.5 1 97.44 9 PHE B O 1
ATOM 2843 N N . ARG B 1 10 ? -14.641 -1.247 -18.219 1 96.5 10 ARG B N 1
ATOM 2844 C CA . ARG B 1 10 ? -15.453 -0.04 -18.328 1 96.5 10 ARG B CA 1
ATOM 2845 C C . ARG B 1 10 ? -16.484 0.024 -17.203 1 96.5 10 ARG B C 1
ATOM 2847 O O . ARG B 1 10 ? -17.109 -0.986 -16.875 1 96.5 10 ARG B O 1
ATOM 2854 N N . ARG B 1 11 ? -16.719 1.141 -16.656 1 96.19 11 ARG B N 1
ATOM 2855 C CA . ARG B 1 11 ? -17.625 1.306 -15.523 1 96.19 11 ARG B CA 1
ATOM 2856 C C . ARG B 1 11 ? -19.078 1.104 -15.961 1 96.19 11 ARG B C 1
ATOM 2858 O O . ARG B 1 11 ? -19.453 1.513 -17.062 1 96.19 11 ARG B O 1
ATOM 2865 N N . SER B 1 12 ? -19.828 0.469 -15.133 1 95.69 12 SER B N 1
ATOM 2866 C CA . SER B 1 12 ? -21.281 0.349 -15.258 1 95.69 12 SER B CA 1
ATOM 2867 C C . SER B 1 12 ? -21.984 0.97 -14.062 1 95.69 12 SER B C 1
ATOM 2869 O O . SER B 1 12 ? -21.547 0.823 -12.922 1 95.69 12 SER B O 1
ATOM 2871 N N . PRO B 1 13 ? -23.094 1.594 -14.266 1 94.44 13 PRO B N 1
ATOM 2872 C CA . PRO B 1 13 ? -23.828 2.195 -13.148 1 94.44 13 PRO B CA 1
ATOM 2873 C C . PRO B 1 13 ? -24.609 1.165 -12.328 1 94.44 13 PRO B C 1
ATOM 2875 O O . PRO B 1 13 ? -25.109 1.48 -11.25 1 94.44 13 PRO B O 1
ATOM 2878 N N . ALA B 1 14 ? -24.734 -0.051 -12.914 1 92.75 14 ALA B N 1
ATOM 2879 C CA . ALA B 1 14 ? -25.5 -1.098 -12.242 1 92.75 14 ALA B CA 1
ATOM 2880 C C . ALA B 1 14 ? -24.891 -2.473 -12.492 1 92.75 14 ALA B C 1
ATOM 2882 O O . ALA B 1 14 ? -24.109 -2.648 -13.43 1 92.75 14 ALA B O 1
ATOM 2883 N N . LEU B 1 15 ? -25.234 -3.398 -11.602 1 93.44 15 LEU B N 1
ATOM 2884 C CA . LEU B 1 15 ? -24.906 -4.797 -11.852 1 93.44 15 LEU B CA 1
ATOM 2885 C C . LEU B 1 15 ? -25.688 -5.34 -13.039 1 93.44 15 LEU B C 1
ATOM 2887 O O . LEU B 1 15 ? -26.75 -4.809 -13.383 1 93.44 15 LEU B O 1
ATOM 2891 N N . PRO B 1 16 ? -25.156 -6.348 -13.633 1 90.25 16 PRO B N 1
ATOM 2892 C CA . PRO B 1 16 ? -25.859 -6.875 -14.797 1 90.25 16 PRO B CA 1
ATOM 2893 C C . PRO B 1 16 ? -27.172 -7.562 -14.43 1 90.25 16 PRO B C 1
ATOM 2895 O O . PRO B 1 16 ? -27.297 -8.141 -13.352 1 90.25 16 PRO B O 1
ATOM 2898 N N . ARG B 1 17 ? -28.203 -7.465 -15.273 1 85.44 17 ARG B N 1
ATOM 2899 C CA . ARG B 1 17 ? -29.5 -8.109 -15.102 1 85.44 17 ARG B CA 1
ATOM 2900 C C . ARG B 1 17 ? -29.812 -9.023 -16.281 1 85.44 17 ARG B C 1
ATOM 2902 O O . ARG B 1 17 ? -29.516 -8.695 -17.422 1 85.44 17 ARG B O 1
ATOM 2909 N N . GLY B 1 18 ? -30.547 -10.117 -15.961 1 75.12 18 GLY B N 1
ATOM 2910 C CA . GLY B 1 18 ? -31.094 -11.031 -16.953 1 75.12 18 GLY B CA 1
ATOM 2911 C C . GLY B 1 18 ? -30.062 -12 -17.5 1 75.12 18 GLY B C 1
ATOM 2912 O O . GLY B 1 18 ? -29.328 -12.625 -16.734 1 75.12 18 GLY B O 1
ATOM 2913 N N . PHE B 1 19 ? -29.5 -11.781 -18.781 1 61.66 19 PHE B N 1
ATOM 2914 C CA . PHE B 1 19 ? -28.984 -12.727 -19.766 1 61.66 19 PHE B CA 1
ATOM 2915 C C . PHE B 1 19 ? -27.531 -13.07 -19.469 1 61.66 19 PHE B C 1
ATOM 2917 O O . PHE B 1 19 ? -26.891 -13.812 -20.219 1 61.66 19 PHE B O 1
ATOM 2924 N N . VAL B 1 20 ? -27.016 -12.656 -18.359 1 68.88 20 VAL B N 1
ATOM 2925 C CA . VAL B 1 20 ? -25.594 -13 -18.25 1 68.88 20 VAL B CA 1
ATOM 2926 C C . VAL B 1 20 ? -25.453 -14.398 -17.656 1 68.88 20 VAL B C 1
ATOM 2928 O O . VAL B 1 20 ? -26.078 -14.719 -16.641 1 68.88 20 VAL B O 1
ATOM 2931 N N . HIS B 1 21 ? -24.766 -15.172 -18.516 1 73.69 21 HIS B N 1
ATOM 2932 C CA . HIS B 1 21 ? -24.5 -16.531 -18.062 1 73.69 21 HIS B CA 1
ATOM 2933 C C . HIS B 1 21 ? -23.5 -16.562 -16.922 1 73.69 21 HIS B C 1
ATOM 2935 O O . HIS B 1 21 ? -22.469 -15.883 -16.969 1 73.69 21 HIS B O 1
ATOM 2941 N N . ALA B 1 22 ? -23.781 -17.297 -15.977 1 71.88 22 ALA B N 1
ATOM 2942 C CA . ALA B 1 22 ? -23.109 -17.359 -14.68 1 71.88 22 ALA B CA 1
ATOM 2943 C C . ALA B 1 22 ? -21.609 -17.562 -14.859 1 71.88 22 ALA B C 1
ATOM 2945 O O . ALA B 1 22 ? -20.797 -16.828 -14.273 1 71.88 22 ALA B O 1
ATOM 2946 N N . PRO B 1 23 ? -21.219 -18.406 -15.734 1 67.31 23 PRO B N 1
ATOM 2947 C CA . PRO B 1 23 ? -19.781 -18.688 -15.781 1 67.31 23 PRO B CA 1
ATOM 2948 C C . PRO B 1 23 ? -18.969 -17.531 -16.391 1 67.31 23 PRO B C 1
ATOM 2950 O O . PRO B 1 23 ? -17.75 -17.516 -16.297 1 67.31 23 PRO B O 1
ATOM 2953 N N . ARG B 1 24 ? -19.703 -16.547 -16.734 1 79.5 24 ARG B N 1
ATOM 2954 C CA . ARG B 1 24 ? -19.016 -15.438 -17.375 1 79.5 24 ARG B CA 1
ATOM 2955 C C . ARG B 1 24 ? -18.969 -14.211 -16.469 1 79.5 24 ARG B C 1
ATOM 2957 O O . ARG B 1 24 ? -18.656 -13.109 -16.922 1 79.5 24 ARG B O 1
ATOM 2964 N N . VAL B 1 25 ? -19.312 -14.484 -15.266 1 92.06 25 VAL B N 1
ATOM 2965 C CA . VAL B 1 25 ? -19.312 -13.398 -14.289 1 92.06 25 VAL B CA 1
ATOM 2966 C C . VAL B 1 25 ? -18.203 -13.625 -13.266 1 92.06 25 VAL B C 1
ATOM 2968 O O . VAL B 1 25 ? -18.062 -14.719 -12.711 1 92.06 25 VAL B O 1
ATOM 2971 N N . HIS B 1 26 ? -17.375 -12.586 -13.094 1 96.25 26 HIS B N 1
ATOM 2972 C CA . HIS B 1 26 ? -16.297 -12.648 -12.133 1 96.25 26 HIS B CA 1
ATOM 2973 C C . HIS B 1 26 ? -16.531 -11.68 -10.977 1 96.25 26 HIS B C 1
ATOM 2975 O O . HIS B 1 26 ? -17.188 -10.656 -11.141 1 96.25 26 HIS B O 1
ATOM 2981 N N . VAL B 1 27 ? -16.062 -12.078 -9.82 1 97.25 27 VAL B N 1
ATOM 2982 C CA . VAL B 1 27 ? -16.203 -11.258 -8.625 1 97.25 27 VAL B CA 1
ATOM 2983 C C . VAL B 1 27 ? -14.859 -10.656 -8.242 1 97.25 27 VAL B C 1
ATOM 2985 O O . VAL B 1 27 ? -13.883 -11.383 -8.055 1 97.25 27 VAL B O 1
ATOM 2988 N N . LEU B 1 28 ? -14.797 -9.383 -8.203 1 98.38 28 LEU B N 1
ATOM 2989 C CA . LEU B 1 28 ? -13.617 -8.656 -7.738 1 98.38 28 LEU B CA 1
ATOM 2990 C C . LEU B 1 28 ? -13.828 -8.148 -6.312 1 98.38 28 LEU B C 1
ATOM 2992 O O . LEU B 1 28 ? -14.461 -7.113 -6.105 1 98.38 28 LEU B O 1
ATOM 2996 N N . PRO B 1 29 ? -13.328 -8.906 -5.293 1 98.38 29 PRO B N 1
ATOM 2997 C CA . PRO B 1 29 ? -13.375 -8.32 -3.947 1 98.38 29 PRO B CA 1
ATOM 2998 C C . PRO B 1 29 ? -12.766 -6.922 -3.891 1 98.38 29 PRO B C 1
ATOM 3000 O O . PRO B 1 29 ? -11.664 -6.699 -4.402 1 98.38 29 PRO B O 1
ATOM 3003 N N . SER B 1 30 ? -13.469 -5.961 -3.361 1 98.25 30 SER B N 1
ATOM 3004 C CA . SER B 1 30 ? -13.07 -4.559 -3.322 1 98.25 30 SER B CA 1
ATOM 3005 C C . SER B 1 30 ? -13.422 -3.922 -1.981 1 98.25 30 SER B C 1
ATOM 3007 O O . SER B 1 30 ? -14.102 -4.535 -1.155 1 98.25 30 SER B O 1
ATOM 3009 N N . GLY B 1 31 ? -12.914 -2.713 -1.8 1 98.06 31 GLY B N 1
ATOM 3010 C CA . GLY B 1 31 ? -13.156 -2.061 -0.521 1 98.06 31 GLY B CA 1
ATOM 3011 C C . GLY B 1 31 ? -12.586 -2.83 0.656 1 98.06 31 GLY B C 1
ATOM 3012 O O . GLY B 1 31 ? -13.297 -3.092 1.632 1 98.06 31 GLY B O 1
ATOM 3013 N N . ILE B 1 32 ? -11.398 -3.232 0.534 1 98.5 32 ILE B N 1
ATOM 3014 C CA . ILE B 1 32 ? -10.766 -4.117 1.508 1 98.5 32 ILE B CA 1
ATOM 3015 C C . ILE B 1 32 ? -10.336 -3.316 2.734 1 98.5 32 ILE B C 1
ATOM 3017 O O . ILE B 1 32 ? -9.766 -2.23 2.605 1 98.5 32 ILE B O 1
ATOM 3021 N N . VAL B 1 33 ? -10.648 -3.797 3.885 1 98.31 33 VAL B N 1
ATOM 3022 C CA . VAL B 1 33 ? -10.289 -3.203 5.168 1 98.31 33 VAL B CA 1
ATOM 3023 C C . VAL B 1 33 ? -9.547 -4.23 6.023 1 98.31 33 VAL B C 1
ATOM 3025 O O . VAL B 1 33 ? -9.539 -5.422 5.703 1 98.31 33 VAL B O 1
ATOM 3028 N N . ALA B 1 34 ? -8.938 -3.773 7.078 1 97.81 34 ALA B N 1
ATOM 3029 C CA . ALA B 1 34 ? -8.117 -4.641 7.918 1 97.81 34 ALA B CA 1
ATOM 3030 C C . ALA B 1 34 ? -8.43 -4.434 9.398 1 97.81 34 ALA B C 1
ATOM 3032 O O . ALA B 1 34 ? -9.164 -3.504 9.758 1 97.81 34 ALA B O 1
ATOM 3033 N N . GLY B 1 35 ? -7.918 -5.301 10.25 1 96.31 35 GLY B N 1
ATOM 3034 C CA . GLY B 1 35 ? -7.941 -5.129 11.695 1 96.31 35 GLY B CA 1
ATOM 3035 C C . GLY B 1 35 ? -9.344 -5.09 12.266 1 96.31 35 GLY B C 1
ATOM 3036 O O . GLY B 1 35 ? -10.195 -5.898 11.891 1 96.31 35 GLY B O 1
ATOM 3037 N N . GLU B 1 36 ? -9.562 -4.168 13.148 1 97.31 36 GLU B N 1
ATOM 3038 C CA . GLU B 1 36 ? -10.852 -4.055 13.828 1 97.31 36 GLU B CA 1
ATOM 3039 C C . GLU B 1 36 ? -11.938 -3.584 12.867 1 97.31 36 GLU B C 1
ATOM 3041 O O . GLU B 1 36 ? -13.109 -3.941 13.031 1 97.31 36 GLU B O 1
ATOM 3046 N N . ALA B 1 37 ? -11.539 -2.826 11.891 1 97.44 37 ALA B N 1
ATOM 3047 C CA . ALA B 1 37 ? -12.516 -2.439 10.867 1 97.44 37 ALA B CA 1
ATOM 3048 C C . ALA B 1 37 ? -13.023 -3.658 10.109 1 97.44 37 ALA B C 1
ATOM 3050 O O . ALA B 1 37 ? -14.219 -3.77 9.836 1 97.44 37 ALA B O 1
ATOM 3051 N N . ALA B 1 38 ? -12.117 -4.531 9.766 1 98 38 ALA B N 1
ATOM 3052 C CA . ALA B 1 38 ? -12.508 -5.77 9.094 1 98 38 ALA B CA 1
ATOM 3053 C C . ALA B 1 38 ? -13.43 -6.605 9.977 1 98 38 ALA B C 1
ATOM 3055 O O . ALA B 1 38 ? -14.469 -7.086 9.516 1 98 38 ALA B O 1
ATOM 3056 N N . ALA B 1 39 ? -12.992 -6.727 11.203 1 97.44 39 ALA B N 1
ATOM 3057 C CA . ALA B 1 39 ? -13.797 -7.492 12.148 1 97.44 39 ALA B CA 1
ATOM 3058 C C . ALA B 1 39 ? -15.188 -6.871 12.305 1 97.44 39 ALA B C 1
ATOM 3060 O O . ALA B 1 39 ? -16.188 -7.586 12.32 1 97.44 39 ALA B O 1
ATOM 3061 N N . ALA B 1 40 ? -15.25 -5.598 12.406 1 97.56 40 ALA B N 1
ATOM 3062 C CA . ALA B 1 40 ? -16.516 -4.883 12.539 1 97.56 40 ALA B CA 1
ATOM 3063 C C . ALA B 1 40 ? -17.391 -5.09 11.305 1 97.56 40 ALA B C 1
ATOM 3065 O O . ALA B 1 40 ? -18.609 -5.289 11.422 1 97.56 40 ALA B O 1
ATOM 3066 N N . ALA B 1 41 ? -16.812 -5.012 10.148 1 97.31 41 ALA B N 1
ATOM 3067 C CA . ALA B 1 41 ? -17.562 -5.203 8.914 1 97.31 41 ALA B CA 1
ATOM 3068 C C . ALA B 1 41 ? -18.156 -6.605 8.844 1 97.31 41 ALA B C 1
ATOM 3070 O O . ALA B 1 41 ? -19.312 -6.773 8.43 1 97.31 41 ALA B O 1
ATOM 3071 N N . ILE B 1 42 ? -17.375 -7.582 9.273 1 96.88 42 ILE B N 1
ATOM 3072 C CA . ILE B 1 42 ? -17.812 -8.969 9.195 1 96.88 42 ILE B CA 1
ATOM 3073 C C . ILE B 1 42 ? -18.953 -9.211 10.188 1 96.88 42 ILE B C 1
ATOM 3075 O O . ILE B 1 42 ? -20.016 -9.734 9.82 1 96.88 42 ILE B O 1
ATOM 3079 N N . ILE B 1 43 ? -18.766 -8.82 11.414 1 96.38 43 ILE B N 1
ATOM 3080 C CA . ILE B 1 43 ? -19.766 -9.117 12.438 1 96.38 43 ILE B CA 1
ATOM 3081 C C . ILE B 1 43 ? -21.031 -8.305 12.188 1 96.38 43 ILE B C 1
ATOM 3083 O O . ILE B 1 43 ? -22.125 -8.719 12.562 1 96.38 43 ILE B O 1
ATOM 3087 N N . GLY B 1 44 ? -20.875 -7.176 11.516 1 94.94 44 GLY B N 1
ATOM 3088 C CA . GLY B 1 44 ? -22.016 -6.336 11.188 1 94.94 44 GLY B CA 1
ATOM 3089 C C . GLY B 1 44 ? -22.734 -6.77 9.922 1 94.94 44 GLY B C 1
ATOM 3090 O O . GLY B 1 44 ? -23.781 -6.211 9.578 1 94.94 44 GLY B O 1
ATOM 3091 N N . GLY B 1 45 ? -22.188 -7.73 9.18 1 94.19 45 GLY B N 1
ATOM 3092 C CA . GLY B 1 45 ? -22.797 -8.25 7.973 1 94.19 45 GLY B CA 1
ATOM 3093 C C . GLY B 1 45 ? -22.5 -7.426 6.738 1 94.19 45 GLY B C 1
ATOM 3094 O O . GLY B 1 45 ? -23.141 -7.59 5.699 1 94.19 45 GLY B O 1
ATOM 3095 N N . HIS B 1 46 ? -21.5 -6.559 6.824 1 95 46 HIS B N 1
ATOM 3096 C CA . HIS B 1 46 ? -21.188 -5.625 5.746 1 95 46 HIS B CA 1
ATOM 3097 C C . HIS B 1 46 ? -19.891 -5.988 5.047 1 95 46 HIS B C 1
ATOM 3099 O O . HIS B 1 46 ? -19.438 -5.27 4.156 1 95 46 HIS B O 1
ATOM 3105 N N . GLY B 1 47 ? -19.281 -7.035 5.473 1 96.38 47 GLY B N 1
ATOM 3106 C CA . GLY B 1 47 ? -18.031 -7.508 4.895 1 96.38 47 GLY B CA 1
ATOM 3107 C C . GLY B 1 47 ? -17.859 -9.016 4.98 1 96.38 47 GLY B C 1
ATOM 3108 O O . GLY B 1 47 ? -18.609 -9.688 5.688 1 96.38 47 GLY B O 1
ATOM 3109 N N . TRP B 1 48 ? -16.953 -9.484 4.266 1 97.19 48 TRP B N 1
ATOM 3110 C CA . TRP B 1 48 ? -16.625 -10.906 4.23 1 97.19 48 TRP B CA 1
ATOM 3111 C C . TRP B 1 48 ? -15.109 -11.109 4.242 1 97.19 48 TRP B C 1
ATOM 3113 O O . TRP B 1 48 ? -14.367 -10.32 3.654 1 97.19 48 TRP B O 1
ATOM 3123 N N . PRO B 1 49 ? -14.672 -12.172 4.922 1 97.44 49 PRO B N 1
ATOM 3124 C CA . PRO B 1 49 ? -13.227 -12.375 5.035 1 97.44 49 PRO B CA 1
ATOM 3125 C C . PRO B 1 49 ? -12.547 -12.547 3.678 1 97.44 49 PRO B C 1
ATOM 3127 O O . PRO B 1 49 ? -13.148 -13.086 2.744 1 97.44 49 PRO B O 1
ATOM 3130 N N . LEU B 1 50 ? -11.398 -12.086 3.559 1 97.19 50 LEU B N 1
ATOM 3131 C CA . LEU B 1 50 ? -10.492 -12.367 2.447 1 97.19 50 LEU B CA 1
ATOM 3132 C C . LEU B 1 50 ? -9.43 -13.383 2.857 1 97.19 50 LEU B C 1
ATOM 3134 O O . LEU B 1 50 ? -8.484 -13.039 3.568 1 97.19 50 LEU B O 1
ATOM 3138 N N . ALA B 1 51 ? -9.586 -14.648 2.504 1 94.81 51 ALA B N 1
ATOM 3139 C CA . ALA B 1 51 ? -8.695 -15.766 2.834 1 94.81 51 ALA B CA 1
ATOM 3140 C C . ALA B 1 51 ? -8.578 -15.938 4.344 1 94.81 51 ALA B C 1
ATOM 3142 O O . ALA B 1 51 ? -7.496 -16.234 4.855 1 94.81 51 ALA B O 1
ATOM 3143 N N . ASP B 1 52 ? -9.758 -15.656 5.004 1 77.12 52 ASP B N 1
ATOM 3144 C CA . ASP B 1 52 ? -9.914 -15.758 6.453 1 77.12 52 ASP B CA 1
ATOM 3145 C C . ASP B 1 52 ? -8.742 -15.094 7.176 1 77.12 52 ASP B C 1
ATOM 3147 O O . ASP B 1 52 ? -8.227 -15.633 8.164 1 77.12 52 ASP B O 1
ATOM 3151 N N . GLY B 1 53 ? -8.227 -14.148 6.621 1 69.44 53 GLY B N 1
ATOM 3152 C CA . GLY B 1 53 ? -7.129 -13.422 7.227 1 69.44 53 GLY B CA 1
ATOM 3153 C C . GLY B 1 53 ? -7.586 -12.211 8.016 1 69.44 53 GLY B C 1
ATOM 3154 O O . GLY B 1 53 ? -8.68 -12.203 8.586 1 69.44 53 GLY B O 1
ATOM 3155 N N . LYS B 1 54 ? -6.773 -11.328 8.195 1 87.31 54 LYS B N 1
ATOM 3156 C CA . LYS B 1 54 ? -7 -10.102 8.953 1 87.31 54 LYS B CA 1
ATOM 3157 C C . LYS B 1 54 ? -7.629 -9.023 8.078 1 87.31 54 LYS B C 1
ATOM 3159 O O . LYS B 1 54 ? -7.785 -7.879 8.508 1 87.31 54 LYS B O 1
ATOM 3164 N N . LEU B 1 55 ? -8.055 -9.492 6.789 1 97.31 55 LEU B N 1
ATOM 3165 C CA . LEU B 1 55 ? -8.656 -8.57 5.836 1 97.31 55 LEU B CA 1
ATOM 3166 C C . LEU B 1 55 ? -10.094 -8.977 5.523 1 97.31 55 LEU B C 1
ATOM 3168 O O . LEU B 1 55 ? -10.453 -10.148 5.645 1 97.31 55 LEU B O 1
ATOM 3172 N N . ALA B 1 56 ? -10.891 -8.031 5.16 1 98.25 56 ALA B N 1
ATOM 3173 C CA . ALA B 1 56 ? -12.258 -8.242 4.68 1 98.25 56 ALA B CA 1
ATOM 3174 C C . ALA B 1 56 ? -12.578 -7.312 3.516 1 98.25 56 ALA B C 1
ATOM 3176 O O . ALA B 1 56 ? -12.078 -6.184 3.459 1 98.25 56 ALA B O 1
ATOM 3177 N N . PHE B 1 57 ? -13.289 -7.828 2.574 1 98.19 57 PHE B N 1
ATOM 3178 C CA . PHE B 1 57 ? -13.797 -6.926 1.551 1 98.19 57 PHE B CA 1
ATOM 3179 C C . PHE B 1 57 ? -15.219 -6.48 1.879 1 98.19 57 PHE B C 1
ATOM 3181 O O . PHE B 1 57 ? -16.016 -7.266 2.396 1 98.19 57 PHE B O 1
ATOM 3188 N N . THR B 1 58 ? -15.508 -5.191 1.707 1 97.94 58 THR B N 1
ATOM 3189 C CA . THR B 1 58 ? -16.797 -4.609 2.094 1 97.94 58 THR B CA 1
ATOM 3190 C C . THR B 1 58 ? -17.641 -4.297 0.863 1 97.94 58 THR B C 1
ATOM 3192 O O . THR B 1 58 ? -18.828 -3.98 0.983 1 97.94 58 THR B O 1
ATOM 3195 N N . SER B 1 59 ? -17.078 -4.34 -0.253 1 98 59 SER B N 1
ATOM 3196 C CA . SER B 1 59 ? -17.75 -4.215 -1.547 1 98 59 SER B CA 1
ATOM 3197 C C . SER B 1 59 ? -17.172 -5.191 -2.564 1 98 59 SER B C 1
ATOM 3199 O O . SER B 1 59 ? -16.156 -5.855 -2.291 1 98 59 SER B O 1
ATOM 3201 N N . ALA B 1 60 ? -17.859 -5.328 -3.674 1 97.69 60 ALA B N 1
ATOM 3202 C CA . ALA B 1 60 ? -17.359 -6.195 -4.742 1 97.69 60 ALA B CA 1
ATOM 3203 C C . ALA B 1 60 ? -17.688 -5.613 -6.113 1 97.69 60 ALA B C 1
ATOM 3205 O O . ALA B 1 60 ? -18.766 -5.023 -6.305 1 97.69 60 ALA B O 1
ATOM 3206 N N . GLY B 1 61 ? -16.75 -5.727 -6.957 1 97.44 61 GLY B N 1
ATOM 3207 C CA . GLY B 1 61 ? -17.016 -5.516 -8.367 1 97.44 61 GLY B CA 1
ATOM 3208 C C . GLY B 1 61 ? -17.484 -6.77 -9.078 1 97.44 61 GLY B C 1
ATOM 3209 O O . GLY B 1 61 ? -16.891 -7.836 -8.922 1 97.44 61 GLY B O 1
ATOM 3210 N N . ILE B 1 62 ? -18.578 -6.656 -9.789 1 96.56 62 ILE B N 1
ATOM 3211 C CA . ILE B 1 62 ? -19 -7.707 -10.711 1 96.56 62 ILE B CA 1
ATOM 3212 C C . ILE B 1 62 ? -18.531 -7.367 -12.125 1 96.56 62 ILE B C 1
ATOM 3214 O O . ILE B 1 62 ? -18.859 -6.301 -12.648 1 96.56 62 ILE B O 1
ATOM 3218 N N . VAL B 1 63 ? -17.766 -8.281 -12.648 1 96.69 63 VAL B N 1
ATOM 3219 C CA . VAL B 1 63 ? -17.203 -8.062 -13.977 1 96.69 63 VAL B CA 1
ATOM 3220 C C . VAL B 1 63 ? -17.828 -9.023 -14.977 1 96.69 63 VAL B C 1
ATOM 3222 O O . VAL B 1 63 ? -17.969 -10.219 -14.695 1 96.69 63 VAL B O 1
ATOM 3225 N N . TRP B 1 64 ? -18.234 -8.492 -16.094 1 94.25 64 TRP B N 1
ATOM 3226 C CA . TRP B 1 64 ? -18.844 -9.328 -17.125 1 94.25 64 TRP B CA 1
ATOM 3227 C C . TRP B 1 64 ? -18.516 -8.789 -18.516 1 94.25 64 TRP B C 1
ATOM 3229 O O . TRP B 1 64 ? -18.109 -7.633 -18.672 1 94.25 64 TRP B O 1
ATOM 3239 N N . ALA B 1 65 ? -18.578 -9.711 -19.484 1 91.25 65 ALA B N 1
ATOM 3240 C CA . ALA B 1 65 ? -18.359 -9.336 -20.875 1 91.25 65 ALA B CA 1
ATOM 3241 C C . ALA B 1 65 ? -19.688 -9.133 -21.594 1 91.25 65 ALA B C 1
ATOM 3243 O O . ALA B 1 65 ? -20.594 -9.969 -21.484 1 91.25 65 ALA B O 1
ATOM 3244 N N . GLU B 1 66 ? -19.844 -8 -22.25 1 88.38 66 GLU B N 1
ATOM 3245 C CA . GLU B 1 66 ? -21.016 -7.672 -23.047 1 88.38 66 GLU B CA 1
ATOM 3246 C C . GLU B 1 66 ? -20.672 -6.695 -24.172 1 88.38 66 GLU B C 1
ATOM 3248 O O . GLU B 1 66 ? -20.031 -5.668 -23.922 1 88.38 66 GLU B O 1
ATOM 3253 N N . GLY B 1 67 ? -21.109 -7.07 -25.469 1 86.44 67 GLY B N 1
ATOM 3254 C CA . GLY B 1 67 ? -20.875 -6.191 -26.609 1 86.44 67 GLY B CA 1
ATOM 3255 C C . GLY B 1 67 ? -19.406 -5.992 -26.922 1 86.44 67 GLY B C 1
ATOM 3256 O O . GLY B 1 67 ? -18.984 -4.883 -27.266 1 86.44 67 GLY B O 1
ATOM 3257 N N . GLY B 1 68 ? -18.641 -6.938 -26.609 1 87.12 68 GLY B N 1
ATOM 3258 C CA . GLY B 1 68 ? -17.219 -6.867 -26.922 1 87.12 68 GLY B CA 1
ATOM 3259 C C . GLY B 1 68 ? -16.422 -6.074 -25.906 1 87.12 68 GLY B C 1
ATOM 3260 O O . GLY B 1 68 ? -15.242 -5.781 -26.125 1 87.12 68 GLY B O 1
ATOM 3261 N N . GLN B 1 69 ? -17.125 -5.719 -24.797 1 91.5 69 GLN B N 1
ATOM 3262 C CA . GLN B 1 69 ? -16.469 -4.957 -23.734 1 91.5 69 GLN B CA 1
ATOM 3263 C C . GLN B 1 69 ? -16.562 -5.691 -22.406 1 91.5 69 GLN B C 1
ATOM 3265 O O . GLN B 1 69 ? -17.438 -6.535 -22.219 1 91.5 69 GLN B O 1
ATOM 3270 N N . ASN B 1 70 ? -15.602 -5.418 -21.609 1 95.06 70 ASN B N 1
ATOM 3271 C CA . ASN B 1 70 ? -15.648 -5.891 -20.234 1 95.06 70 ASN B CA 1
ATOM 3272 C C . ASN B 1 70 ? -16.109 -4.793 -19.281 1 95.06 70 ASN B C 1
ATOM 3274 O O . ASN B 1 70 ? -15.516 -3.709 -19.25 1 95.06 70 ASN B O 1
ATOM 3278 N N . TRP B 1 71 ? -17.141 -5.062 -18.547 1 95.69 71 TRP B N 1
ATOM 3279 C CA . TRP B 1 71 ? -17.766 -4.074 -17.672 1 95.69 71 TRP B CA 1
ATOM 3280 C C . TRP B 1 71 ? -17.516 -4.402 -16.203 1 95.69 71 TRP B C 1
ATOM 3282 O O . TRP B 1 71 ? -17.281 -5.562 -15.859 1 95.69 71 TRP B O 1
ATOM 3292 N N . ILE B 1 72 ? -17.578 -3.391 -15.391 1 97.25 72 ILE B N 1
ATOM 3293 C CA . ILE B 1 72 ? -17.531 -3.584 -13.945 1 97.25 72 ILE B CA 1
ATOM 3294 C C . ILE B 1 72 ? -18.656 -2.773 -13.289 1 97.25 72 ILE B C 1
ATOM 3296 O O . ILE B 1 72 ? -18.828 -1.591 -13.586 1 97.25 72 ILE B O 1
ATOM 3300 N N . GLY B 1 73 ? -19.438 -3.383 -12.5 1 96.81 73 GLY B N 1
ATOM 3301 C CA . GLY B 1 73 ? -20.375 -2.766 -11.578 1 96.81 73 GLY B CA 1
ATOM 3302 C C . GLY B 1 73 ? -20.047 -3.031 -10.125 1 96.81 73 GLY B C 1
ATOM 3303 O O . GLY B 1 73 ? -19.641 -4.137 -9.766 1 96.81 73 GLY B O 1
ATOM 3304 N N . MET B 1 74 ? -20.203 -2.014 -9.273 1 97.12 74 MET B N 1
ATOM 3305 C CA . MET B 1 74 ? -19.812 -2.133 -7.867 1 97.12 74 MET B CA 1
ATOM 3306 C C . MET B 1 74 ? -21.047 -2.244 -6.98 1 97.12 74 MET B C 1
ATOM 3308 O O . MET B 1 74 ? -22.062 -1.599 -7.238 1 97.12 74 MET B O 1
ATOM 3312 N N . ALA B 1 75 ? -20.953 -2.994 -5.953 1 96.19 75 ALA B N 1
ATOM 3313 C CA . ALA B 1 75 ? -22 -3.107 -4.945 1 96.19 75 ALA B CA 1
ATOM 3314 C C . ALA B 1 75 ? -21.422 -3.432 -3.574 1 96.19 75 ALA B C 1
ATOM 3316 O O . ALA B 1 75 ? -20.344 -4.031 -3.479 1 96.19 75 ALA B O 1
ATOM 3317 N N . PRO B 1 76 ? -22.125 -2.986 -2.498 1 96.44 76 PRO B N 1
ATOM 3318 C CA . PRO B 1 76 ? -21.75 -3.492 -1.178 1 96.44 76 PRO B CA 1
ATOM 3319 C C . PRO B 1 76 ? -21.844 -5.012 -1.076 1 96.44 76 PRO B C 1
ATOM 3321 O O . PRO B 1 76 ? -22.625 -5.633 -1.801 1 96.44 76 PRO B O 1
ATOM 3324 N N . TYR B 1 77 ? -21.109 -5.574 -0.189 1 95.62 77 TYR B N 1
ATOM 3325 C CA . TYR B 1 77 ? -21.109 -7.023 -0.035 1 95.62 77 TYR B CA 1
ATOM 3326 C C . TYR B 1 77 ? -22.516 -7.555 0.213 1 95.62 77 TYR B C 1
ATOM 3328 O O . TYR B 1 77 ? -22.938 -8.531 -0.411 1 95.62 77 TYR B O 1
ATOM 3336 N N . ALA B 1 78 ? -23.188 -6.898 1.043 1 89.38 78 ALA B N 1
ATOM 3337 C CA . ALA B 1 78 ? -24.516 -7.371 1.4 1 89.38 78 ALA B CA 1
ATOM 3338 C C . ALA B 1 78 ? -25.438 -7.375 0.186 1 89.38 78 ALA B C 1
ATOM 3340 O O . ALA B 1 78 ? -26.328 -8.227 0.074 1 89.38 78 ALA B O 1
ATOM 3341 N N . GLU B 1 79 ? -25.266 -6.566 -0.735 1 93.19 79 GLU B N 1
ATOM 3342 C CA . GLU B 1 79 ? -26.109 -6.457 -1.915 1 93.19 79 GLU B CA 1
ATOM 3343 C C . GLU B 1 79 ? -25.688 -7.449 -2.994 1 93.19 79 GLU B C 1
ATOM 3345 O O . GLU B 1 79 ? -26.469 -7.762 -3.896 1 93.19 79 GLU B O 1
ATOM 3350 N N . LEU B 1 80 ? -24.469 -7.836 -2.969 1 91.56 80 LEU B N 1
ATOM 3351 C CA . LEU B 1 80 ? -23.969 -8.82 -3.922 1 91.56 80 LEU B CA 1
ATOM 3352 C C . LEU B 1 80 ? -24.766 -10.125 -3.816 1 91.56 80 LEU B C 1
ATOM 3354 O O . LEU B 1 80 ? -25.172 -10.688 -4.832 1 91.56 80 LEU B O 1
ATOM 3358 N N . VAL B 1 81 ? -24.938 -10.461 -2.646 1 85.38 81 VAL B N 1
ATOM 3359 C CA . VAL B 1 81 ? -25.625 -11.727 -2.381 1 85.38 81 VAL B CA 1
ATOM 3360 C C . VAL B 1 81 ? -27.078 -11.625 -2.809 1 85.38 81 VAL B C 1
ATOM 3362 O O . VAL B 1 81 ? -27.609 -12.523 -3.479 1 85.38 81 VAL B O 1
ATOM 3365 N N . ALA B 1 82 ? -27.656 -10.586 -2.461 1 90.56 82 ALA B N 1
ATOM 3366 C CA . ALA B 1 82 ? -29.047 -10.359 -2.824 1 90.56 82 ALA B CA 1
ATOM 3367 C C . ALA B 1 82 ? -29.219 -10.297 -4.34 1 90.56 82 ALA B C 1
ATOM 3369 O O . ALA B 1 82 ? -30.172 -10.844 -4.887 1 90.56 82 ALA B O 1
ATOM 3370 N N . TRP B 1 83 ? -28.328 -9.711 -4.945 1 93.88 83 TRP B N 1
ATOM 3371 C CA . TRP B 1 83 ? -28.344 -9.602 -6.402 1 93.88 83 TRP B CA 1
ATOM 3372 C C . TRP B 1 83 ? -28.266 -10.977 -7.051 1 93.88 83 TRP B C 1
ATOM 3374 O O . TRP B 1 83 ? -29.047 -11.289 -7.957 1 93.88 83 TRP B O 1
ATOM 3384 N N . ALA B 1 84 ? -27.375 -11.766 -6.625 1 93.38 84 ALA B N 1
ATOM 3385 C CA . ALA B 1 84 ? -27.172 -13.094 -7.203 1 93.38 84 ALA B CA 1
ATOM 3386 C C . ALA B 1 84 ? -28.438 -13.938 -7.078 1 93.38 84 ALA B C 1
ATOM 3388 O O . ALA B 1 84 ? -28.812 -14.648 -8.016 1 93.38 84 ALA B O 1
ATOM 3389 N N . GLU B 1 85 ? -29.094 -13.805 -5.965 1 91.88 85 GLU B N 1
ATOM 3390 C CA . GLU B 1 85 ? -30.344 -14.531 -5.742 1 91.88 85 GLU B CA 1
ATOM 3391 C C . GLU B 1 85 ? -31.438 -14.047 -6.688 1 91.88 85 GLU B C 1
ATOM 3393 O O . GLU B 1 85 ? -32.219 -14.852 -7.223 1 91.88 85 GLU B O 1
ATOM 3398 N N . ALA B 1 86 ? -31.516 -12.82 -6.867 1 93.12 86 ALA B N 1
ATOM 3399 C CA . ALA B 1 86 ? -32.531 -12.227 -7.738 1 93.12 86 ALA B CA 1
ATOM 3400 C C . ALA B 1 86 ? -32.312 -12.648 -9.188 1 93.12 86 ALA B C 1
ATOM 3402 O O . ALA B 1 86 ? -33.25 -12.758 -9.961 1 93.12 86 ALA B O 1
ATOM 3403 N N . GLU B 1 87 ? -31.094 -12.93 -9.586 1 92.88 87 GLU B N 1
ATOM 3404 C CA . GLU B 1 87 ? -30.766 -13.297 -10.961 1 92.88 87 GLU B CA 1
ATOM 3405 C C . GLU B 1 87 ? -31.078 -14.766 -11.227 1 92.88 87 GLU B C 1
ATOM 3407 O O . GLU B 1 87 ? -31.125 -15.195 -12.383 1 92.88 87 GLU B O 1
ATOM 3412 N N . GLY B 1 88 ? -31.234 -15.57 -10.164 1 91.44 88 GLY B N 1
ATOM 3413 C CA . GLY B 1 88 ? -31.641 -16.953 -10.344 1 91.44 88 GLY B CA 1
ATOM 3414 C C . GLY B 1 88 ? -30.75 -17.938 -9.602 1 91.44 88 GLY B C 1
ATOM 3415 O O . GLY B 1 88 ? -29.688 -17.562 -9.102 1 91.44 88 GLY B O 1
ATOM 3416 N N . GLU B 1 89 ? -31.156 -19.109 -9.602 1 91.06 89 GLU B N 1
ATOM 3417 C CA . GLU B 1 89 ? -30.516 -20.156 -8.812 1 91.06 89 GLU B CA 1
ATOM 3418 C C . GLU B 1 89 ? -29.094 -20.422 -9.297 1 91.06 89 GLU B C 1
ATOM 3420 O O . GLU B 1 89 ? -28.172 -20.641 -8.492 1 91.06 89 GLU B O 1
ATOM 3425 N N . ASP B 1 90 ? -28.938 -20.422 -10.555 1 91.88 90 ASP B N 1
ATOM 3426 C CA . ASP B 1 90 ? -27.625 -20.688 -11.117 1 91.88 90 ASP B CA 1
ATOM 3427 C C . ASP B 1 90 ? -26.609 -19.609 -10.719 1 91.88 90 ASP B C 1
ATOM 3429 O O . ASP B 1 90 ? -25.484 -19.922 -10.336 1 91.88 90 ASP B O 1
ATOM 3433 N N . MET B 1 91 ? -27.047 -18.406 -10.805 1 93.31 91 MET B N 1
ATOM 3434 C CA . MET B 1 91 ? -26.188 -17.281 -10.43 1 93.31 91 MET B CA 1
ATOM 3435 C C . MET B 1 91 ? -25.906 -17.297 -8.93 1 93.31 91 MET B C 1
ATOM 3437 O O . MET B 1 91 ? -24.766 -17.094 -8.508 1 93.31 91 MET B O 1
ATOM 3441 N N . ALA B 1 92 ? -26.906 -17.562 -8.164 1 93.69 92 ALA B N 1
ATOM 3442 C CA . ALA B 1 92 ? -26.766 -17.641 -6.715 1 93.69 92 ALA B CA 1
ATOM 3443 C C . ALA B 1 92 ? -25.75 -18.719 -6.324 1 93.69 92 ALA B C 1
ATOM 3445 O O . ALA B 1 92 ? -24.906 -18.484 -5.457 1 93.69 92 ALA B O 1
ATOM 3446 N N . ARG B 1 93 ? -25.875 -19.828 -6.984 1 93.69 93 ARG B N 1
ATOM 3447 C CA . ARG B 1 93 ? -24.938 -20.906 -6.715 1 93.69 93 ARG B CA 1
ATOM 3448 C C . ARG B 1 93 ? -23.516 -20.531 -7.105 1 93.69 93 ARG B C 1
ATOM 3450 O O . ARG B 1 93 ? -22.578 -20.766 -6.344 1 93.69 93 ARG B O 1
ATOM 3457 N N . HIS B 1 94 ? -23.359 -19.906 -8.242 1 93.94 94 HIS B N 1
ATOM 3458 C CA . HIS B 1 94 ? -22.062 -19.516 -8.742 1 93.94 94 HIS B CA 1
ATOM 3459 C C . HIS B 1 94 ? -21.391 -18.5 -7.809 1 93.94 94 HIS B C 1
ATOM 3461 O O . HIS B 1 94 ? -20.266 -18.719 -7.367 1 93.94 94 HIS B O 1
ATOM 3467 N N . ILE B 1 95 ? -22.109 -17.484 -7.48 1 94.69 95 ILE B N 1
ATOM 3468 C CA . ILE B 1 95 ? -21.594 -16.438 -6.621 1 94.69 95 ILE B CA 1
ATOM 3469 C C . ILE B 1 95 ? -21.312 -17 -5.227 1 94.69 95 ILE B C 1
ATOM 3471 O O . ILE B 1 95 ? -20.297 -16.672 -4.609 1 94.69 95 ILE B O 1
ATOM 3475 N N . GLY B 1 96 ? -22.219 -17.781 -4.777 1 94.75 96 GLY B N 1
ATOM 3476 C CA . GLY B 1 96 ? -22.016 -18.422 -3.484 1 94.75 96 GLY B CA 1
ATOM 3477 C C . GLY B 1 96 ? -20.719 -19.219 -3.408 1 94.75 96 GLY B C 1
ATOM 3478 O O . GLY B 1 96 ? -19.969 -19.109 -2.432 1 94.75 96 GLY B O 1
ATOM 3479 N N . GLN B 1 97 ? -20.469 -19.984 -4.422 1 95.12 97 GLN B N 1
ATOM 3480 C CA . GLN B 1 97 ? -19.25 -20.797 -4.469 1 95.12 97 GLN B CA 1
ATOM 3481 C C . GLN B 1 97 ? -18.016 -19.922 -4.539 1 95.12 97 GLN B C 1
ATOM 3483 O O . GLN B 1 97 ? -17.016 -20.188 -3.854 1 95.12 97 GLN B O 1
ATOM 3488 N N . VAL B 1 98 ? -18.078 -18.891 -5.332 1 96 98 VAL B N 1
ATOM 3489 C CA . VAL B 1 98 ? -16.938 -17.984 -5.492 1 96 98 VAL B CA 1
ATOM 3490 C C . VAL B 1 98 ? -16.672 -17.25 -4.18 1 96 98 VAL B C 1
ATOM 3492 O O . VAL B 1 98 ? -15.523 -17.172 -3.732 1 96 98 VAL B O 1
ATOM 3495 N N . VAL B 1 99 ? -17.688 -16.766 -3.553 1 96.19 99 VAL B N 1
ATOM 3496 C CA . VAL B 1 99 ? -17.562 -16.031 -2.297 1 96.19 99 VAL B CA 1
ATOM 3497 C C . VAL B 1 99 ? -16.984 -16.938 -1.218 1 96.19 99 VAL B C 1
ATOM 3499 O O . VAL B 1 99 ? -16.156 -16.516 -0.409 1 96.19 99 VAL B O 1
ATOM 3502 N N . GLN B 1 100 ? -17.422 -18.172 -1.258 1 96.5 100 GLN B N 1
ATOM 3503 C CA . GLN B 1 100 ? -16.891 -19.141 -0.311 1 96.5 100 GLN B CA 1
ATOM 3504 C C . GLN B 1 100 ? -15.383 -19.328 -0.516 1 96.5 100 GLN B C 1
ATOM 3506 O O . GLN B 1 100 ? -14.617 -19.344 0.449 1 96.5 100 GLN B O 1
ATOM 3511 N N . ARG B 1 101 ? -14.953 -19.438 -1.726 1 97.19 101 ARG B N 1
ATOM 3512 C CA . ARG B 1 101 ? -13.539 -19.594 -2.039 1 97.19 101 ARG B CA 1
ATOM 3513 C C . ARG B 1 101 ? -12.742 -18.359 -1.63 1 97.19 101 ARG B C 1
ATOM 3515 O O . ARG B 1 101 ? -11.648 -18.484 -1.083 1 97.19 101 ARG B O 1
ATOM 3522 N N . ILE B 1 102 ? -13.305 -17.203 -1.865 1 97.75 102 ILE B N 1
ATOM 3523 C CA . ILE B 1 102 ? -12.648 -15.938 -1.531 1 97.75 102 ILE B CA 1
ATOM 3524 C C . ILE B 1 102 ? -12.422 -15.859 -0.024 1 97.75 102 ILE B C 1
ATOM 3526 O O . ILE B 1 102 ? -11.344 -15.453 0.427 1 97.75 102 ILE B O 1
ATOM 3530 N N . GLY B 1 103 ? -13.359 -16.312 0.743 1 97.56 103 GLY B N 1
ATOM 3531 C CA . GLY B 1 103 ? -13.352 -16.109 2.182 1 97.56 103 GLY B CA 1
ATOM 3532 C C . GLY B 1 103 ? -12.656 -17.219 2.943 1 97.56 103 GLY B C 1
ATOM 3533 O O . GLY B 1 103 ? -12.219 -17.016 4.078 1 97.56 103 GLY B O 1
ATOM 3534 N N . ALA B 1 104 ? -12.453 -18.344 2.34 1 96.19 104 ALA B N 1
ATOM 3535 C CA . ALA B 1 104 ? -11.961 -19.531 3.033 1 96.19 104 ALA B CA 1
ATOM 3536 C C . ALA B 1 104 ? -10.508 -19.344 3.469 1 96.19 104 ALA B C 1
ATOM 3538 O O . ALA B 1 104 ? -9.695 -18.797 2.727 1 96.19 104 ALA B O 1
ATOM 3539 N N . ARG B 1 105 ? -10.242 -19.875 4.621 1 95.12 105 ARG B N 1
ATOM 3540 C CA . ARG B 1 105 ? -8.867 -19.906 5.102 1 95.12 105 ARG B CA 1
ATOM 3541 C C . ARG B 1 105 ? -7.992 -20.766 4.203 1 95.12 105 ARG B C 1
ATOM 3543 O O . ARG B 1 105 ? -8.406 -21.844 3.775 1 95.12 105 ARG B O 1
ATOM 3550 N N . ARG B 1 106 ? -6.863 -20.25 3.928 1 96.56 106 ARG B N 1
ATOM 3551 C CA . ARG B 1 106 ? -5.934 -21.062 3.15 1 96.56 106 ARG B CA 1
ATOM 3552 C C . ARG B 1 106 ? -5.285 -22.141 4.02 1 96.56 106 ARG B C 1
ATOM 3554 O O . ARG B 1 106 ? -4.859 -21.859 5.141 1 96.56 106 ARG B O 1
ATOM 3561 N N . ALA B 1 107 ? -5.285 -23.312 3.523 1 94.94 107 ALA B N 1
ATOM 3562 C CA . ALA B 1 107 ? -4.668 -24.438 4.23 1 94.94 107 ALA B CA 1
ATOM 3563 C C . ALA B 1 107 ? -3.16 -24.25 4.348 1 94.94 107 ALA B C 1
ATOM 3565 O O . ALA B 1 107 ? -2.572 -23.438 3.631 1 94.94 107 ALA B O 1
ATOM 3566 N N . GLU B 1 108 ? -2.637 -24.984 5.289 1 96.38 108 GLU B N 1
ATOM 3567 C CA . GLU B 1 108 ? -1.181 -25.062 5.344 1 96.38 108 GLU B CA 1
ATOM 3568 C C . GLU B 1 108 ? -0.599 -25.531 4.012 1 96.38 108 GLU B C 1
ATOM 3570 O O . GLU B 1 108 ? -1.145 -26.422 3.365 1 96.38 108 GLU B O 1
ATOM 3575 N N . TRP B 1 109 ? 0.456 -24.891 3.533 1 97.81 109 TRP B N 1
ATOM 3576 C CA . TRP B 1 109 ? 1.062 -25.125 2.227 1 97.81 109 TRP B CA 1
ATOM 3577 C C . TRP B 1 109 ? 2.57 -25.312 2.352 1 97.81 109 TRP B C 1
ATOM 3579 O O . TRP B 1 109 ? 3.268 -24.453 2.898 1 97.81 109 TRP B O 1
ATOM 3589 N N . ALA B 1 110 ? 3.094 -26.484 1.904 1 97.56 110 ALA B N 1
ATOM 3590 C CA . ALA B 1 110 ? 4.508 -26.844 1.985 1 97.56 110 ALA B CA 1
ATOM 3591 C C . ALA B 1 110 ? 5.004 -26.797 3.428 1 97.56 110 ALA B C 1
ATOM 3593 O O . ALA B 1 110 ? 6.125 -26.359 3.695 1 97.56 110 ALA B O 1
ATOM 3594 N N . GLY B 1 111 ? 4.059 -27.094 4.359 1 96.38 111 GLY B N 1
ATOM 3595 C CA . GLY B 1 111 ? 4.418 -27.141 5.766 1 96.38 111 GLY B CA 1
ATOM 3596 C C . GLY B 1 111 ? 4.371 -25.766 6.434 1 96.38 111 GLY B C 1
ATOM 3597 O O . GLY B 1 111 ? 4.746 -25.641 7.602 1 96.38 111 GLY B O 1
ATOM 3598 N N . LEU B 1 112 ? 3.943 -24.797 5.754 1 97.25 112 LEU B N 1
ATOM 3599 C CA . LEU B 1 112 ? 3.898 -23.438 6.293 1 97.25 112 LEU B CA 1
ATOM 3600 C C . LEU B 1 112 ? 2.457 -22.984 6.473 1 97.25 112 LEU B C 1
ATOM 3602 O O . LEU B 1 112 ? 1.623 -23.172 5.586 1 97.25 112 LEU B O 1
ATOM 3606 N N . SER B 1 113 ? 2.217 -22.391 7.664 1 96.62 113 SER B N 1
ATOM 3607 C CA . SER B 1 113 ? 0.953 -21.672 7.828 1 96.62 113 SER B CA 1
ATOM 3608 C C . SER B 1 113 ? 0.922 -20.406 6.992 1 96.62 113 SER B C 1
ATOM 3610 O O . SER B 1 113 ? 1.947 -19.734 6.824 1 96.62 113 SER B O 1
ATOM 3612 N N . LEU B 1 114 ? -0.193 -20.094 6.461 1 96.25 114 LEU B N 1
ATOM 3613 C CA . LEU B 1 114 ? -0.333 -18.891 5.645 1 96.25 114 LEU B CA 1
ATOM 3614 C C . LEU B 1 114 ? -1.132 -17.828 6.383 1 96.25 114 LEU B C 1
ATOM 3616 O O . LEU B 1 114 ? -1.884 -17.062 5.766 1 96.25 114 LEU B O 1
ATOM 3620 N N . ASP B 1 115 ? -1.015 -17.703 7.703 1 92.12 115 ASP B N 1
ATOM 3621 C CA . ASP B 1 115 ? -1.711 -16.734 8.539 1 92.12 115 ASP B CA 1
ATOM 3622 C C . ASP B 1 115 ? -0.987 -15.391 8.547 1 92.12 115 ASP B C 1
ATOM 3624 O O . ASP B 1 115 ? -1.43 -14.445 9.195 1 92.12 115 ASP B O 1
ATOM 3628 N N . ARG B 1 116 ? 0.121 -15.352 7.941 1 94.38 116 ARG B N 1
ATOM 3629 C CA . ARG B 1 116 ? 0.899 -14.141 7.684 1 94.38 116 ARG B CA 1
ATOM 3630 C C . ARG B 1 116 ? 1.569 -14.195 6.316 1 94.38 116 ARG B C 1
ATOM 3632 O O . ARG B 1 116 ? 1.794 -15.281 5.777 1 94.38 116 ARG B O 1
ATOM 3639 N N . PRO B 1 117 ? 1.928 -13.055 5.758 1 96.75 117 PRO B N 1
ATOM 3640 C CA . PRO B 1 117 ? 2.641 -13.102 4.477 1 96.75 117 PRO B CA 1
ATOM 3641 C C . PRO B 1 117 ? 3.967 -13.852 4.57 1 96.75 117 PRO B C 1
ATOM 3643 O O . PRO B 1 117 ? 4.715 -13.68 5.531 1 96.75 117 PRO B O 1
ATOM 3646 N N . ARG B 1 118 ? 4.191 -14.688 3.609 1 98.62 118 ARG B N 1
ATOM 3647 C CA . ARG B 1 118 ? 5.461 -15.406 3.516 1 98.62 118 ARG B CA 1
ATOM 3648 C C . ARG B 1 118 ? 6.367 -14.773 2.461 1 98.62 118 ARG B C 1
ATOM 3650 O O . ARG B 1 118 ? 5.887 -14.25 1.455 1 98.62 118 ARG B O 1
ATOM 3657 N N . ILE B 1 119 ? 7.625 -14.844 2.742 1 98.88 119 ILE B N 1
ATOM 3658 C CA . ILE B 1 119 ? 8.609 -14.273 1.83 1 98.88 119 ILE B CA 1
ATOM 3659 C C . ILE B 1 119 ? 9.453 -15.391 1.215 1 98.88 119 ILE B C 1
ATOM 3661 O O . ILE B 1 119 ? 10.031 -16.203 1.935 1 98.88 119 ILE B O 1
ATOM 3665 N N . MET B 1 120 ? 9.43 -15.453 -0.095 1 98.94 120 MET B N 1
ATOM 3666 C CA . MET B 1 120 ? 10.227 -16.391 -0.884 1 98.94 120 MET B CA 1
ATOM 3667 C C . MET B 1 120 ? 11.414 -15.68 -1.522 1 98.94 120 MET B C 1
ATOM 3669 O O . MET B 1 120 ? 11.242 -14.82 -2.389 1 98.94 120 MET B O 1
ATOM 3673 N N . GLY B 1 121 ? 12.609 -16.062 -1.048 1 98.81 121 GLY B N 1
ATOM 3674 C CA . GLY B 1 121 ? 13.82 -15.469 -1.592 1 98.81 121 GLY B CA 1
ATOM 3675 C C . GLY B 1 121 ? 14.328 -16.172 -2.834 1 98.81 121 GLY B C 1
ATOM 3676 O O . GLY B 1 121 ? 14.328 -17.406 -2.896 1 98.81 121 GLY B O 1
ATOM 3677 N N . ILE B 1 122 ? 14.773 -15.43 -3.801 1 98 122 ILE B N 1
ATOM 3678 C CA . ILE B 1 122 ? 15.227 -15.961 -5.082 1 98 122 ILE B CA 1
ATOM 3679 C C . ILE B 1 122 ? 16.734 -16.219 -5.035 1 98 122 ILE B C 1
ATOM 3681 O O . ILE B 1 122 ? 17.5 -15.328 -4.668 1 98 122 ILE B O 1
ATOM 3685 N N . VAL B 1 123 ? 17.141 -17.359 -5.414 1 96.19 123 VAL B N 1
ATOM 3686 C CA . VAL B 1 123 ? 18.547 -17.703 -5.59 1 96.19 123 VAL B CA 1
ATOM 3687 C C . VAL B 1 123 ? 18.766 -18.25 -6.996 1 96.19 123 VAL B C 1
ATOM 3689 O O . VAL B 1 123 ? 18.188 -19.266 -7.371 1 96.19 123 VAL B O 1
ATOM 3692 N N . ASN B 1 124 ? 19.531 -17.516 -7.754 1 90.25 124 ASN B N 1
ATOM 3693 C CA . ASN B 1 124 ? 19.906 -17.984 -9.086 1 90.25 124 ASN B CA 1
ATOM 3694 C C . ASN B 1 124 ? 21.25 -18.703 -9.062 1 90.25 124 ASN B C 1
ATOM 3696 O O . ASN B 1 124 ? 22.266 -18.141 -8.664 1 90.25 124 ASN B O 1
ATOM 3700 N N . ALA B 1 125 ? 21.203 -19.922 -9.5 1 88.81 125 ALA B N 1
ATOM 3701 C CA . ALA B 1 125 ? 22.406 -20.734 -9.594 1 88.81 125 ALA B CA 1
ATOM 3702 C C . ALA B 1 125 ? 23.031 -20.625 -10.984 1 88.81 125 ALA B C 1
ATOM 3704 O O . ALA B 1 125 ? 23.391 -21.641 -11.586 1 88.81 125 ALA B O 1
ATOM 3705 N N . THR B 1 126 ? 22.922 -19.5 -11.609 1 77.81 126 THR B N 1
ATOM 3706 C CA . THR B 1 126 ? 23.453 -19.312 -12.953 1 77.81 126 THR B CA 1
ATOM 3707 C C . THR B 1 126 ? 24.844 -18.672 -12.891 1 77.81 126 THR B C 1
ATOM 3709 O O . THR B 1 126 ? 25.109 -17.812 -12.047 1 77.81 126 THR B O 1
ATOM 3712 N N . PRO B 1 127 ? 25.844 -19.5 -13.57 1 63.44 127 PRO B N 1
ATOM 3713 C CA . PRO B 1 127 ? 27.188 -18.906 -13.578 1 63.44 127 PRO B CA 1
ATOM 3714 C C . PRO B 1 127 ? 27.188 -17.484 -14.133 1 63.44 127 PRO B C 1
ATOM 3716 O O . PRO B 1 127 ? 26.375 -17.141 -14.992 1 63.44 127 PRO B O 1
ATOM 3719 N N . ASP B 1 128 ? 27.438 -16.516 -13.57 1 51.72 128 ASP B N 1
ATOM 3720 C CA . ASP B 1 128 ? 27.812 -15.352 -14.367 1 51.72 128 ASP B CA 1
ATOM 3721 C C . ASP B 1 128 ? 28.828 -15.727 -15.438 1 51.72 128 ASP B C 1
ATOM 3723 O O . ASP B 1 128 ? 29.531 -16.734 -15.312 1 51.72 128 ASP B O 1
ATOM 3727 N N . SER B 1 129 ? 28.953 -15.047 -16.766 1 39.94 129 SER B N 1
ATOM 3728 C CA . SER B 1 129 ? 29.891 -15.359 -17.844 1 39.94 129 SER B CA 1
ATOM 3729 C C . SER B 1 129 ? 31.094 -16.125 -17.328 1 39.94 129 SER B C 1
ATOM 3731 O O . SER B 1 129 ? 31.531 -17.109 -17.953 1 39.94 129 SER B O 1
ATOM 3733 N N . PHE B 1 130 ? 32.281 -15.383 -17.281 1 33.47 130 PHE B N 1
ATOM 3734 C CA . PHE B 1 130 ? 33.656 -15.609 -17.656 1 33.47 130 PHE B CA 1
ATOM 3735 C C . PHE B 1 130 ? 34.281 -16.719 -16.828 1 33.47 130 PHE B C 1
ATOM 3737 O O . PHE B 1 130 ? 35.125 -17.453 -17.297 1 33.47 130 PHE B O 1
ATOM 3744 N N . SER B 1 131 ? 34.844 -16.438 -15.562 1 35.66 131 SER B N 1
ATOM 3745 C CA . SER B 1 131 ? 36.156 -17.078 -15.312 1 35.66 131 SER B CA 1
ATOM 3746 C C . SER B 1 131 ? 35.969 -18.531 -14.898 1 35.66 131 SER B C 1
ATOM 3748 O O . SER B 1 131 ? 34.969 -18.906 -14.297 1 35.66 131 SER B O 1
ATOM 3750 N N . ASP B 1 132 ? 36.594 -19.453 -15.695 1 38.16 132 ASP B N 1
ATOM 3751 C CA . ASP B 1 132 ? 36.969 -20.859 -15.547 1 38.16 132 ASP B CA 1
ATOM 3752 C C . ASP B 1 132 ? 36.75 -21.328 -14.109 1 38.16 132 ASP B C 1
ATOM 3754 O O . ASP B 1 132 ? 36.875 -22.531 -13.82 1 38.16 132 ASP B O 1
ATOM 3758 N N . GLY B 1 133 ? 37.375 -20.875 -13.164 1 40.91 133 GLY B N 1
ATOM 3759 C CA . GLY B 1 133 ? 37.75 -21.375 -11.852 1 40.91 133 GLY B CA 1
ATOM 3760 C C . GLY B 1 133 ? 36.531 -21.703 -10.984 1 40.91 133 GLY B C 1
ATOM 3761 O O . GLY B 1 133 ? 35.406 -21.328 -11.312 1 40.91 133 GLY B O 1
ATOM 3762 N N . GLY B 1 134 ? 35.469 -21.828 -9.984 1 49.19 134 GLY B N 1
ATOM 3763 C CA . GLY B 1 134 ? 34.938 -22.781 -9.016 1 49.19 134 GLY B CA 1
ATOM 3764 C C . GLY B 1 134 ? 33.438 -22.859 -9.008 1 49.19 134 GLY B C 1
ATOM 3765 O O . GLY B 1 134 ? 32.75 -21.891 -8.664 1 49.19 134 GLY B O 1
ATOM 3766 N N . ARG B 1 135 ? 32.656 -23.641 -9.883 1 55.44 135 ARG B N 1
ATOM 3767 C CA . ARG B 1 135 ? 31.297 -24.172 -9.672 1 55.44 135 ARG B CA 1
ATOM 3768 C C . ARG B 1 135 ? 30.969 -24.266 -8.188 1 55.44 135 ARG B C 1
ATOM 3770 O O . ARG B 1 135 ? 29.875 -23.891 -7.758 1 55.44 135 ARG B O 1
ATOM 3777 N N . ASN B 1 136 ? 31.875 -24.953 -7.715 1 63.34 136 ASN B N 1
ATOM 3778 C CA . ASN B 1 136 ? 31.766 -25.047 -6.262 1 63.34 136 ASN B CA 1
ATOM 3779 C C . ASN B 1 136 ? 31.656 -23.672 -5.609 1 63.34 136 ASN B C 1
ATOM 3781 O O . ASN B 1 136 ? 30.938 -23.516 -4.629 1 63.34 136 ASN B O 1
ATOM 3785 N N . LEU B 1 137 ? 32.312 -22.828 -6.32 1 68.56 137 LEU B N 1
ATOM 3786 C CA . LEU B 1 137 ? 32.25 -21.469 -5.781 1 68.56 137 LEU B CA 1
ATOM 3787 C C . LEU B 1 137 ? 30.891 -20.844 -6.008 1 68.56 137 LEU B C 1
ATOM 3789 O O . LEU B 1 137 ? 30.375 -20.125 -5.141 1 68.56 137 LEU B O 1
ATOM 3793 N N . VAL B 1 138 ? 30.328 -21.359 -7.074 1 77.25 138 VAL B N 1
ATOM 3794 C CA . VAL B 1 138 ? 29 -20.844 -7.375 1 77.25 138 VAL B CA 1
ATOM 3795 C C . VAL B 1 138 ? 27.984 -21.406 -6.383 1 77.25 138 VAL B C 1
ATOM 3797 O O . VAL B 1 138 ? 27.172 -20.656 -5.824 1 77.25 138 VAL B O 1
ATOM 3800 N N . ALA B 1 139 ? 28.156 -22.641 -6.148 1 89.25 139 ALA B N 1
ATOM 3801 C CA . ALA B 1 139 ? 27.234 -23.266 -5.215 1 89.25 139 ALA B CA 1
ATOM 3802 C C . ALA B 1 139 ? 27.422 -22.734 -3.801 1 89.25 139 ALA B C 1
ATOM 3804 O O . ALA B 1 139 ? 26.453 -22.438 -3.104 1 89.25 139 ALA B O 1
ATOM 3805 N N . GLN B 1 140 ? 28.641 -22.562 -3.447 1 91.62 140 GLN B N 1
ATOM 3806 C CA . GLN B 1 140 ? 28.922 -22.062 -2.109 1 91.62 140 GLN B CA 1
ATOM 3807 C C . GLN B 1 140 ? 28.391 -20.641 -1.933 1 91.62 140 GLN B C 1
ATOM 3809 O O . GLN B 1 140 ? 27.828 -20.312 -0.889 1 91.62 140 GLN B O 1
ATOM 3814 N N . THR B 1 141 ? 28.625 -19.891 -2.93 1 92.06 141 THR B N 1
ATOM 3815 C CA . THR B 1 141 ? 28.125 -18.516 -2.887 1 92.06 141 THR B CA 1
ATOM 3816 C C . THR B 1 141 ? 26.609 -18.484 -2.824 1 92.06 141 THR B C 1
ATOM 3818 O O . THR B 1 141 ? 26.016 -17.734 -2.051 1 92.06 141 THR B O 1
ATOM 3821 N N . ALA B 1 142 ? 26 -19.297 -3.645 1 94.69 142 ALA B N 1
ATOM 3822 C CA . ALA B 1 142 ? 24.531 -19.391 -3.664 1 94.69 142 ALA B CA 1
ATOM 3823 C C . ALA B 1 142 ? 24 -19.828 -2.307 1 94.69 142 ALA B C 1
ATOM 3825 O O . ALA B 1 142 ? 23 -19.297 -1.823 1 94.69 142 ALA B O 1
ATOM 3826 N N . ILE B 1 143 ? 24.672 -20.812 -1.731 1 96.81 143 ILE B N 1
ATOM 3827 C CA . ILE B 1 143 ? 24.266 -21.312 -0.424 1 96.81 143 ILE B CA 1
ATOM 3828 C C . ILE B 1 143 ? 24.406 -20.219 0.622 1 96.81 143 ILE B C 1
ATOM 3830 O O . ILE B 1 143 ? 23.484 -20 1.42 1 96.81 143 ILE B O 1
ATOM 3834 N N . ALA B 1 144 ? 25.516 -19.531 0.59 1 95.94 144 ALA B N 1
ATOM 3835 C CA . ALA B 1 144 ? 25.734 -18.438 1.534 1 95.94 144 ALA B CA 1
ATOM 3836 C C . ALA B 1 144 ? 24.672 -17.344 1.376 1 95.94 144 ALA B C 1
ATOM 3838 O O . ALA B 1 144 ? 24.141 -16.844 2.367 1 95.94 144 ALA B O 1
ATOM 3839 N N . ASN B 1 145 ? 24.406 -17.031 0.186 1 96 145 ASN B N 1
ATOM 3840 C CA . ASN B 1 145 ? 23.375 -16.031 -0.091 1 96 145 ASN B CA 1
ATOM 3841 C C . ASN B 1 145 ? 22.016 -16.484 0.426 1 96 145 ASN B C 1
ATOM 3843 O O . ASN B 1 145 ? 21.281 -15.695 1.021 1 96 145 ASN B O 1
ATOM 3847 N N . ALA B 1 146 ? 21.703 -17.703 0.166 1 98 146 ALA B N 1
ATOM 3848 C CA . ALA B 1 146 ? 20.422 -18.25 0.612 1 98 146 ALA B CA 1
ATOM 3849 C C . ALA B 1 146 ? 20.297 -18.188 2.131 1 98 146 ALA B C 1
ATOM 3851 O O . ALA B 1 146 ? 19.266 -17.766 2.656 1 98 146 ALA B O 1
ATOM 3852 N N . LEU B 1 147 ? 21.328 -18.578 2.812 1 98.12 147 LEU B N 1
ATOM 3853 C CA . LEU B 1 147 ? 21.297 -18.578 4.27 1 98.12 147 LEU B CA 1
ATOM 3854 C C . LEU B 1 147 ? 21.188 -17.156 4.812 1 98.12 147 LEU B C 1
ATOM 3856 O O . LEU B 1 147 ? 20.531 -16.922 5.824 1 98.12 147 LEU B O 1
ATOM 3860 N N . ALA B 1 148 ? 21.844 -16.219 4.145 1 97.88 148 ALA B N 1
ATOM 3861 C CA . ALA B 1 148 ? 21.703 -14.82 4.508 1 97.88 148 ALA B CA 1
ATOM 3862 C C . ALA B 1 148 ? 20.266 -14.359 4.363 1 97.88 148 ALA B C 1
ATOM 3864 O O . ALA B 1 148 ? 19.766 -13.586 5.184 1 97.88 148 ALA B O 1
ATOM 3865 N N . MET B 1 149 ? 19.609 -14.805 3.338 1 98.44 149 MET B N 1
ATOM 3866 C CA . MET B 1 149 ? 18.203 -14.469 3.133 1 98.44 149 MET B CA 1
ATOM 3867 C C . MET B 1 149 ? 17.328 -15.047 4.242 1 98.44 149 MET B C 1
ATOM 3869 O O . MET B 1 149 ? 16.406 -14.391 4.73 1 98.44 149 MET B O 1
ATOM 3873 N N . VAL B 1 150 ? 17.625 -16.25 4.598 1 98.62 150 VAL B N 1
ATOM 3874 C CA . VAL B 1 150 ? 16.891 -16.891 5.684 1 98.62 150 VAL B CA 1
ATOM 3875 C C . VAL B 1 150 ? 17.062 -16.078 6.969 1 98.62 150 VAL B C 1
ATOM 3877 O O . VAL B 1 150 ? 16.094 -15.812 7.68 1 98.62 150 VAL B O 1
ATOM 3880 N N . GLU B 1 151 ? 18.266 -15.711 7.25 1 98 151 GLU B N 1
ATOM 3881 C CA . GLU B 1 151 ? 18.531 -14.898 8.438 1 98 151 GLU B CA 1
ATOM 3882 C C . GLU B 1 151 ? 17.797 -13.57 8.383 1 98 151 GLU B C 1
ATOM 3884 O O . GLU B 1 151 ? 17.344 -13.062 9.406 1 98 151 GLU B O 1
ATOM 3889 N N . ALA B 1 152 ? 17.641 -13.039 7.199 1 97.94 152 ALA B N 1
ATOM 3890 C CA . ALA B 1 152 ? 16.969 -11.758 7.012 1 97.94 152 ALA B CA 1
ATOM 3891 C C . ALA B 1 152 ? 15.453 -11.906 7.145 1 97.94 152 ALA B C 1
ATOM 3893 O O . ALA B 1 152 ? 14.734 -10.914 7.293 1 97.94 152 ALA B O 1
ATOM 3894 N N . GLY B 1 153 ? 14.93 -13.141 6.973 1 98.25 153 GLY B N 1
ATOM 3895 C CA . GLY B 1 153 ? 13.508 -13.32 7.227 1 98.25 153 GLY B CA 1
ATOM 3896 C C . GLY B 1 153 ? 12.805 -14.094 6.133 1 98.25 153 GLY B C 1
ATOM 3897 O O . GLY B 1 153 ? 11.578 -14.219 6.148 1 98.25 153 GLY B O 1
ATOM 3898 N N . ALA B 1 154 ? 13.562 -14.672 5.172 1 98.69 154 ALA B N 1
ATOM 3899 C CA . ALA B 1 154 ? 12.922 -15.5 4.152 1 98.69 154 ALA B CA 1
ATOM 3900 C C . ALA B 1 154 ? 12.367 -16.781 4.758 1 98.69 154 ALA B C 1
ATOM 3902 O O . ALA B 1 154 ? 13.008 -17.422 5.602 1 98.69 154 ALA B O 1
ATOM 3903 N N . ASP B 1 155 ? 11.156 -17.125 4.297 1 98.75 155 ASP B N 1
ATOM 3904 C CA . ASP B 1 155 ? 10.508 -18.359 4.746 1 98.75 155 ASP B CA 1
ATOM 3905 C C . ASP B 1 155 ? 10.812 -19.516 3.795 1 98.75 155 ASP B C 1
ATOM 3907 O O . ASP B 1 155 ? 10.812 -20.672 4.203 1 98.75 155 ASP B O 1
ATOM 3911 N N . ILE B 1 156 ? 10.977 -19.219 2.539 1 98.88 156 ILE B N 1
ATOM 3912 C CA . ILE B 1 156 ? 11.227 -20.156 1.449 1 98.88 156 ILE B CA 1
ATOM 3913 C C . ILE B 1 156 ? 12.398 -19.656 0.604 1 98.88 156 ILE B C 1
ATOM 3915 O O . ILE B 1 156 ? 12.562 -18.453 0.406 1 98.88 156 ILE B O 1
ATOM 3919 N N . ILE B 1 157 ? 13.227 -20.531 0.152 1 98.81 157 ILE B N 1
ATOM 3920 C CA . ILE B 1 157 ? 14.25 -20.203 -0.836 1 98.81 157 ILE B CA 1
ATOM 3921 C C . ILE B 1 157 ? 13.922 -20.875 -2.164 1 98.81 157 ILE B C 1
ATOM 3923 O O . ILE B 1 157 ? 13.719 -22.094 -2.215 1 98.81 157 ILE B O 1
ATOM 3927 N N . ASP B 1 158 ? 13.836 -20.109 -3.184 1 98.75 158 ASP B N 1
ATOM 3928 C CA . ASP B 1 158 ? 13.547 -20.578 -4.535 1 98.75 158 ASP B CA 1
ATOM 3929 C C . ASP B 1 158 ? 14.82 -20.656 -5.375 1 98.75 158 ASP B C 1
ATOM 3931 O O . ASP B 1 158 ? 15.398 -19.625 -5.723 1 98.75 158 ASP B O 1
ATOM 3935 N N . VAL B 1 159 ? 15.195 -21.828 -5.746 1 98.06 159 VAL B N 1
ATOM 3936 C CA . VAL B 1 159 ? 16.469 -22.062 -6.434 1 98.06 159 VAL B CA 1
ATOM 3937 C C . VAL B 1 159 ? 16.203 -22.344 -7.914 1 98.06 159 VAL B C 1
ATOM 3939 O O . VAL B 1 159 ? 15.422 -23.219 -8.258 1 98.06 159 VAL B O 1
ATOM 3942 N N . GLY B 1 160 ? 16.781 -21.562 -8.734 1 96.06 160 GLY B N 1
ATOM 3943 C CA . GLY B 1 160 ? 16.672 -21.75 -10.172 1 96.06 160 GLY B CA 1
ATOM 3944 C C . GLY B 1 160 ? 18.016 -21.938 -10.852 1 96.06 160 GLY B C 1
ATOM 3945 O O . GLY B 1 160 ? 18.969 -21.234 -10.555 1 96.06 160 GLY B O 1
ATOM 3946 N N . GLY B 1 161 ? 18.062 -22.859 -11.734 1 92.94 161 GLY B N 1
ATOM 3947 C CA . GLY B 1 161 ? 19.281 -23.141 -12.461 1 92.94 161 GLY B CA 1
ATOM 3948 C C . GLY B 1 161 ? 19.266 -22.641 -13.898 1 92.94 161 GLY B C 1
ATOM 3949 O O . GLY B 1 161 ? 20.281 -22.672 -14.586 1 92.94 161 GLY B O 1
ATOM 3950 N N . GLU B 1 162 ? 18.109 -22.203 -14.312 1 88.94 162 GLU B N 1
ATOM 3951 C CA . GLU B 1 162 ? 17.891 -21.656 -15.641 1 88.94 162 GLU B CA 1
ATOM 3952 C C . GLU B 1 162 ? 17.219 -20.281 -15.57 1 88.94 162 GLU B C 1
ATOM 3954 O O . GLU B 1 162 ? 16.266 -20.094 -14.82 1 88.94 162 GLU B O 1
ATOM 3959 N N . SER B 1 163 ? 17.891 -19.344 -16.344 1 79.38 163 SER B N 1
ATOM 3960 C CA . SER B 1 163 ? 17.234 -18.047 -16.406 1 79.38 163 SER B CA 1
ATOM 3961 C C . SER B 1 163 ? 15.984 -18.109 -17.297 1 79.38 163 SER B C 1
ATOM 3963 O O . SER B 1 163 ? 16.031 -18.656 -18.391 1 79.38 163 SER B O 1
ATOM 3965 N N . THR B 1 164 ? 14.906 -17.641 -16.719 1 74 164 THR B N 1
ATOM 3966 C CA . THR B 1 164 ? 13.68 -17.562 -17.5 1 74 164 THR B CA 1
ATOM 3967 C C . THR B 1 164 ? 13.375 -16.109 -17.891 1 74 164 THR B C 1
ATOM 3969 O O . THR B 1 164 ? 12.25 -15.797 -18.297 1 74 164 THR B O 1
ATOM 3972 N N . ARG B 1 165 ? 14.438 -15.344 -17.797 1 74 165 ARG B N 1
ATOM 3973 C CA . ARG B 1 165 ? 14.305 -13.961 -18.25 1 74 165 ARG B CA 1
ATOM 3974 C C . ARG B 1 165 ? 14.07 -13.906 -19.766 1 74 165 ARG B C 1
ATOM 3976 O O . ARG B 1 165 ? 14.508 -14.789 -20.5 1 74 165 ARG B O 1
ATOM 3983 N N . PRO B 1 166 ? 13.375 -12.867 -20.125 1 72.25 166 PRO B N 1
ATOM 3984 C CA . PRO B 1 166 ? 13.18 -12.734 -21.562 1 72.25 166 PRO B CA 1
ATOM 3985 C C . PRO B 1 166 ? 14.492 -12.75 -22.344 1 72.25 166 PRO B C 1
ATOM 3987 O O . PRO B 1 166 ? 15.43 -12.031 -21.984 1 72.25 166 PRO B O 1
ATOM 3990 N N . GLY B 1 167 ? 14.625 -13.578 -23.297 1 70.69 167 GLY B N 1
ATOM 3991 C CA . GLY B 1 167 ? 15.805 -13.656 -24.156 1 70.69 167 GLY B CA 1
ATOM 3992 C C . GLY B 1 167 ? 16.859 -14.609 -23.625 1 70.69 167 GLY B C 1
ATOM 3993 O O . GLY B 1 167 ? 17.891 -14.82 -24.266 1 70.69 167 GLY B O 1
ATOM 3994 N N . ALA B 1 168 ? 16.625 -15.25 -22.5 1 73.62 168 ALA B N 1
ATOM 3995 C CA . ALA B 1 168 ? 17.609 -16.125 -21.875 1 73.62 168 ALA B CA 1
ATOM 3996 C C . ALA B 1 168 ? 17.797 -17.406 -22.688 1 73.62 168 ALA B C 1
ATOM 3998 O O . ALA B 1 168 ? 16.844 -17.953 -23.203 1 73.62 168 ALA B O 1
ATOM 3999 N N . GLU B 1 169 ? 19.062 -17.859 -22.797 1 77.31 169 GLU B N 1
ATOM 4000 C CA . GLU B 1 169 ? 19.359 -19.109 -23.5 1 77.31 169 GLU B CA 1
ATOM 4001 C C . GLU B 1 169 ? 19.094 -20.312 -22.609 1 77.31 169 GLU B C 1
ATOM 4003 O O . GLU B 1 169 ? 19.391 -20.297 -21.406 1 77.31 169 GLU B O 1
ATOM 4008 N N . PRO B 1 170 ? 18.547 -21.344 -23.25 1 81.62 170 PRO B N 1
ATOM 4009 C CA . PRO B 1 170 ? 18.266 -22.531 -22.453 1 81.62 170 PRO B CA 1
ATOM 4010 C C . PRO B 1 170 ? 19.531 -23.281 -22.031 1 81.62 170 PRO B C 1
ATOM 4012 O O . PRO B 1 170 ? 20.578 -23.109 -22.641 1 81.62 170 PRO B O 1
ATOM 4015 N N . VAL B 1 171 ? 19.422 -23.984 -20.969 1 88 171 VAL B N 1
ATOM 4016 C CA . VAL B 1 171 ? 20.484 -24.859 -20.453 1 88 171 VAL B CA 1
ATOM 4017 C C . VAL B 1 171 ? 20.031 -26.312 -20.547 1 88 171 VAL B C 1
ATOM 4019 O O . VAL B 1 171 ? 18.828 -26.594 -20.562 1 88 171 VAL B O 1
ATOM 4022 N N . SER B 1 172 ? 21.031 -27.188 -20.703 1 93.19 172 SER B N 1
ATOM 4023 C CA . SER B 1 172 ? 20.672 -28.594 -20.75 1 93.19 172 SER B CA 1
ATOM 4024 C C . SER B 1 172 ? 20.109 -29.062 -19.406 1 93.19 172 SER B C 1
ATOM 4026 O O . SER B 1 172 ? 20.391 -28.469 -18.359 1 93.19 172 SER B O 1
ATOM 4028 N N . ILE B 1 173 ? 19.328 -30.078 -19.469 1 96.19 173 ILE B N 1
ATOM 4029 C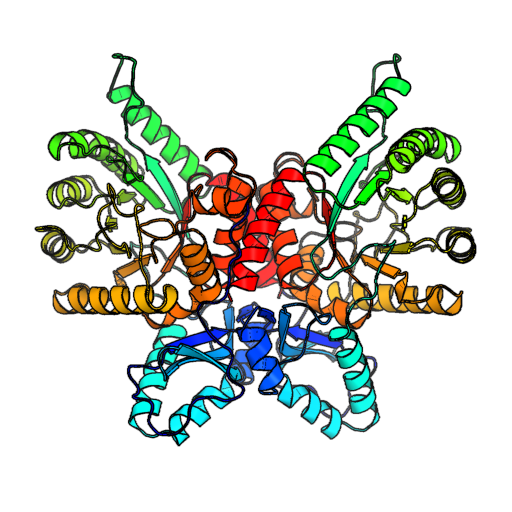 CA . ILE B 1 173 ? 18.719 -30.656 -18.281 1 96.19 173 ILE B CA 1
ATOM 4030 C C . ILE B 1 173 ? 19.797 -31.078 -17.297 1 96.19 173 ILE B C 1
ATOM 4032 O O . ILE B 1 173 ? 19.719 -30.766 -16.094 1 96.19 173 ILE B O 1
ATOM 4036 N N . ASP B 1 174 ? 20.812 -31.703 -17.797 1 96.56 174 ASP B N 1
ATOM 4037 C CA . ASP B 1 174 ? 21.906 -32.156 -16.938 1 96.56 174 ASP B CA 1
ATOM 4038 C C . ASP B 1 174 ? 22.609 -30.984 -16.266 1 96.56 174 ASP B C 1
ATOM 4040 O O . ASP B 1 174 ? 22.938 -31.062 -15.078 1 96.56 174 ASP B O 1
ATOM 4044 N N . GLU B 1 175 ? 22.812 -29.984 -17.016 1 93.88 175 GLU B N 1
ATOM 4045 C CA . GLU B 1 175 ? 23.469 -28.797 -16.469 1 93.88 175 GLU B CA 1
ATOM 4046 C C . GLU B 1 175 ? 22.609 -28.125 -15.406 1 93.88 175 GLU B C 1
ATOM 4048 O O . GLU B 1 175 ? 23.109 -27.703 -14.367 1 93.88 175 GLU B O 1
ATOM 4053 N N . GLU B 1 176 ? 21.344 -28 -15.664 1 95.56 176 GLU B N 1
ATOM 4054 C CA . GLU B 1 176 ? 20.438 -27.406 -14.695 1 95.56 176 GLU B CA 1
ATOM 4055 C C . GLU B 1 176 ? 20.422 -28.203 -13.391 1 95.56 176 GLU B C 1
ATOM 4057 O O . GLU B 1 176 ? 20.453 -27.625 -12.305 1 95.56 176 GLU B O 1
ATOM 4062 N N . ILE B 1 177 ? 20.406 -29.531 -13.555 1 97.44 177 ILE B N 1
ATOM 4063 C CA . ILE B 1 177 ? 20.422 -30.391 -12.383 1 97.44 177 ILE B CA 1
ATOM 4064 C C . ILE B 1 177 ? 21.719 -30.172 -11.594 1 97.44 177 ILE B C 1
ATOM 4066 O O . ILE B 1 177 ? 21.688 -30 -10.375 1 97.44 177 ILE B O 1
ATOM 4070 N N . ARG B 1 178 ? 22.828 -30.094 -12.281 1 95.25 178 ARG B N 1
ATOM 4071 C CA . ARG B 1 178 ? 24.141 -29.906 -11.648 1 95.25 178 ARG B CA 1
ATOM 4072 C C . ARG B 1 178 ? 24.172 -28.578 -10.891 1 95.25 178 ARG B C 1
ATOM 4074 O O . ARG B 1 178 ? 24.828 -28.484 -9.844 1 95.25 178 ARG B O 1
ATOM 4081 N N . ARG B 1 179 ? 23.5 -27.656 -11.375 1 94.12 179 ARG B N 1
ATOM 4082 C CA . ARG B 1 179 ? 23.5 -26.328 -10.781 1 94.12 179 ARG B CA 1
ATOM 4083 C C . ARG B 1 179 ? 22.656 -26.281 -9.516 1 94.12 179 ARG B C 1
ATOM 4085 O O . ARG B 1 179 ? 23.062 -25.719 -8.5 1 94.12 179 ARG B O 1
ATOM 4092 N N . VAL B 1 180 ? 21.469 -26.938 -9.492 1 97 180 VAL B N 1
ATOM 4093 C CA . VAL B 1 180 ? 20.5 -26.672 -8.438 1 97 180 VAL B CA 1
ATOM 4094 C C . VAL B 1 180 ? 20.641 -27.734 -7.34 1 97 180 VAL B C 1
ATOM 4096 O O . VAL B 1 180 ? 20.438 -27.453 -6.16 1 97 180 VAL B O 1
ATOM 4099 N N . GLU B 1 181 ? 21.031 -28.922 -7.715 1 97.69 181 GLU B N 1
ATOM 4100 C CA . GLU B 1 181 ? 20.969 -30.062 -6.797 1 97.69 181 GLU B CA 1
ATOM 4101 C C . GLU B 1 181 ? 21.844 -29.828 -5.57 1 97.69 181 GLU B C 1
ATOM 4103 O O . GLU B 1 181 ? 21.391 -30.016 -4.438 1 97.69 181 GLU B O 1
ATOM 4108 N N . PRO B 1 182 ? 23.156 -29.391 -5.691 1 96.75 182 PRO B N 1
ATOM 4109 C CA . PRO B 1 182 ? 24 -29.203 -4.5 1 96.75 182 PRO B CA 1
ATOM 4110 C C . PRO B 1 182 ? 23.469 -28.125 -3.564 1 96.75 182 PRO B C 1
ATOM 4112 O O . PRO B 1 182 ? 23.594 -28.25 -2.342 1 96.75 182 PRO B O 1
ATOM 4115 N N . ILE B 1 183 ? 22.906 -27.109 -4.129 1 97.62 183 ILE B N 1
ATOM 4116 C CA . ILE B 1 183 ? 22.375 -26 -3.338 1 97.62 183 ILE B CA 1
ATOM 4117 C C . ILE B 1 183 ? 21.156 -26.469 -2.545 1 97.62 183 ILE B C 1
ATOM 4119 O O . ILE B 1 183 ? 21.078 -26.234 -1.336 1 97.62 183 ILE B O 1
ATOM 4123 N N . ILE B 1 184 ? 20.281 -27.188 -3.195 1 98.56 184 ILE B N 1
ATOM 4124 C CA . ILE B 1 184 ? 19.047 -27.656 -2.58 1 98.56 184 ILE B CA 1
ATOM 4125 C C . ILE B 1 184 ? 19.359 -28.656 -1.46 1 98.56 184 ILE B C 1
ATOM 4127 O O . ILE B 1 184 ? 18.812 -28.562 -0.364 1 98.56 184 ILE B O 1
ATOM 4131 N N . ARG B 1 185 ? 20.25 -29.547 -1.74 1 98.31 185 ARG B N 1
ATOM 4132 C CA . ARG B 1 185 ? 20.641 -30.531 -0.737 1 98.31 185 ARG B CA 1
ATOM 4133 C C . ARG B 1 185 ? 21.203 -29.844 0.513 1 98.31 185 ARG B C 1
ATOM 4135 O O . ARG B 1 185 ? 20.828 -30.203 1.634 1 98.31 185 ARG B O 1
ATOM 4142 N N . ALA B 1 186 ? 22.078 -28.891 0.286 1 97.62 186 ALA B N 1
ATOM 4143 C CA . ALA B 1 186 ? 22.672 -28.188 1.408 1 97.62 186 ALA B CA 1
ATOM 4144 C C . ALA B 1 186 ? 21.609 -27.438 2.217 1 97.62 186 ALA B C 1
ATOM 4146 O O . ALA B 1 186 ? 21.609 -27.5 3.447 1 97.62 186 ALA B O 1
ATOM 4147 N N . LEU B 1 187 ? 20.719 -26.75 1.579 1 98.38 187 LEU B N 1
ATOM 4148 C CA . LEU B 1 187 ? 19.703 -25.969 2.256 1 98.38 187 LEU B CA 1
ATOM 4149 C C . LEU B 1 187 ? 18.719 -26.875 2.996 1 98.38 187 LEU B C 1
ATOM 4151 O O . LEU B 1 187 ? 18.266 -26.531 4.09 1 98.38 187 LEU B O 1
ATOM 4155 N N . ALA B 1 188 ? 18.406 -27.984 2.361 1 97.81 188 ALA B N 1
ATOM 4156 C CA . ALA B 1 188 ? 17.531 -28.938 3.008 1 97.81 188 ALA B CA 1
ATOM 4157 C C . ALA B 1 188 ? 18.141 -29.469 4.305 1 97.81 188 ALA B C 1
ATOM 4159 O O . ALA B 1 188 ? 17.422 -29.688 5.285 1 97.81 188 ALA B O 1
ATOM 4160 N N . GLU B 1 189 ? 19.375 -29.688 4.27 1 96.62 189 GLU B N 1
ATOM 4161 C CA . GLU B 1 189 ? 20.078 -30.141 5.469 1 96.62 189 GLU B CA 1
ATOM 4162 C C . GLU B 1 189 ? 19.969 -29.109 6.59 1 96.62 189 GLU B C 1
ATOM 4164 O O . GLU B 1 189 ? 19.953 -29.469 7.77 1 96.62 189 GLU B O 1
ATOM 4169 N N . TRP B 1 190 ? 19.938 -27.891 6.219 1 96.19 190 TRP B N 1
ATOM 4170 C CA . TRP B 1 190 ? 19.766 -26.828 7.195 1 96.19 190 TRP B CA 1
ATOM 4171 C C . TRP B 1 190 ? 18.297 -26.609 7.531 1 96.19 190 TRP B C 1
ATOM 4173 O O . TRP B 1 190 ? 17.938 -25.609 8.164 1 96.19 190 TRP B O 1
ATOM 4183 N N . LYS B 1 191 ? 17.406 -27.453 7.02 1 96.75 191 LYS B N 1
ATOM 4184 C CA . LYS B 1 191 ? 15.969 -27.484 7.289 1 96.75 191 LYS B CA 1
ATOM 4185 C C . LYS B 1 191 ? 15.273 -26.25 6.691 1 96.75 191 LYS B C 1
ATOM 4187 O O . LYS B 1 191 ? 14.273 -25.781 7.227 1 96.75 191 LYS B O 1
ATOM 4192 N N . VAL B 1 192 ? 15.891 -25.672 5.703 1 97.81 192 VAL B N 1
ATOM 4193 C CA . VAL B 1 192 ? 15.273 -24.594 4.949 1 97.81 192 VAL B CA 1
ATOM 4194 C C . VAL B 1 192 ? 14.227 -25.172 3.996 1 97.81 192 VAL B C 1
ATOM 4196 O O . VAL B 1 192 ? 14.453 -26.203 3.359 1 97.81 192 VAL B O 1
ATOM 4199 N N . THR B 1 193 ? 13.016 -24.578 3.975 1 98.69 193 THR B N 1
ATOM 4200 C CA . THR B 1 193 ? 12.039 -24.938 2.947 1 98.69 193 THR B CA 1
ATOM 4201 C C . THR B 1 193 ? 12.516 -24.469 1.572 1 98.69 193 THR B C 1
ATOM 4203 O O . THR B 1 193 ? 12.711 -23.266 1.351 1 98.69 193 THR B O 1
ATOM 4206 N N . VAL B 1 194 ? 12.688 -25.406 0.608 1 98.81 194 VAL B N 1
ATOM 4207 C CA . VAL B 1 194 ? 13.297 -25.078 -0.676 1 98.81 194 VAL B CA 1
ATOM 4208 C C . VAL B 1 194 ? 12.297 -25.312 -1.801 1 98.81 194 VAL B C 1
ATOM 4210 O O . VAL B 1 194 ? 11.594 -26.328 -1.807 1 98.81 194 VAL B O 1
ATOM 4213 N N . SER B 1 195 ? 12.164 -24.344 -2.662 1 98.94 195 SER B N 1
ATOM 4214 C CA . SER B 1 195 ? 11.461 -24.422 -3.938 1 98.94 195 SER B CA 1
ATOM 4215 C C . SER B 1 195 ? 12.438 -24.531 -5.102 1 98.94 195 SER B C 1
ATOM 4217 O O . SER B 1 195 ? 13.484 -23.875 -5.113 1 98.94 195 SER B O 1
ATOM 4219 N N . VAL B 1 196 ? 12.125 -25.406 -6.039 1 98.75 196 VAL B N 1
ATOM 4220 C CA . VAL B 1 196 ? 12.906 -25.453 -7.27 1 98.75 196 VAL B CA 1
ATOM 4221 C C . VAL B 1 196 ? 12.156 -24.734 -8.391 1 98.75 196 VAL B C 1
ATOM 4223 O O . VAL B 1 196 ? 11.008 -25.062 -8.68 1 98.75 196 VAL B O 1
ATOM 4226 N N . ASP B 1 197 ? 12.797 -23.766 -8.953 1 97.94 197 ASP B N 1
ATOM 4227 C CA . ASP B 1 197 ? 12.273 -23.047 -10.109 1 97.94 197 ASP B CA 1
ATOM 4228 C C . ASP B 1 197 ? 12.703 -23.719 -11.414 1 97.94 197 ASP B C 1
ATOM 4230 O O . ASP B 1 197 ? 13.812 -23.484 -11.891 1 97.94 197 ASP B O 1
ATOM 4234 N N . THR B 1 198 ? 11.789 -24.5 -12.016 1 97.31 198 THR B N 1
ATOM 4235 C CA . THR B 1 198 ? 12.125 -25.219 -13.242 1 97.31 198 THR B CA 1
ATOM 4236 C C . THR B 1 198 ? 10.867 -25.625 -13.992 1 97.31 198 THR B C 1
ATOM 4238 O O . THR B 1 198 ? 9.797 -25.766 -13.398 1 97.31 198 THR B O 1
ATOM 4241 N N . ARG B 1 199 ? 11.016 -25.812 -15.297 1 95.06 199 ARG B N 1
ATOM 4242 C CA . ARG B 1 199 ? 9.922 -26.297 -16.125 1 95.06 199 ARG B CA 1
ATOM 4243 C C . ARG B 1 199 ? 10.18 -27.734 -16.594 1 95.06 199 ARG B C 1
ATOM 4245 O O . ARG B 1 199 ? 9.414 -28.281 -17.391 1 95.06 199 ARG B O 1
ATOM 4252 N N . HIS B 1 200 ? 11.32 -28.344 -16.109 1 97.19 200 HIS B N 1
ATOM 4253 C CA . HIS B 1 200 ? 11.734 -29.641 -16.609 1 97.19 200 HIS B CA 1
ATOM 4254 C C . HIS B 1 200 ? 11.5 -30.734 -15.57 1 97.19 200 HIS B C 1
ATOM 4256 O O . HIS B 1 200 ? 12.062 -30.688 -14.477 1 97.19 200 HIS B O 1
ATOM 4262 N N . ALA B 1 201 ? 10.797 -31.75 -15.953 1 98.44 201 ALA B N 1
ATOM 4263 C CA . ALA B 1 201 ? 10.398 -32.844 -15.055 1 98.44 201 ALA B CA 1
ATOM 4264 C C . ALA B 1 201 ? 11.625 -33.531 -14.453 1 98.44 201 ALA B C 1
ATOM 4266 O O . ALA B 1 201 ? 11.672 -33.75 -13.242 1 98.44 201 ALA B O 1
ATOM 4267 N N . PRO B 1 202 ? 12.68 -33.812 -15.25 1 98.62 202 PRO B N 1
ATOM 4268 C CA . PRO B 1 202 ? 13.836 -34.469 -14.633 1 98.62 202 PRO B CA 1
ATOM 4269 C C . PRO B 1 202 ? 14.508 -33.594 -13.57 1 98.62 202 PRO B C 1
ATOM 4271 O O . PRO B 1 202 ? 15.023 -34.094 -12.578 1 98.62 202 PRO B O 1
ATOM 4274 N N . VAL B 1 203 ? 14.508 -32.281 -13.766 1 98.44 203 VAL B N 1
ATOM 4275 C CA . VAL B 1 203 ? 15.078 -31.375 -12.781 1 98.44 203 VAL B CA 1
ATOM 4276 C C . VAL B 1 203 ? 14.211 -31.375 -11.523 1 98.44 203 VAL B C 1
ATOM 4278 O O . VAL B 1 203 ? 14.734 -31.359 -10.406 1 98.44 203 VAL B O 1
ATOM 4281 N N . MET B 1 204 ? 12.898 -31.406 -11.688 1 98.81 204 MET B N 1
ATOM 4282 C CA . MET B 1 204 ? 11.984 -31.531 -10.547 1 98.81 204 MET B CA 1
ATOM 4283 C C . MET B 1 204 ? 12.312 -32.75 -9.711 1 98.81 204 MET B C 1
ATOM 4285 O O . MET B 1 204 ? 12.445 -32.656 -8.484 1 98.81 204 MET B O 1
ATOM 4289 N N . GLN B 1 205 ? 12.484 -33.844 -10.406 1 98.75 205 GLN B N 1
ATOM 4290 C CA . GLN B 1 205 ? 12.742 -35.125 -9.734 1 98.75 205 GLN B CA 1
ATOM 4291 C C . GLN B 1 205 ? 14.031 -35.062 -8.922 1 98.75 205 GLN B C 1
ATOM 4293 O O . GLN B 1 205 ? 14.062 -35.469 -7.758 1 98.75 205 GLN B O 1
ATOM 4298 N N . ALA B 1 206 ? 15.047 -34.562 -9.578 1 98.69 206 ALA B N 1
ATOM 4299 C CA . ALA B 1 206 ? 16.344 -34.438 -8.914 1 98.69 206 ALA B CA 1
ATOM 4300 C C . ALA B 1 206 ? 16.266 -33.531 -7.703 1 98.69 206 ALA B C 1
ATOM 4302 O O . ALA B 1 206 ? 16.844 -33.812 -6.652 1 98.69 206 ALA B O 1
ATOM 4303 N N . ALA B 1 207 ? 15.617 -32.406 -7.875 1 98.81 207 ALA B N 1
ATOM 4304 C CA . ALA B 1 207 ? 15.477 -31.438 -6.801 1 98.81 207 ALA B CA 1
ATOM 4305 C C . ALA B 1 207 ? 14.711 -32.031 -5.621 1 98.81 207 ALA B C 1
ATOM 4307 O O . ALA B 1 207 ? 15.102 -31.828 -4.465 1 98.81 207 ALA B O 1
ATOM 4308 N N . LEU B 1 208 ? 13.625 -32.75 -5.867 1 98.75 208 LEU B N 1
ATOM 4309 C CA . LEU B 1 208 ? 12.82 -33.375 -4.828 1 98.75 208 LEU B CA 1
ATOM 4310 C C . LEU B 1 208 ? 13.625 -34.406 -4.078 1 98.75 208 LEU B C 1
ATOM 4312 O O . LEU B 1 208 ? 13.562 -34.5 -2.848 1 98.75 208 LEU B O 1
ATOM 4316 N N . ALA B 1 209 ? 14.344 -35.156 -4.852 1 98.62 209 ALA B N 1
ATOM 4317 C CA . ALA B 1 209 ? 15.211 -36.156 -4.234 1 98.62 209 ALA B CA 1
ATOM 4318 C C . ALA B 1 209 ? 16.25 -35.531 -3.33 1 98.62 209 ALA B C 1
ATOM 4320 O O . ALA B 1 209 ? 16.656 -36.094 -2.322 1 98.62 209 ALA B O 1
ATOM 4321 N N . ALA B 1 210 ? 16.641 -34.281 -3.689 1 98.56 210 ALA B N 1
ATOM 4322 C CA . ALA B 1 210 ? 17.656 -33.562 -2.938 1 98.56 210 ALA B CA 1
ATOM 4323 C C . ALA B 1 210 ? 17.062 -32.875 -1.713 1 98.56 210 ALA B C 1
ATOM 4325 O O . ALA B 1 210 ? 17.781 -32.406 -0.85 1 98.56 210 ALA B O 1
ATOM 4326 N N . GLY B 1 211 ? 15.719 -32.781 -1.665 1 98.56 211 GLY B N 1
ATOM 4327 C CA . GLY B 1 211 ? 15.109 -32.281 -0.446 1 98.56 211 GLY B CA 1
ATOM 4328 C C . GLY B 1 211 ? 14.172 -31.109 -0.692 1 98.56 211 GLY B C 1
ATOM 4329 O O . GLY B 1 211 ? 13.594 -30.562 0.248 1 98.56 211 GLY B O 1
ATOM 4330 N N . ALA B 1 212 ? 13.992 -30.656 -1.912 1 98.75 212 ALA B N 1
ATOM 4331 C CA . ALA B 1 212 ? 13.016 -29.609 -2.211 1 98.75 212 ALA B CA 1
ATOM 4332 C C . ALA B 1 212 ? 11.602 -30.062 -1.856 1 98.75 212 ALA B C 1
ATOM 4334 O O . ALA B 1 212 ? 11.266 -31.25 -1.992 1 98.75 212 ALA B O 1
ATOM 4335 N N . ARG B 1 213 ? 10.797 -29.094 -1.451 1 98.5 213 ARG B N 1
ATOM 4336 C CA . ARG B 1 213 ? 9.422 -29.406 -1.061 1 98.5 213 ARG B CA 1
ATOM 4337 C C . ARG B 1 213 ? 8.422 -28.75 -2.004 1 98.5 213 ARG B C 1
ATOM 4339 O O . ARG B 1 213 ? 7.23 -29.062 -1.971 1 98.5 213 ARG B O 1
ATOM 4346 N N . ILE B 1 214 ? 8.914 -27.844 -2.852 1 98.94 214 ILE B N 1
ATOM 4347 C CA . ILE B 1 214 ? 8.047 -27.031 -3.699 1 98.94 214 ILE B CA 1
ATOM 4348 C C . ILE B 1 214 ? 8.547 -27.078 -5.141 1 98.94 214 ILE B C 1
ATOM 4350 O O . ILE B 1 214 ? 9.75 -26.969 -5.387 1 98.94 214 ILE B O 1
ATOM 4354 N N . ILE B 1 215 ? 7.641 -27.312 -6.078 1 98.88 215 ILE B N 1
ATOM 4355 C CA . ILE B 1 215 ? 7.891 -27.141 -7.504 1 98.88 215 ILE B CA 1
ATOM 4356 C C . ILE B 1 215 ? 7.309 -25.812 -7.969 1 98.88 215 ILE B C 1
ATOM 4358 O O . ILE B 1 215 ? 6.098 -25.594 -7.875 1 98.88 215 ILE B O 1
ATOM 4362 N N . ASN B 1 216 ? 8.156 -24.906 -8.336 1 98.75 216 ASN B N 1
ATOM 4363 C CA . ASN B 1 216 ? 7.758 -23.656 -8.953 1 98.75 216 ASN B CA 1
ATOM 4364 C C . ASN B 1 216 ? 7.941 -23.688 -10.469 1 98.75 216 ASN B C 1
ATOM 4366 O O . ASN B 1 216 ? 9.062 -23.594 -10.961 1 98.75 216 ASN B O 1
ATOM 4370 N N . ASP B 1 217 ? 6.832 -23.828 -11.195 1 97.75 217 ASP B N 1
ATOM 4371 C CA . ASP B 1 217 ? 6.91 -24.062 -12.633 1 97.75 217 ASP B CA 1
ATOM 4372 C C . ASP B 1 217 ? 6.211 -22.953 -13.414 1 97.75 217 ASP B C 1
ATOM 4374 O O . ASP B 1 217 ? 4.984 -22.859 -13.406 1 97.75 217 ASP B O 1
ATOM 4378 N N . VAL B 1 218 ? 6.934 -22.188 -14.148 1 95.38 218 VAL B N 1
ATOM 4379 C CA . VAL B 1 218 ? 6.414 -21.047 -14.891 1 95.38 218 VAL B CA 1
ATOM 4380 C C . VAL B 1 218 ? 5.492 -21.531 -16.016 1 95.38 218 VAL B C 1
ATOM 4382 O O . VAL B 1 218 ? 4.703 -20.75 -16.547 1 95.38 218 VAL B O 1
ATOM 4385 N N . THR B 1 219 ? 5.551 -22.859 -16.328 1 95.5 219 THR B N 1
ATOM 4386 C CA . THR B 1 219 ? 4.715 -23.375 -17.406 1 95.5 219 THR B CA 1
ATOM 4387 C C . THR B 1 219 ? 3.488 -24.094 -16.844 1 95.5 219 THR B C 1
ATOM 4389 O O . THR B 1 219 ? 2.758 -24.75 -17.578 1 95.5 219 THR B O 1
ATOM 4392 N N . ALA B 1 220 ? 3.346 -24.062 -15.547 1 98.06 220 ALA B N 1
ATOM 4393 C CA . ALA B 1 220 ? 2.162 -24.562 -14.859 1 98.06 220 ALA B CA 1
ATOM 4394 C C . ALA B 1 220 ? 1.989 -26.062 -15.102 1 98.06 220 ALA B C 1
ATOM 4396 O O . ALA B 1 220 ? 0.875 -26.531 -15.336 1 98.06 220 ALA B O 1
ATOM 4397 N N . LEU B 1 221 ? 3.072 -26.766 -15.109 1 98.06 221 LEU B N 1
ATOM 4398 C CA . LEU B 1 221 ? 3.133 -28.219 -15.211 1 98.06 221 LEU B CA 1
ATOM 4399 C C . LEU B 1 221 ? 2.617 -28.688 -16.562 1 98.06 221 LEU B C 1
ATOM 4401 O O . LEU B 1 221 ? 2.109 -29.797 -16.688 1 98.06 221 LEU B O 1
ATOM 4405 N N . GLU B 1 222 ? 2.693 -27.844 -17.531 1 97.25 222 GLU B N 1
ATOM 4406 C CA . GLU B 1 222 ? 2.271 -28.234 -18.875 1 97.25 222 GLU B CA 1
ATOM 4407 C C . GLU B 1 222 ? 3.391 -28.969 -19.609 1 97.25 222 GLU B C 1
ATOM 4409 O O . GLU B 1 222 ? 3.15 -29.609 -20.641 1 97.25 222 GLU B O 1
ATOM 4414 N N . GLY B 1 223 ? 4.613 -28.891 -19.125 1 95.38 223 GLY B N 1
ATOM 4415 C CA . GLY B 1 223 ? 5.723 -29.594 -19.75 1 95.38 223 GLY B CA 1
ATOM 4416 C C . GLY B 1 223 ? 5.609 -31.094 -19.656 1 95.38 223 GLY B C 1
ATOM 4417 O O . GLY B 1 223 ? 4.965 -31.625 -18.75 1 95.38 223 GLY B O 1
ATOM 4418 N N . PRO B 1 224 ? 6.336 -31.719 -20.594 1 97.12 224 PRO B N 1
ATOM 4419 C CA . PRO B 1 224 ? 6.258 -33.188 -20.578 1 97.12 224 PRO B CA 1
ATOM 4420 C C . PRO B 1 224 ? 6.734 -33.781 -19.266 1 97.12 224 PRO B C 1
ATOM 4422 O O . PRO B 1 224 ? 7.852 -33.5 -18.828 1 97.12 224 PRO B O 1
ATOM 4425 N N . GLY B 1 225 ? 5.82 -34.562 -18.594 1 98.19 225 GLY B N 1
ATOM 4426 C CA . GLY B 1 225 ? 6.168 -35.312 -17.391 1 98.19 225 GLY B CA 1
ATOM 4427 C C . GLY B 1 225 ? 6.023 -34.5 -16.125 1 98.19 225 GLY B C 1
ATOM 4428 O O . GLY B 1 225 ? 6.105 -35.062 -15.023 1 98.19 225 GLY B O 1
ATOM 4429 N N . SER B 1 226 ? 5.828 -33.25 -16.25 1 98.44 226 SER B N 1
ATOM 4430 C CA . SER B 1 226 ? 5.809 -32.375 -15.094 1 98.44 226 SER B CA 1
ATOM 4431 C C . SER B 1 226 ? 4.641 -32.688 -14.172 1 98.44 226 SER B C 1
ATOM 4433 O O . SER B 1 226 ? 4.809 -32.812 -12.953 1 98.44 226 SER B O 1
ATOM 4435 N N . LEU B 1 227 ? 3.484 -32.875 -14.75 1 98.62 227 LEU B N 1
ATOM 4436 C CA . LEU B 1 227 ? 2.291 -33.188 -13.969 1 98.62 227 LEU B CA 1
ATOM 4437 C C . LEU B 1 227 ? 2.455 -34.5 -13.227 1 98.62 227 LEU B C 1
ATOM 4439 O O . LEU B 1 227 ? 2.125 -34.594 -12.047 1 98.62 227 LEU B O 1
ATOM 4443 N N . GLU B 1 228 ? 2.988 -35.469 -13.883 1 98.38 228 GLU B N 1
ATOM 4444 C CA . GLU B 1 228 ? 3.186 -36.812 -13.305 1 98.38 228 GLU B CA 1
ATOM 4445 C C . GLU B 1 228 ? 4.137 -36.75 -12.109 1 98.38 228 GLU B C 1
ATOM 4447 O O . GLU B 1 228 ? 3.873 -37.344 -11.07 1 98.38 228 GLU B O 1
ATOM 4452 N N . VAL B 1 229 ? 5.227 -36 -12.289 1 98.69 229 VAL B N 1
ATOM 4453 C CA . VAL B 1 229 ? 6.195 -35.875 -11.203 1 98.69 229 VAL B CA 1
ATOM 4454 C C . VAL B 1 229 ? 5.531 -35.188 -10.008 1 98.69 229 VAL B C 1
ATOM 4456 O O . VAL B 1 229 ? 5.719 -35.625 -8.859 1 98.69 229 VAL B O 1
ATOM 4459 N N . ALA B 1 230 ? 4.758 -34.156 -10.25 1 98.69 230 ALA B N 1
ATOM 4460 C CA . ALA B 1 230 ? 4.078 -33.438 -9.18 1 98.69 230 ALA B CA 1
ATOM 4461 C C . ALA B 1 230 ? 3.1 -34.344 -8.445 1 98.69 230 ALA B C 1
ATOM 4463 O O . ALA B 1 230 ? 3.057 -34.344 -7.211 1 98.69 230 ALA B O 1
ATOM 4464 N N . VAL B 1 231 ? 2.332 -35.125 -9.188 1 98.44 231 VAL B N 1
ATOM 4465 C CA . VAL B 1 231 ? 1.343 -36 -8.602 1 98.44 231 VAL B CA 1
ATOM 4466 C C . VAL B 1 231 ? 2.041 -37.031 -7.719 1 98.44 231 VAL B C 1
ATOM 4468 O O . VAL B 1 231 ? 1.656 -37.25 -6.566 1 98.44 231 VAL B O 1
ATOM 4471 N N . GLN B 1 232 ? 3.086 -37.625 -8.18 1 98.19 232 GLN B N 1
ATOM 4472 C CA . GLN B 1 232 ? 3.756 -38.75 -7.52 1 98.19 232 GLN B CA 1
ATOM 4473 C C . GLN B 1 232 ? 4.52 -38.281 -6.285 1 98.19 232 GLN B C 1
ATOM 4475 O O . GLN B 1 232 ? 4.613 -39 -5.293 1 98.19 232 GLN B O 1
ATOM 4480 N N . SER B 1 233 ? 5.066 -37.125 -6.305 1 97.88 233 SER B N 1
ATOM 4481 C CA . SER B 1 233 ? 5.973 -36.656 -5.258 1 97.88 233 SER B CA 1
ATOM 4482 C C . SER B 1 233 ? 5.199 -36.156 -4.047 1 97.88 233 SER B C 1
ATOM 4484 O O . SER B 1 233 ? 5.734 -36.094 -2.936 1 97.88 233 SER B O 1
ATOM 4486 N N . GLY B 1 234 ? 3.977 -35.594 -4.312 1 97.44 234 GLY B N 1
ATOM 4487 C CA . GLY B 1 234 ? 3.236 -34.969 -3.232 1 97.44 234 GLY B CA 1
ATOM 4488 C C . GLY B 1 234 ? 3.734 -33.562 -2.906 1 97.44 234 GLY B C 1
ATOM 4489 O O . GLY B 1 234 ? 3.283 -32.938 -1.938 1 97.44 234 GLY B O 1
ATOM 4490 N N . ALA B 1 235 ? 4.672 -33.062 -3.643 1 98.44 235 ALA B N 1
ATOM 4491 C CA . ALA B 1 235 ? 5.234 -31.734 -3.42 1 98.44 235 ALA B CA 1
ATOM 4492 C C . ALA B 1 235 ? 4.18 -30.641 -3.627 1 98.44 235 ALA B C 1
ATOM 4494 O O . ALA B 1 235 ? 3.221 -30.844 -4.375 1 98.44 235 ALA B O 1
ATOM 4495 N N . ALA B 1 236 ? 4.32 -29.531 -2.857 1 98.81 236 ALA B N 1
ATOM 4496 C CA . ALA B 1 236 ? 3.535 -28.344 -3.174 1 98.81 236 ALA B CA 1
ATOM 4497 C C . ALA B 1 236 ? 3.918 -27.781 -4.543 1 98.81 236 ALA B C 1
ATOM 4499 O O . ALA B 1 236 ? 5.043 -27.969 -5.004 1 98.81 236 ALA B O 1
ATOM 4500 N N . VAL B 1 237 ? 2.951 -27.125 -5.18 1 98.88 237 VAL B N 1
ATOM 4501 C CA . VAL B 1 237 ? 3.213 -26.672 -6.539 1 98.88 237 VAL B CA 1
ATOM 4502 C C . VAL B 1 237 ? 2.779 -25.219 -6.691 1 98.88 237 VAL B C 1
ATOM 4504 O O . VAL B 1 237 ? 1.786 -24.797 -6.094 1 98.88 237 VAL B O 1
ATOM 4507 N N . ILE B 1 238 ? 3.535 -24.453 -7.406 1 98.94 238 ILE B N 1
ATOM 4508 C CA . ILE B 1 238 ? 3.164 -23.125 -7.852 1 98.94 238 ILE B CA 1
ATOM 4509 C C . ILE B 1 238 ? 2.9 -23.125 -9.359 1 98.94 238 ILE B C 1
ATOM 4511 O O . ILE B 1 238 ? 3.775 -23.5 -10.141 1 98.94 238 ILE B O 1
ATOM 4515 N N . LEU B 1 239 ? 1.684 -22.766 -9.719 1 98.81 239 LEU B N 1
ATOM 4516 C CA . LEU B 1 239 ? 1.29 -22.625 -11.117 1 98.81 239 LEU B CA 1
ATOM 4517 C C . LEU B 1 239 ? 1.289 -21.172 -11.555 1 98.81 239 LEU B C 1
ATOM 4519 O O . LEU B 1 239 ? 0.645 -20.328 -10.922 1 98.81 239 LEU B O 1
ATOM 4523 N N . MET B 1 240 ? 2.002 -20.906 -12.586 1 98.19 240 MET B N 1
ATOM 4524 C CA . MET B 1 240 ? 2.088 -19.516 -13.055 1 98.19 240 MET B CA 1
ATOM 4525 C C . MET B 1 240 ? 1.387 -19.359 -14.398 1 98.19 240 MET B C 1
ATOM 4527 O O . MET B 1 240 ? 1.316 -20.297 -15.188 1 98.19 240 MET B O 1
ATOM 4531 N N . HIS B 1 241 ? 0.836 -18.203 -14.641 1 97.38 241 HIS B N 1
ATOM 4532 C CA . HIS B 1 241 ? 0.343 -17.859 -15.969 1 97.38 241 HIS B CA 1
ATOM 4533 C C . HIS B 1 241 ? 1.438 -17.219 -16.812 1 97.38 241 HIS B C 1
ATOM 4535 O O . HIS B 1 241 ? 2.146 -16.312 -16.344 1 97.38 241 HIS B O 1
ATOM 4541 N N . MET B 1 242 ? 1.551 -17.656 -18.016 1 93.06 242 MET B N 1
ATOM 4542 C CA . MET B 1 242 ? 2.42 -17.031 -19 1 93.06 242 MET B CA 1
ATOM 4543 C C . MET B 1 242 ? 1.892 -17.281 -20.422 1 93.06 242 MET B C 1
ATOM 4545 O O . MET B 1 242 ? 1.392 -18.375 -20.719 1 93.06 242 MET B O 1
ATOM 4549 N N . GLN B 1 243 ? 1.883 -16.234 -21.234 1 89.81 243 GLN B N 1
ATOM 4550 C CA . GLN B 1 243 ? 1.626 -16.469 -22.641 1 89.81 243 GLN B CA 1
ATOM 4551 C C . GLN B 1 243 ? 2.928 -16.703 -23.406 1 89.81 243 GLN B C 1
ATOM 4553 O O . GLN B 1 243 ? 3.9 -15.961 -23.219 1 89.81 243 GLN B O 1
ATOM 4558 N N . GLY B 1 244 ? 2.918 -17.656 -24.188 1 82.81 244 GLY B N 1
ATOM 4559 C CA . GLY B 1 244 ? 4.086 -17.938 -25.016 1 82.81 244 GLY B CA 1
ATOM 4560 C C . GLY B 1 244 ? 5.188 -18.656 -24.266 1 82.81 244 GLY B C 1
ATOM 4561 O O . GLY B 1 244 ? 4.918 -19.422 -23.344 1 82.81 244 GLY B O 1
ATOM 4562 N N . GLN B 1 245 ? 6.422 -18.516 -24.859 1 78.44 245 GLN B N 1
ATOM 4563 C CA . GLN B 1 245 ? 7.613 -19.094 -24.25 1 78.44 245 GLN B CA 1
ATOM 4564 C C . GLN B 1 245 ? 8.562 -18 -23.75 1 78.44 245 GLN B C 1
ATOM 4566 O O . GLN B 1 245 ? 8.578 -16.891 -24.281 1 78.44 245 GLN B O 1
ATOM 4571 N N . PRO B 1 246 ? 9.289 -18.344 -22.734 1 74.94 246 PRO B N 1
ATOM 4572 C CA . PRO B 1 246 ? 10.172 -17.344 -22.141 1 74.94 246 PRO B CA 1
ATOM 4573 C C . PRO B 1 246 ? 11.031 -16.609 -23.172 1 74.94 246 PRO B C 1
ATOM 4575 O O . PRO B 1 246 ? 11.227 -15.398 -23.078 1 74.94 246 PRO B O 1
ATOM 4578 N N . GLN B 1 247 ? 11.375 -17.25 -24.203 1 75.75 247 GLN B N 1
ATOM 4579 C CA . GLN B 1 247 ? 12.266 -16.672 -25.203 1 75.75 247 GLN B CA 1
ATOM 4580 C C . GLN B 1 247 ? 11.531 -15.641 -26.047 1 75.75 247 GLN B C 1
ATOM 4582 O O . GLN B 1 247 ? 12.141 -14.68 -26.531 1 75.75 247 GLN B O 1
ATOM 4587 N N . THR B 1 248 ? 10.117 -15.805 -26.188 1 77.12 248 THR B N 1
ATOM 4588 C CA . THR B 1 248 ? 9.422 -15.008 -27.203 1 77.12 248 THR B CA 1
ATOM 4589 C C . THR B 1 248 ? 8.211 -14.312 -26.594 1 77.12 248 THR B C 1
ATOM 4591 O O . THR B 1 248 ? 7.555 -13.508 -27.25 1 77.12 248 THR B O 1
ATOM 4594 N N . MET B 1 249 ? 8.055 -14.5 -25.422 1 77.81 249 MET B N 1
ATOM 4595 C CA . MET B 1 249 ? 6.781 -14.133 -24.812 1 77.81 249 MET B CA 1
ATOM 4596 C C . MET B 1 249 ? 6.609 -12.617 -24.797 1 77.81 249 MET B C 1
ATOM 4598 O O . MET B 1 249 ? 5.48 -12.117 -24.75 1 77.81 249 MET B O 1
ATOM 4602 N N . GLN B 1 250 ? 7.641 -11.859 -24.875 1 79.5 250 GLN B N 1
ATOM 4603 C CA . GLN B 1 250 ? 7.523 -10.406 -24.75 1 79.5 250 GLN B CA 1
ATOM 4604 C C . GLN B 1 250 ? 7.352 -9.75 -26.109 1 79.5 250 GLN B C 1
ATOM 4606 O O . GLN B 1 250 ? 7.086 -8.547 -26.203 1 79.5 250 GLN B O 1
ATOM 4611 N N . ALA B 1 251 ? 7.453 -10.461 -27.078 1 78.81 251 ALA B N 1
ATOM 4612 C CA . ALA B 1 251 ? 7.434 -9.891 -28.422 1 78.81 251 ALA B CA 1
ATOM 4613 C C . ALA B 1 251 ? 6.078 -9.266 -28.734 1 78.81 251 ALA B C 1
ATOM 4615 O O . ALA B 1 251 ? 6.008 -8.148 -29.25 1 78.81 251 ALA B O 1
ATOM 4616 N N . ASP B 1 252 ? 4.949 -9.93 -28.453 1 84.44 252 ASP B N 1
ATOM 4617 C CA . ASP B 1 252 ? 3.648 -9.336 -28.75 1 84.44 252 ASP B CA 1
ATOM 4618 C C . ASP B 1 252 ? 2.541 -10.008 -27.938 1 84.44 252 ASP B C 1
ATOM 4620 O O . ASP B 1 252 ? 1.644 -10.633 -28.5 1 84.44 252 ASP B O 1
ATOM 4624 N N . PRO B 1 253 ? 2.697 -9.789 -26.656 1 90.25 253 PRO B N 1
ATOM 4625 C CA . PRO B 1 253 ? 1.616 -10.383 -25.875 1 90.25 253 PRO B CA 1
ATOM 4626 C C . PRO B 1 253 ? 0.262 -9.727 -26.141 1 90.25 253 PRO B C 1
ATOM 4628 O O . PRO B 1 253 ? 0.166 -8.5 -26.203 1 90.25 253 PRO B O 1
ATOM 4631 N N . ARG B 1 254 ? -0.809 -10.5 -26.422 1 90.12 254 ARG B N 1
ATOM 4632 C CA . ARG B 1 254 ? -2.158 -10.023 -26.719 1 90.12 254 ARG B CA 1
ATOM 4633 C C . ARG B 1 254 ? -3.168 -10.625 -25.734 1 90.12 254 ARG B C 1
ATOM 4635 O O . ARG B 1 254 ? -3.203 -11.836 -25.531 1 90.12 254 ARG B O 1
ATOM 4642 N N . TYR B 1 255 ? -3.854 -9.805 -25.125 1 94 255 TYR B N 1
ATOM 4643 C CA . TYR B 1 255 ? -4.91 -10.188 -24.203 1 94 255 TYR B CA 1
ATOM 4644 C C . TYR B 1 255 ? -6.238 -9.547 -24.594 1 94 255 TYR B C 1
ATOM 4646 O O . TYR B 1 255 ? -6.273 -8.391 -25.016 1 94 255 TYR B O 1
ATOM 4654 N N . THR B 1 256 ? -7.359 -10.266 -24.531 1 93.31 256 THR B N 1
ATOM 4655 C CA . THR B 1 256 ? -8.68 -9.641 -24.578 1 93.31 256 THR B CA 1
ATOM 4656 C C . THR B 1 256 ? -8.938 -8.82 -23.328 1 93.31 256 THR B C 1
ATOM 4658 O O . THR B 1 256 ? -9.398 -7.68 -23.406 1 93.31 256 THR B O 1
ATOM 4661 N N . CYS B 1 257 ? -8.672 -9.422 -22.234 1 96 257 CYS B N 1
ATOM 4662 C CA . CYS B 1 257 ? -8.703 -8.82 -20.906 1 96 257 CYS B CA 1
ATOM 4663 C C . CYS B 1 257 ? -7.68 -9.477 -19.984 1 96 257 CYS B C 1
ATOM 4665 O O . CYS B 1 257 ? -7.914 -10.562 -19.469 1 96 257 CYS B O 1
ATOM 4667 N N . ALA B 1 258 ? -6.621 -8.781 -19.766 1 97.38 258 ALA B N 1
ATOM 4668 C CA . ALA B 1 258 ? -5.461 -9.398 -19.125 1 97.38 258 ALA B CA 1
ATOM 4669 C C . ALA B 1 258 ? -5.844 -10.016 -17.781 1 97.38 258 ALA B C 1
ATOM 4671 O O . ALA B 1 258 ? -5.586 -11.203 -17.531 1 97.38 258 ALA B O 1
ATOM 4672 N N . PRO B 1 259 ? -6.582 -9.289 -16.891 1 98.12 259 PRO B N 1
ATOM 4673 C CA . PRO B 1 259 ? -6.91 -9.883 -15.586 1 98.12 259 PRO B CA 1
ATOM 4674 C C . PRO B 1 259 ? -7.793 -11.125 -15.719 1 98.12 259 PRO B C 1
ATOM 4676 O O . PRO B 1 259 ? -7.555 -12.125 -15.039 1 98.12 259 PRO B O 1
ATOM 4679 N N . LEU B 1 260 ? -8.758 -11.109 -16.594 1 97.38 260 LEU B N 1
ATOM 4680 C CA . LEU B 1 260 ? -9.695 -12.219 -16.719 1 97.38 260 LEU B CA 1
ATOM 4681 C C . LEU B 1 260 ? -9.047 -13.398 -17.438 1 97.38 260 LEU B C 1
ATOM 4683 O O . LEU B 1 260 ? -9.305 -14.555 -17.094 1 97.38 260 LEU B O 1
ATOM 4687 N N . ASP B 1 261 ? -8.234 -13.078 -18.438 1 97.56 261 ASP B N 1
ATOM 4688 C CA . ASP B 1 261 ? -7.531 -14.148 -19.141 1 97.56 261 ASP B CA 1
ATOM 4689 C C . ASP B 1 261 ? -6.602 -14.914 -18.203 1 97.56 261 ASP B C 1
ATOM 4691 O O . ASP B 1 261 ? -6.516 -16.141 -18.266 1 97.56 261 ASP B O 1
ATOM 4695 N N . VAL B 1 262 ? -5.934 -14.195 -17.359 1 98.38 262 VAL B N 1
ATOM 4696 C CA . VAL B 1 262 ? -5.051 -14.812 -16.375 1 98.38 262 VAL B CA 1
ATOM 4697 C C . VAL B 1 262 ? -5.871 -15.672 -15.414 1 98.38 262 VAL B C 1
ATOM 4699 O O . VAL B 1 262 ? -5.52 -16.828 -15.148 1 98.38 262 VAL B O 1
ATOM 4702 N N . TYR B 1 263 ? -6.98 -15.141 -14.914 1 98.19 263 TYR B N 1
ATOM 4703 C CA . TYR B 1 263 ? -7.852 -15.875 -14 1 98.19 263 TYR B CA 1
ATOM 4704 C C . TYR B 1 263 ? -8.336 -17.172 -14.633 1 98.19 263 TYR B C 1
ATOM 4706 O O . TYR B 1 263 ? -8.227 -18.25 -14.031 1 98.19 263 TYR B O 1
ATOM 4714 N N . ASP B 1 264 ? -8.836 -17.031 -15.812 1 97.31 264 ASP B N 1
ATOM 4715 C CA . ASP B 1 264 ? -9.453 -18.172 -16.484 1 97.31 264 ASP B CA 1
ATOM 4716 C C . ASP B 1 264 ? -8.422 -19.266 -16.781 1 97.31 264 ASP B C 1
ATOM 4718 O O . ASP B 1 264 ? -8.703 -20.453 -16.656 1 97.31 264 ASP B O 1
ATOM 4722 N N . TYR B 1 265 ? -7.301 -18.844 -17.219 1 98.06 265 TYR B N 1
ATOM 4723 C CA . TYR B 1 265 ? -6.238 -19.797 -17.469 1 98.06 265 TYR B CA 1
ATOM 4724 C C . TYR B 1 265 ? -5.875 -20.562 -16.203 1 98.06 265 TYR B C 1
ATOM 4726 O O . TYR B 1 265 ? -5.824 -21.797 -16.203 1 98.06 265 TYR B O 1
ATOM 4734 N N . LEU B 1 266 ? -5.59 -19.844 -15.125 1 98.62 266 LEU B N 1
ATOM 4735 C CA . LEU B 1 266 ? -5.191 -20.484 -13.867 1 98.62 266 LEU B CA 1
ATOM 4736 C C . LEU B 1 266 ? -6.301 -21.375 -13.344 1 98.62 266 LEU B C 1
ATOM 4738 O O . LEU B 1 266 ? -6.031 -22.469 -12.82 1 98.62 266 LEU B O 1
ATOM 4742 N N . ALA B 1 267 ? -7.547 -20.906 -13.469 1 98.06 267 ALA B N 1
ATOM 4743 C CA . ALA B 1 267 ? -8.68 -21.734 -13.055 1 98.06 267 ALA B CA 1
ATOM 4744 C C . ALA B 1 267 ? -8.688 -23.062 -13.805 1 98.06 267 ALA B C 1
ATOM 4746 O O . ALA B 1 267 ? -8.875 -24.125 -13.203 1 98.06 267 ALA B O 1
ATOM 4747 N N . SER B 1 268 ? -8.5 -22.969 -15.086 1 98.06 268 SER B N 1
ATOM 4748 C CA . SER B 1 268 ? -8.484 -24.172 -15.914 1 98.06 268 SER B CA 1
ATOM 4749 C C . SER B 1 268 ? -7.332 -25.094 -15.531 1 98.06 268 SER B C 1
ATOM 4751 O O . SER B 1 268 ? -7.496 -26.312 -15.469 1 98.06 268 SER B O 1
ATOM 4753 N N . ARG B 1 269 ? -6.195 -24.5 -15.312 1 98.31 269 ARG B N 1
ATOM 4754 C CA . ARG B 1 269 ? -5.023 -25.297 -14.969 1 98.31 269 ARG B CA 1
ATOM 4755 C C . ARG B 1 269 ? -5.195 -25.984 -13.617 1 98.31 269 ARG B C 1
ATOM 4757 O O . ARG B 1 269 ? -4.797 -27.141 -13.438 1 98.31 269 ARG B O 1
ATOM 4764 N N . ILE B 1 270 ? -5.746 -25.297 -12.648 1 98.56 270 ILE B N 1
ATOM 4765 C CA . ILE B 1 270 ? -6.027 -25.859 -11.336 1 98.56 270 ILE B CA 1
ATOM 4766 C C . ILE B 1 270 ? -6.973 -27.047 -11.477 1 98.56 270 ILE B C 1
ATOM 4768 O O . ILE B 1 270 ? -6.758 -28.094 -10.859 1 98.56 270 ILE B O 1
ATOM 4772 N N . ALA B 1 271 ? -7.969 -26.906 -12.312 1 98.31 271 ALA B N 1
ATOM 4773 C CA . ALA B 1 271 ? -8.922 -28 -12.539 1 98.31 271 ALA B CA 1
ATOM 4774 C C . ALA B 1 271 ? -8.219 -29.234 -13.102 1 98.31 271 ALA B C 1
ATOM 4776 O O . ALA B 1 271 ? -8.508 -30.359 -12.688 1 98.31 271 ALA B O 1
ATOM 4777 N N . VAL B 1 272 ? -7.328 -29.016 -14 1 98.5 272 VAL B N 1
ATOM 4778 C CA . VAL B 1 272 ? -6.566 -30.109 -14.594 1 98.5 272 VAL B CA 1
ATOM 4779 C C . VAL B 1 272 ? -5.738 -30.797 -13.516 1 98.5 272 VAL B C 1
ATOM 4781 O O . VAL B 1 272 ? -5.695 -32.031 -13.453 1 98.5 272 VAL B O 1
ATOM 4784 N N . CYS B 1 273 ? -5.086 -30.047 -12.711 1 98.69 273 CYS B N 1
ATOM 4785 C CA . CYS B 1 273 ? -4.266 -30.594 -11.641 1 98.69 273 CYS B CA 1
ATOM 4786 C C . CYS B 1 273 ? -5.113 -31.391 -10.656 1 98.69 273 CYS B C 1
ATOM 4788 O O . CYS B 1 273 ? -4.738 -32.5 -10.25 1 98.69 273 CYS B O 1
ATOM 4790 N N . GLU B 1 274 ? -6.262 -30.844 -10.289 1 98.44 274 GLU B N 1
ATOM 4791 C CA . GLU B 1 274 ? -7.16 -31.547 -9.383 1 98.44 274 GLU B CA 1
ATOM 4792 C C . GLU B 1 274 ? -7.637 -32.875 -9.977 1 98.44 274 GLU B C 1
ATOM 4794 O O . GLU B 1 274 ? -7.672 -33.875 -9.289 1 98.44 274 GLU B O 1
ATOM 4799 N N . ALA B 1 275 ? -7.93 -32.812 -11.227 1 98.44 275 ALA B N 1
ATOM 4800 C CA . ALA B 1 275 ? -8.383 -34 -11.914 1 98.44 275 ALA B CA 1
ATOM 4801 C C . ALA B 1 275 ? -7.289 -35.062 -11.945 1 98.44 275 ALA B C 1
ATOM 4803 O O . ALA B 1 275 ? -7.578 -36.281 -11.945 1 98.44 275 ALA B O 1
ATOM 4804 N N . ALA B 1 276 ? -6.074 -34.625 -11.945 1 98.31 276 ALA B N 1
ATOM 4805 C CA . ALA B 1 276 ? -4.934 -35.531 -11.992 1 98.31 276 ALA B CA 1
ATOM 4806 C C . ALA B 1 276 ? -4.57 -36.031 -10.602 1 98.31 276 ALA B C 1
ATOM 4808 O O . ALA B 1 276 ? -3.736 -36.938 -10.461 1 98.31 276 ALA B O 1
ATOM 4809 N N . GLY B 1 277 ? -5.145 -35.406 -9.562 1 98.06 277 GLY B N 1
ATOM 4810 C CA . GLY B 1 277 ? -4.938 -35.906 -8.219 1 98.06 277 GLY B CA 1
ATOM 4811 C C . GLY B 1 277 ? -4.188 -34.969 -7.32 1 98.06 277 GLY B C 1
ATOM 4812 O O . GLY B 1 277 ? -3.818 -35.312 -6.199 1 98.06 277 GLY B O 1
ATOM 4813 N N . ILE B 1 278 ? -3.898 -33.812 -7.703 1 98.5 278 ILE B N 1
ATOM 4814 C CA . ILE B 1 278 ? -3.295 -32.781 -6.848 1 98.5 278 ILE B CA 1
ATOM 4815 C C . ILE B 1 278 ? -4.387 -31.953 -6.188 1 98.5 278 ILE B C 1
ATOM 4817 O O . ILE B 1 278 ? -5.066 -31.156 -6.852 1 98.5 278 ILE B O 1
ATOM 4821 N N . PRO B 1 279 ? -4.594 -32.156 -4.895 1 97.88 279 PRO B N 1
ATOM 4822 C CA . PRO B 1 279 ? -5.625 -31.328 -4.25 1 97.88 279 PRO B CA 1
ATOM 4823 C C . PRO B 1 279 ? -5.312 -29.844 -4.293 1 97.88 279 PRO B C 1
ATOM 4825 O O . PRO B 1 279 ? -4.141 -29.453 -4.293 1 97.88 279 PRO B O 1
ATOM 4828 N N . ARG B 1 280 ? -6.289 -29.047 -4.285 1 96.75 280 ARG B N 1
ATOM 4829 C CA . ARG B 1 280 ? -6.176 -27.594 -4.363 1 96.75 280 ARG B CA 1
ATOM 4830 C C . ARG B 1 280 ? -5.309 -27.047 -3.236 1 96.75 280 ARG B C 1
ATOM 4832 O O . ARG B 1 280 ? -4.602 -26.062 -3.416 1 96.75 280 ARG B O 1
ATOM 4839 N N . SER B 1 281 ? -5.316 -27.672 -2.113 1 96.75 281 SER B N 1
ATOM 4840 C CA . SER B 1 281 ? -4.566 -27.266 -0.933 1 96.75 281 SER B CA 1
ATOM 4841 C C . SER B 1 281 ? -3.062 -27.344 -1.175 1 96.75 281 SER B C 1
ATOM 4843 O O . SER B 1 281 ? -2.27 -26.812 -0.401 1 96.75 281 SER B O 1
ATOM 4845 N N . ARG B 1 282 ? -2.613 -27.969 -2.236 1 98.38 282 ARG B N 1
ATOM 4846 C CA . ARG B 1 282 ? -1.194 -28.094 -2.557 1 98.38 282 ARG B CA 1
ATOM 4847 C C . ARG B 1 282 ? -0.793 -27.141 -3.67 1 98.38 282 ARG B C 1
ATOM 4849 O O . ARG B 1 282 ? 0.361 -27.125 -4.102 1 98.38 282 ARG B O 1
ATOM 4856 N N . ILE B 1 283 ? -1.756 -26.312 -4.082 1 98.81 283 ILE B N 1
ATOM 4857 C CA . ILE B 1 283 ? -1.512 -25.469 -5.242 1 98.81 283 ILE B CA 1
ATOM 4858 C C . ILE B 1 283 ? -1.472 -24 -4.816 1 98.81 283 ILE B C 1
ATOM 4860 O O . ILE B 1 283 ? -2.346 -23.531 -4.082 1 98.81 283 ILE B O 1
ATOM 4864 N N . MET B 1 284 ? -0.458 -23.312 -5.176 1 98.81 284 MET B N 1
ATOM 4865 C CA . MET B 1 284 ? -0.374 -21.859 -5.133 1 98.81 284 MET B CA 1
ATOM 4866 C C . MET B 1 284 ? -0.359 -21.266 -6.543 1 98.81 284 MET B C 1
ATOM 4868 O O . MET B 1 284 ? 0.292 -21.812 -7.438 1 98.81 284 MET B O 1
ATOM 4872 N N . ALA B 1 285 ? -1.124 -20.203 -6.762 1 98.88 285 ALA B N 1
ATOM 4873 C CA . ALA B 1 285 ? -1.23 -19.609 -8.094 1 98.88 285 ALA B CA 1
ATOM 4874 C C . ALA B 1 285 ? -0.423 -18.312 -8.188 1 98.88 285 ALA B C 1
ATOM 4876 O O . ALA B 1 285 ? -0.397 -17.516 -7.246 1 98.88 285 ALA B O 1
ATOM 4877 N N . ASP B 1 286 ? 0.263 -18.125 -9.273 1 98.88 286 ASP B N 1
ATOM 4878 C CA . ASP B 1 286 ? 1.04 -16.938 -9.617 1 98.88 286 ASP B CA 1
ATOM 4879 C C . ASP B 1 286 ? 0.557 -16.328 -10.93 1 98.88 286 ASP B C 1
ATOM 4881 O O . ASP B 1 286 ? 0.641 -16.969 -11.984 1 98.88 286 ASP B O 1
ATOM 4885 N N . PRO B 1 287 ? 0.125 -15.031 -10.883 1 98.75 287 PRO B N 1
ATOM 4886 C CA . PRO B 1 287 ? -0.399 -14.43 -12.117 1 98.75 287 PRO B CA 1
ATOM 4887 C C . PRO B 1 287 ? 0.685 -14.195 -13.164 1 98.75 287 PRO B C 1
ATOM 4889 O O . PRO B 1 287 ? 0.375 -13.906 -14.32 1 98.75 287 PRO B O 1
ATOM 4892 N N . GLY B 1 288 ? 1.912 -14.281 -12.758 1 98 288 GLY B N 1
ATOM 4893 C CA . GLY B 1 288 ? 3.006 -14.242 -13.711 1 98 288 GLY B CA 1
ATOM 4894 C C . GLY B 1 288 ? 3.328 -12.836 -14.195 1 98 288 GLY B C 1
ATOM 4895 O O . GLY B 1 288 ? 3.463 -12.602 -15.398 1 98 288 GLY B O 1
ATOM 4896 N N . ILE B 1 289 ? 3.467 -11.898 -13.273 1 97.56 289 ILE B N 1
ATOM 4897 C CA . ILE B 1 289 ? 3.838 -10.531 -13.617 1 97.56 289 ILE B CA 1
ATOM 4898 C C . ILE B 1 289 ? 5.129 -10.531 -14.43 1 97.56 289 ILE B C 1
ATOM 4900 O O . ILE B 1 289 ? 6.109 -11.18 -14.047 1 97.56 289 ILE B O 1
ATOM 4904 N N . GLY B 1 290 ? 5.09 -9.852 -15.562 1 93.94 290 GLY B N 1
ATOM 4905 C CA . GLY B 1 290 ? 6.277 -9.711 -16.391 1 93.94 290 GLY B CA 1
ATOM 4906 C C . GLY B 1 290 ? 6.457 -10.844 -17.375 1 93.94 290 GLY B C 1
ATOM 4907 O O . GLY B 1 290 ? 7.375 -10.82 -18.203 1 93.94 290 GLY B O 1
ATOM 4908 N N . PHE B 1 291 ? 5.672 -11.875 -17.328 1 94.19 291 PHE B N 1
ATOM 4909 C CA . PHE B 1 291 ? 5.789 -13.016 -18.219 1 94.19 291 PHE B CA 1
ATOM 4910 C C . PHE B 1 291 ? 4.727 -12.961 -19.312 1 94.19 291 PHE B C 1
ATOM 4912 O O . PHE B 1 291 ? 3.574 -13.336 -19.078 1 94.19 291 PHE B O 1
ATOM 4919 N N . GLY B 1 292 ? 5.176 -12.469 -20.516 1 93.44 292 GLY B N 1
ATOM 4920 C CA . GLY B 1 292 ? 4.242 -12.359 -21.625 1 93.44 292 GLY B CA 1
ATOM 4921 C C . GLY B 1 292 ? 3.215 -11.258 -21.438 1 93.44 292 GLY B C 1
ATOM 4922 O O . GLY B 1 292 ? 2.045 -11.43 -21.781 1 93.44 292 GLY B O 1
ATOM 4923 N N . LYS B 1 293 ? 3.549 -10.227 -20.844 1 95.69 293 LYS B N 1
ATOM 4924 C CA . LYS B 1 293 ? 2.686 -9.086 -20.531 1 95.69 293 LYS B CA 1
ATOM 4925 C C . LYS B 1 293 ? 3.428 -7.766 -20.703 1 95.69 293 LYS B C 1
ATOM 4927 O O . LYS B 1 293 ? 4.594 -7.648 -20.328 1 95.69 293 LYS B O 1
ATOM 4932 N N . ASN B 1 294 ? 2.797 -6.848 -21.328 1 94.25 294 ASN B N 1
ATOM 4933 C CA . ASN B 1 294 ? 3.381 -5.512 -21.391 1 94.25 294 ASN B CA 1
ATOM 4934 C C . ASN B 1 294 ? 3.072 -4.711 -20.125 1 94.25 294 ASN B C 1
ATOM 4936 O O . ASN B 1 294 ? 2.475 -5.238 -19.188 1 94.25 294 ASN B O 1
ATOM 4940 N N . ALA B 1 295 ? 3.578 -3.523 -20.109 1 95.12 295 ALA B N 1
ATOM 4941 C CA . ALA B 1 295 ? 3.461 -2.715 -18.891 1 95.12 295 ALA B CA 1
ATOM 4942 C C . ALA B 1 295 ? 1.996 -2.484 -18.531 1 95.12 295 ALA B C 1
ATOM 4944 O O . ALA B 1 295 ? 1.628 -2.537 -17.359 1 95.12 295 ALA B O 1
ATOM 4945 N N . ALA B 1 296 ? 1.146 -2.238 -19.484 1 96.31 296 ALA B N 1
ATOM 4946 C CA . ALA B 1 296 ? -0.274 -2 -19.234 1 96.31 296 ALA B CA 1
ATOM 4947 C C . ALA B 1 296 ? -0.955 -3.254 -18.688 1 96.31 296 ALA B C 1
ATOM 4949 O O . ALA B 1 296 ? -1.74 -3.18 -17.75 1 96.31 296 ALA B O 1
ATOM 4950 N N . HIS B 1 297 ? -0.645 -4.414 -19.328 1 97.31 297 HIS B N 1
ATOM 4951 C CA . HIS B 1 297 ? -1.175 -5.68 -18.828 1 97.31 297 HIS B CA 1
ATOM 4952 C C . HIS B 1 297 ? -0.812 -5.891 -17.375 1 97.31 297 HIS B C 1
ATOM 4954 O O . HIS B 1 297 ? -1.671 -6.238 -16.562 1 97.31 297 HIS B O 1
ATOM 4960 N N . ASN B 1 298 ? 0.453 -5.676 -17.078 1 97.94 298 ASN B N 1
ATOM 4961 C CA . ASN B 1 298 ? 0.925 -5.879 -15.711 1 97.94 298 ASN B CA 1
ATOM 4962 C C . ASN B 1 298 ? 0.225 -4.945 -14.734 1 97.94 298 ASN B C 1
ATOM 4964 O O . ASN B 1 298 ? -0.176 -5.363 -13.648 1 97.94 298 ASN B O 1
ATOM 4968 N N . ALA B 1 299 ? 0.066 -3.697 -15.117 1 98.31 299 ALA B N 1
ATOM 4969 C CA . ALA B 1 299 ? -0.623 -2.744 -14.25 1 98.31 299 ALA B CA 1
ATOM 4970 C C . ALA B 1 299 ? -2.064 -3.174 -14 1 98.31 299 ALA B C 1
ATOM 4972 O O . ALA B 1 299 ? -2.561 -3.078 -12.875 1 98.31 299 ALA B O 1
ATOM 4973 N N . GLN B 1 300 ? -2.736 -3.643 -15.008 1 98.5 300 GLN B N 1
ATOM 4974 C CA . GLN B 1 300 ? -4.129 -4.074 -14.906 1 98.5 300 GLN B CA 1
ATOM 4975 C C . GLN B 1 300 ? -4.266 -5.285 -13.992 1 98.5 300 GLN B C 1
ATOM 4977 O O . GLN B 1 300 ? -5.18 -5.344 -13.164 1 98.5 300 GLN B O 1
ATOM 4982 N N . ILE B 1 301 ? -3.373 -6.207 -14.117 1 98.75 301 ILE B N 1
ATOM 4983 C CA . ILE B 1 301 ? -3.395 -7.395 -13.273 1 98.75 301 ILE B CA 1
ATOM 4984 C C . ILE B 1 301 ? -3.109 -7 -11.82 1 98.75 301 ILE B C 1
ATOM 4986 O O . ILE B 1 301 ? -3.822 -7.418 -10.906 1 98.75 301 ILE B O 1
ATOM 4990 N N . LEU B 1 302 ? -2.102 -6.148 -11.617 1 98.81 302 LEU B N 1
ATOM 4991 C CA . LEU B 1 302 ? -1.729 -5.711 -10.273 1 98.81 302 LEU B CA 1
ATOM 4992 C C . LEU B 1 302 ? -2.873 -4.941 -9.617 1 98.81 302 LEU B C 1
ATOM 4994 O O . LEU B 1 302 ? -3.076 -5.039 -8.406 1 98.81 302 LEU B O 1
ATOM 4998 N N . ALA B 1 303 ? -3.635 -4.215 -10.414 1 98.31 303 ALA B N 1
ATOM 4999 C CA . ALA B 1 303 ? -4.727 -3.393 -9.906 1 98.31 303 ALA B CA 1
ATOM 5000 C C . ALA B 1 303 ? -5.926 -4.254 -9.508 1 98.31 303 ALA B C 1
ATOM 5002 O O . ALA B 1 303 ? -6.828 -3.789 -8.812 1 98.31 303 ALA B O 1
ATOM 5003 N N . THR B 1 304 ? -5.965 -5.531 -9.977 1 98.56 304 THR B N 1
ATOM 5004 C CA . THR B 1 304 ? -7.141 -6.367 -9.781 1 98.56 304 THR B CA 1
ATOM 5005 C C . THR B 1 304 ? -6.758 -7.703 -9.156 1 98.56 304 THR B C 1
ATOM 5007 O O . THR B 1 304 ? -7.441 -8.711 -9.359 1 98.56 304 THR B O 1
ATOM 5010 N N . LEU B 1 305 ? -5.723 -7.742 -8.383 1 98.75 305 LEU B N 1
ATOM 5011 C CA . LEU B 1 305 ? -5.168 -8.953 -7.781 1 98.75 305 LEU B CA 1
ATOM 5012 C C . LEU B 1 305 ? -6.227 -9.688 -6.969 1 98.75 305 LEU B C 1
ATOM 5014 O O . LEU B 1 305 ? -6.258 -10.922 -6.965 1 98.75 305 LEU B O 1
ATOM 5018 N N . PRO B 1 306 ? -7.176 -8.969 -6.242 1 98.62 306 PRO B N 1
ATOM 5019 C CA . PRO B 1 306 ? -8.141 -9.688 -5.406 1 98.62 306 PRO B CA 1
ATOM 5020 C C . PRO B 1 306 ? -9.031 -10.641 -6.211 1 98.62 306 PRO B C 1
ATOM 5022 O O . PRO B 1 306 ? -9.617 -11.57 -5.648 1 98.62 306 PRO B O 1
ATOM 5025 N N . LEU B 1 307 ? -9.117 -10.422 -7.504 1 98.31 307 LEU B N 1
ATOM 5026 C CA . LEU B 1 307 ? -9.875 -11.297 -8.391 1 98.31 307 LEU B CA 1
ATOM 5027 C C . LEU B 1 307 ? -9.414 -12.742 -8.242 1 98.31 307 LEU B C 1
ATOM 5029 O O . LEU B 1 307 ? -10.227 -13.672 -8.289 1 98.31 307 LEU B O 1
ATOM 5033 N N . LEU B 1 308 ? -8.234 -12.922 -7.973 1 98.75 308 LEU B N 1
ATOM 5034 C CA . LEU B 1 308 ? -7.602 -14.234 -8.008 1 98.75 308 LEU B CA 1
ATOM 5035 C C . LEU B 1 308 ? -8.016 -15.078 -6.805 1 98.75 308 LEU B C 1
ATOM 5037 O O . LEU B 1 308 ? -7.855 -16.297 -6.809 1 98.75 308 LEU B O 1
ATOM 5041 N N . HIS B 1 309 ? -8.547 -14.438 -5.773 1 98.44 309 HIS B N 1
ATOM 5042 C CA . HIS B 1 309 ? -9 -15.195 -4.613 1 98.44 309 HIS B CA 1
ATOM 5043 C C . HIS B 1 309 ? -10.148 -16.125 -4.98 1 98.44 309 HIS B C 1
ATOM 5045 O O . HIS B 1 309 ? -10.414 -17.109 -4.277 1 98.44 309 HIS B O 1
ATOM 5051 N N . GLY B 1 310 ? -10.828 -15.828 -6.066 1 98.12 310 GLY B N 1
ATOM 5052 C CA . GLY B 1 310 ? -11.883 -16.703 -6.547 1 98.12 310 GLY B CA 1
ATOM 5053 C C . GLY B 1 310 ? -11.375 -18.078 -6.941 1 98.12 310 GLY B C 1
ATOM 5054 O O . GLY B 1 310 ? -12.164 -19.016 -7.086 1 98.12 310 GLY B O 1
ATOM 5055 N N . LEU B 1 311 ? -10.094 -18.219 -7.113 1 98.25 311 LEU B N 1
ATOM 5056 C CA . LEU B 1 311 ? -9.484 -19.484 -7.477 1 98.25 311 LEU B CA 1
ATOM 5057 C C . LEU B 1 311 ? -9.508 -20.453 -6.301 1 98.25 311 LEU B C 1
ATOM 5059 O O . LEU B 1 311 ? -9.398 -21.672 -6.484 1 98.25 311 LEU B O 1
ATOM 5063 N N . GLY B 1 312 ? -9.484 -19.891 -5.086 1 97.62 312 GLY B N 1
ATOM 5064 C CA . GLY B 1 312 ? -9.586 -20.734 -3.898 1 97.62 312 GLY B CA 1
ATOM 5065 C C . GLY B 1 312 ? -8.258 -21.312 -3.459 1 97.62 312 GLY B C 1
ATOM 5066 O O . GLY B 1 312 ? -8.211 -22.203 -2.617 1 97.62 312 GLY B O 1
ATOM 5067 N N . CYS B 1 313 ? -7.148 -20.859 -4.07 1 97.44 313 CYS B N 1
ATOM 5068 C CA . CYS B 1 313 ? -5.789 -21.25 -3.709 1 97.44 313 CYS B CA 1
ATOM 5069 C C . CYS B 1 313 ? -5.02 -20.078 -3.119 1 97.44 313 CYS B C 1
ATOM 5071 O O . CYS B 1 313 ? -5.395 -18.922 -3.318 1 97.44 313 CYS B O 1
ATOM 5073 N N . PRO B 1 314 ? -3.953 -20.438 -2.299 1 98 314 PRO B N 1
ATOM 5074 C CA . PRO B 1 314 ? -3.057 -19.328 -1.967 1 98 314 PRO B CA 1
ATOM 5075 C C . PRO B 1 314 ? -2.439 -18.672 -3.203 1 98 314 PRO B C 1
ATOM 5077 O O . PRO B 1 314 ? -2.352 -19.312 -4.258 1 98 314 PRO B O 1
ATOM 5080 N N . LEU B 1 315 ? -2.031 -17.438 -3.045 1 98.62 315 LEU B N 1
ATOM 5081 C CA . LEU B 1 315 ? -1.577 -16.641 -4.18 1 98.62 315 LEU B CA 1
ATOM 5082 C C . LEU B 1 315 ? -0.16 -16.125 -3.947 1 98.62 315 LEU B C 1
ATOM 5084 O O . LEU B 1 315 ? 0.18 -15.703 -2.84 1 98.62 315 LEU B O 1
ATOM 5088 N N . LEU B 1 316 ? 0.684 -16.219 -4.969 1 98.88 316 LEU B N 1
ATOM 5089 C CA . LEU B 1 316 ? 2.055 -15.719 -4.984 1 98.88 316 LEU B CA 1
ATOM 5090 C C . LEU B 1 316 ? 2.182 -14.5 -5.895 1 98.88 316 LEU B C 1
ATOM 5092 O O . LEU B 1 316 ? 1.631 -14.484 -6.996 1 98.88 316 LEU B O 1
ATOM 5096 N N . LEU B 1 317 ? 2.805 -13.484 -5.391 1 98.88 317 LEU B N 1
ATOM 5097 C CA . LEU B 1 317 ? 3.145 -12.344 -6.234 1 98.88 317 LEU B CA 1
ATOM 5098 C C . LEU B 1 317 ? 4.656 -12.242 -6.426 1 98.88 317 LEU B C 1
ATOM 5100 O O . LEU B 1 317 ? 5.402 -12.125 -5.453 1 98.88 317 LEU B O 1
ATOM 5104 N N . ALA B 1 318 ? 5.109 -12.32 -7.625 1 98.5 318 ALA B N 1
ATOM 5105 C CA . ALA B 1 318 ? 6.516 -12.203 -8 1 98.5 318 ALA B CA 1
ATOM 5106 C C . ALA B 1 318 ? 6.738 -11.016 -8.93 1 98.5 318 ALA B C 1
ATOM 5108 O O . ALA B 1 318 ? 6.809 -11.18 -10.156 1 98.5 318 ALA B O 1
ATOM 5109 N N . ALA B 1 319 ? 6.965 -9.844 -8.359 1 98.12 319 ALA B N 1
ATOM 5110 C CA . ALA B 1 319 ? 7.086 -8.625 -9.156 1 98.12 319 ALA B CA 1
ATOM 5111 C C . ALA B 1 319 ? 8.477 -8.016 -9.023 1 98.12 319 ALA B C 1
ATOM 5113 O O . ALA B 1 319 ? 8.711 -6.883 -9.453 1 98.12 319 ALA B O 1
ATOM 5114 N N . SER B 1 320 ? 9.406 -8.734 -8.469 1 97.25 320 SER B N 1
ATOM 5115 C CA . SER B 1 320 ? 10.695 -8.18 -8.07 1 97.25 320 SER B CA 1
ATOM 5116 C C . SER B 1 320 ? 11.555 -7.848 -9.281 1 97.25 320 SER B C 1
ATOM 5118 O O . SER B 1 320 ? 11.844 -8.719 -10.109 1 97.25 320 SER B O 1
ATOM 5120 N N . ARG B 1 321 ? 11.906 -6.598 -9.445 1 96.31 321 ARG B N 1
ATOM 5121 C CA . ARG B 1 321 ? 12.867 -6.027 -10.383 1 96.31 321 ARG B CA 1
ATOM 5122 C C . ARG B 1 321 ? 12.43 -6.27 -11.82 1 96.31 321 ARG B C 1
ATOM 5124 O O . ARG B 1 321 ? 13.273 -6.344 -12.719 1 96.31 321 ARG B O 1
ATOM 5131 N N . LYS B 1 322 ? 11.18 -6.434 -12 1 95.94 322 LYS B N 1
ATOM 5132 C CA . LYS B 1 322 ? 10.656 -6.734 -13.328 1 95.94 322 LYS B CA 1
ATOM 5133 C C . LYS B 1 322 ? 10.695 -5.5 -14.227 1 95.94 322 LYS B C 1
ATOM 5135 O O . LYS B 1 322 ? 10.68 -4.371 -13.734 1 95.94 322 LYS B O 1
ATOM 5140 N N . THR B 1 323 ? 10.688 -5.742 -15.484 1 94.12 323 THR B N 1
ATOM 5141 C CA . THR B 1 323 ? 10.875 -4.699 -16.484 1 94.12 323 THR B CA 1
ATOM 5142 C C . THR B 1 323 ? 9.711 -3.719 -16.469 1 94.12 323 THR B C 1
ATOM 5144 O O . THR B 1 323 ? 9.875 -2.543 -16.797 1 94.12 323 THR B O 1
ATOM 5147 N N . PHE B 1 324 ? 8.492 -4.117 -16.094 1 95.25 324 PHE B N 1
ATOM 5148 C CA . PHE B 1 324 ? 7.352 -3.211 -16.094 1 95.25 324 PHE B CA 1
ATOM 5149 C C . PHE B 1 324 ? 7.625 -1.999 -15.211 1 95.25 324 PHE B C 1
ATOM 5151 O O . PHE B 1 324 ? 7.117 -0.906 -15.477 1 95.25 324 PHE B O 1
ATOM 5158 N N . VAL B 1 325 ? 8.445 -2.143 -14.156 1 97.38 325 VAL B N 1
ATOM 5159 C CA . VAL B 1 325 ? 8.781 -1.039 -13.266 1 97.38 325 VAL B CA 1
ATOM 5160 C C . VAL B 1 325 ? 9.492 0.061 -14.055 1 97.38 325 VAL B C 1
ATOM 5162 O O . VAL B 1 325 ? 9.141 1.238 -13.938 1 97.38 325 VAL B O 1
ATOM 5165 N N . ALA B 1 326 ? 10.453 -0.361 -14.859 1 96.38 326 ALA B N 1
ATOM 5166 C CA . ALA B 1 326 ? 11.188 0.604 -15.672 1 96.38 326 ALA B CA 1
ATOM 5167 C C . ALA B 1 326 ? 10.273 1.273 -16.688 1 96.38 326 ALA B C 1
ATOM 5169 O O . ALA B 1 326 ? 10.344 2.486 -16.906 1 96.38 326 ALA B O 1
ATOM 5170 N N . HIS B 1 327 ? 9.406 0.477 -17.266 1 95.81 327 HIS B N 1
ATOM 5171 C CA . HIS B 1 327 ? 8.531 0.984 -18.312 1 95.81 327 HIS B CA 1
ATOM 5172 C C . HIS B 1 327 ? 7.516 1.978 -17.75 1 95.81 327 HIS B C 1
ATOM 5174 O O . HIS B 1 327 ? 7.137 2.932 -18.438 1 95.81 327 HIS B O 1
ATOM 5180 N N . LEU B 1 328 ? 7.074 1.795 -16.547 1 97.06 328 LEU B N 1
ATOM 5181 C CA . LEU B 1 328 ? 6.066 2.656 -15.93 1 97.06 328 LEU B CA 1
ATOM 5182 C C . LEU B 1 328 ? 6.723 3.82 -15.195 1 97.06 328 LEU B C 1
ATOM 5184 O O . LEU B 1 328 ? 6.035 4.727 -14.719 1 97.06 328 LEU B O 1
ATOM 5188 N N . SER B 1 329 ? 7.977 3.789 -15.086 1 96.56 329 SER B N 1
ATOM 5189 C CA . SER B 1 329 ? 8.734 4.82 -14.383 1 96.56 329 SER B CA 1
ATOM 5190 C C . SER B 1 329 ? 9.797 5.438 -15.289 1 96.56 329 SER B C 1
ATOM 5192 O O . SER B 1 329 ? 9.5 5.828 -16.422 1 96.56 329 SER B O 1
ATOM 5194 N N . GLN B 1 330 ? 11.008 5.617 -14.781 1 94.88 330 GLN B N 1
ATOM 5195 C CA . GLN B 1 330 ? 11.984 6.426 -15.5 1 94.88 330 GLN B CA 1
ATOM 5196 C C . GLN B 1 330 ? 13.078 5.555 -16.109 1 94.88 330 GLN B C 1
ATOM 5198 O O . GLN B 1 330 ? 14.203 6.016 -16.312 1 94.88 330 GLN B O 1
ATOM 5203 N N . GLY B 1 331 ? 12.797 4.281 -16.297 1 95.56 331 GLY B N 1
ATOM 5204 C CA . GLY B 1 331 ? 13.719 3.42 -17.016 1 95.56 331 GLY B CA 1
ATOM 5205 C C . GLY B 1 331 ? 14.844 2.893 -16.156 1 95.56 331 GLY B C 1
ATOM 5206 O O . GLY B 1 331 ? 15.938 2.615 -16.656 1 95.56 331 GLY B O 1
ATOM 5207 N N . GLU B 1 332 ? 14.664 2.684 -14.906 1 96.06 332 GLU B N 1
ATOM 5208 C CA . GLU B 1 332 ? 15.711 2.256 -13.984 1 96.06 332 GLU B CA 1
ATOM 5209 C C . GLU B 1 332 ? 16.219 0.856 -14.32 1 96.06 332 GLU B C 1
ATOM 5211 O O . GLU B 1 332 ? 15.438 -0.002 -14.75 1 96.06 332 GLU B O 1
ATOM 5216 N N . THR B 1 333 ? 17.5 0.548 -14.047 1 96.19 333 THR B N 1
ATOM 5217 C CA . THR B 1 333 ? 18.062 -0.783 -14.195 1 96.19 333 THR B CA 1
ATOM 5218 C C . THR B 1 333 ? 17.562 -1.72 -13.102 1 96.19 333 THR B C 1
ATOM 5220 O O . THR B 1 333 ? 17.031 -1.266 -12.086 1 96.19 333 THR B O 1
ATOM 5223 N N . PRO B 1 334 ? 17.656 -2.992 -13.312 1 94.5 334 PRO B N 1
ATOM 5224 C CA . PRO B 1 334 ? 17.078 -3.957 -12.375 1 94.5 334 PRO B CA 1
ATOM 5225 C C . PRO B 1 334 ? 17.5 -3.711 -10.93 1 94.5 334 PRO B C 1
ATOM 5227 O O . PRO B 1 334 ? 16.672 -3.791 -10.016 1 94.5 334 PRO B O 1
ATOM 5230 N N . GLN B 1 335 ? 18.719 -3.318 -10.688 1 94.69 335 GLN B N 1
ATOM 5231 C CA . GLN B 1 335 ? 19.25 -3.15 -9.336 1 94.69 335 GLN B CA 1
ATOM 5232 C C . GLN B 1 335 ? 18.656 -1.922 -8.664 1 94.69 335 GLN B C 1
ATOM 5234 O O . GLN B 1 335 ? 18.734 -1.772 -7.441 1 94.69 335 GLN B O 1
ATOM 5239 N N . HIS B 1 336 ? 18.016 -1.076 -9.445 1 97.06 336 HIS B N 1
ATOM 5240 C CA . HIS B 1 336 ? 17.469 0.166 -8.914 1 97.06 336 HIS B CA 1
ATOM 5241 C C . HIS B 1 336 ? 15.938 0.159 -8.961 1 97.06 336 HIS B C 1
ATOM 5243 O O . HIS B 1 336 ? 15.312 1.216 -8.891 1 97.06 336 HIS B O 1
ATOM 5249 N N . ARG B 1 337 ? 15.344 -1.035 -9.023 1 98.38 337 ARG B N 1
ATOM 5250 C CA . ARG B 1 337 ? 13.898 -1.105 -9.188 1 98.38 337 ARG B CA 1
ATOM 5251 C C . ARG B 1 337 ? 13.219 -1.494 -7.871 1 98.38 337 ARG B C 1
ATOM 5253 O O . ARG B 1 337 ? 12.039 -1.844 -7.855 1 98.38 337 ARG B O 1
ATOM 5260 N N . LEU B 1 338 ? 13.961 -1.372 -6.746 1 98.31 338 LEU B N 1
ATOM 5261 C CA . LEU B 1 338 ? 13.414 -1.783 -5.457 1 98.31 338 LEU B CA 1
ATOM 5262 C C . LEU B 1 338 ? 12.18 -0.966 -5.102 1 98.31 338 LEU B C 1
ATOM 5264 O O . LEU B 1 338 ? 11.148 -1.526 -4.715 1 98.31 338 LEU B O 1
ATOM 5268 N N . PRO B 1 339 ? 12.164 0.386 -5.273 1 98.75 339 PRO B N 1
ATOM 5269 C CA . PRO B 1 339 ? 10.992 1.16 -4.863 1 98.75 339 PRO B CA 1
ATOM 5270 C C . PRO B 1 339 ? 9.727 0.763 -5.621 1 98.75 339 PRO B C 1
ATOM 5272 O O . PRO B 1 339 ? 8.664 0.611 -5.016 1 98.75 339 PRO B O 1
ATOM 5275 N N . GLY B 1 340 ? 9.898 0.577 -6.91 1 98.75 340 GLY B N 1
ATOM 5276 C CA . GLY B 1 340 ? 8.766 0.129 -7.695 1 98.75 340 GLY B CA 1
ATOM 5277 C C . GLY B 1 340 ? 8.32 -1.283 -7.359 1 98.75 340 GLY B C 1
ATOM 5278 O O . GLY B 1 340 ? 7.125 -1.581 -7.348 1 98.75 340 GLY B O 1
ATOM 5279 N N . THR B 1 341 ? 9.281 -2.152 -7.074 1 98.75 341 THR B N 1
ATOM 5280 C CA . THR B 1 341 ? 8.992 -3.508 -6.617 1 98.75 341 THR B CA 1
ATOM 5281 C C . THR B 1 341 ? 8.164 -3.482 -5.332 1 98.75 341 THR B C 1
ATOM 5283 O O . THR B 1 341 ? 7.16 -4.184 -5.227 1 98.75 341 THR B O 1
ATOM 5286 N N . LEU B 1 342 ? 8.578 -2.617 -4.414 1 98.88 342 LEU B N 1
ATOM 5287 C CA . LEU B 1 342 ? 7.871 -2.533 -3.141 1 98.88 342 LEU B CA 1
ATOM 5288 C C . LEU B 1 342 ? 6.457 -1.996 -3.334 1 98.88 342 LEU B C 1
ATOM 5290 O O . LEU B 1 342 ? 5.52 -2.451 -2.674 1 98.88 342 LEU B O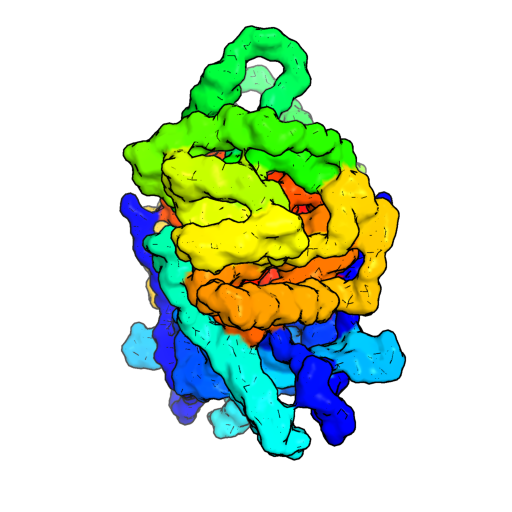 1
ATOM 5294 N N . ALA B 1 343 ? 6.285 -1.05 -4.234 1 98.88 343 ALA B N 1
ATOM 5295 C CA . ALA B 1 343 ? 4.949 -0.537 -4.516 1 98.88 343 ALA B CA 1
ATOM 5296 C C . ALA B 1 343 ? 4.02 -1.652 -4.988 1 98.88 343 ALA B C 1
ATOM 5298 O O . ALA B 1 343 ? 2.893 -1.776 -4.504 1 98.88 343 ALA B O 1
ATOM 5299 N N . ALA B 1 344 ? 4.488 -2.479 -5.84 1 98.88 344 ALA B N 1
ATOM 5300 C CA . ALA B 1 344 ? 3.691 -3.588 -6.359 1 98.88 344 ALA B CA 1
ATOM 5301 C C . ALA B 1 344 ? 3.422 -4.625 -5.273 1 98.88 344 ALA B C 1
ATOM 5303 O O . ALA B 1 344 ? 2.289 -5.086 -5.113 1 98.88 344 ALA B O 1
ATOM 5304 N N . HIS B 1 345 ? 4.434 -4.984 -4.547 1 98.88 345 HIS B N 1
ATOM 5305 C CA . HIS B 1 345 ? 4.301 -6.035 -3.547 1 98.88 345 HIS B CA 1
ATOM 5306 C C . HIS B 1 345 ? 3.418 -5.582 -2.389 1 98.88 345 HIS B C 1
ATOM 5308 O O . HIS B 1 345 ? 2.66 -6.379 -1.83 1 98.88 345 HIS B O 1
ATOM 5314 N N . LEU B 1 346 ? 3.521 -4.312 -2.014 1 98.81 346 LEU B N 1
ATOM 5315 C CA . LEU B 1 346 ? 2.637 -3.803 -0.97 1 98.81 346 LEU B CA 1
ATOM 5316 C C . LEU B 1 346 ? 1.189 -3.775 -1.448 1 98.81 346 LEU B C 1
ATOM 5318 O O . LEU B 1 346 ? 0.27 -4.039 -0.671 1 98.81 346 LEU B O 1
ATOM 5322 N N . ALA B 1 347 ? 0.98 -3.473 -2.723 1 98.75 347 ALA B N 1
ATOM 5323 C CA . ALA B 1 347 ? -0.356 -3.623 -3.293 1 98.75 347 ALA B CA 1
ATOM 5324 C C . ALA B 1 347 ? -0.837 -5.066 -3.189 1 98.75 347 ALA B C 1
ATOM 5326 O O . ALA B 1 347 ? -2.016 -5.316 -2.928 1 98.75 347 ALA B O 1
ATOM 5327 N N . GLY B 1 348 ? 0.052 -5.965 -3.414 1 98.69 348 GLY B N 1
ATOM 5328 C CA . GLY B 1 348 ? -0.272 -7.375 -3.26 1 98.69 348 GLY B CA 1
ATOM 5329 C C . GLY B 1 348 ? -0.701 -7.738 -1.851 1 98.69 348 GLY B C 1
ATOM 5330 O O . GLY B 1 348 ? -1.654 -8.492 -1.662 1 98.69 348 GLY B O 1
ATOM 5331 N N . LEU B 1 349 ? -0.006 -7.211 -0.883 1 98.38 349 LEU B N 1
ATOM 5332 C CA . LEU B 1 349 ? -0.378 -7.477 0.502 1 98.38 349 LEU B CA 1
ATOM 5333 C C . LEU B 1 349 ? -1.757 -6.906 0.813 1 98.38 349 LEU B C 1
ATOM 5335 O O . LEU B 1 349 ? -2.578 -7.566 1.452 1 98.38 349 LEU B O 1
ATOM 5339 N N . ASN B 1 350 ? -1.961 -5.688 0.347 1 98 350 ASN B N 1
ATOM 5340 C CA . ASN B 1 350 ? -3.273 -5.078 0.528 1 98 350 ASN B CA 1
ATOM 5341 C C . ASN B 1 350 ? -4.375 -5.922 -0.108 1 98 350 ASN B C 1
ATOM 5343 O O . ASN B 1 350 ? -5.516 -5.914 0.356 1 98 350 ASN B O 1
ATOM 5347 N N . ALA B 1 351 ? -4.027 -6.621 -1.153 1 98 351 ALA B N 1
ATOM 5348 C CA . ALA B 1 351 ? -4.977 -7.449 -1.894 1 98 351 ALA B CA 1
ATOM 5349 C C . ALA B 1 351 ? -5.105 -8.836 -1.263 1 98 351 ALA B C 1
ATOM 5351 O O . ALA B 1 351 ? -5.875 -9.672 -1.74 1 98 351 ALA B O 1
ATOM 5352 N N . GLY B 1 352 ? -4.316 -9.148 -0.261 1 97.44 352 GLY B N 1
ATOM 5353 C CA . GLY B 1 352 ? -4.457 -10.391 0.47 1 97.44 352 GLY B CA 1
ATOM 5354 C C . GLY B 1 352 ? -3.572 -11.5 -0.071 1 97.44 352 GLY B C 1
ATOM 5355 O O . GLY B 1 352 ? -3.82 -12.68 0.186 1 97.44 352 GLY B O 1
ATOM 5356 N N . MET B 1 353 ? -2.551 -11.156 -0.854 1 97.5 353 MET B N 1
ATOM 5357 C CA . MET B 1 353 ? -1.622 -12.18 -1.332 1 97.5 353 MET B CA 1
ATOM 5358 C C . MET B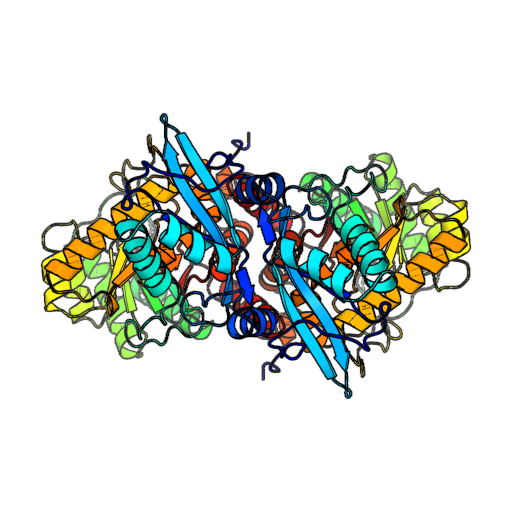 1 353 ? -0.894 -12.844 -0.167 1 97.5 353 MET B C 1
ATOM 5360 O O . MET B 1 353 ? -0.512 -12.172 0.793 1 97.5 353 MET B O 1
ATOM 5364 N N . GLN B 1 354 ? -0.621 -14.133 -0.276 1 97.94 354 GLN B N 1
ATOM 5365 C CA . GLN B 1 354 ? -0.079 -14.883 0.856 1 97.94 354 GLN B CA 1
ATOM 5366 C C . GLN B 1 354 ? 1.443 -14.953 0.787 1 97.94 354 GLN B C 1
ATOM 5368 O O . GLN B 1 354 ? 2.105 -15.195 1.8 1 97.94 354 GLN B O 1
ATOM 5373 N N . CYS B 1 355 ? 2.01 -14.797 -0.406 1 98.75 355 CYS B N 1
ATOM 5374 C CA . CYS B 1 355 ? 3.447 -15 -0.558 1 98.75 355 CYS B CA 1
ATOM 5375 C C . CYS B 1 355 ? 4.035 -14 -1.552 1 98.75 355 CYS B C 1
ATOM 5377 O O . CYS B 1 355 ? 3.434 -13.727 -2.592 1 98.75 355 CYS B O 1
ATOM 5379 N N . LEU B 1 356 ? 5.168 -13.422 -1.187 1 98.88 356 LEU B N 1
ATOM 5380 C CA . LEU B 1 356 ? 5.938 -12.555 -2.07 1 98.88 356 LEU B CA 1
ATOM 5381 C C . LEU B 1 356 ? 7.254 -13.211 -2.471 1 98.88 356 LEU B C 1
ATOM 5383 O O . LEU B 1 356 ? 8 -13.688 -1.613 1 98.88 356 LEU B O 1
ATOM 5387 N N . ARG B 1 357 ? 7.516 -13.305 -3.75 1 98.88 357 ARG B N 1
ATOM 5388 C CA . ARG B 1 357 ? 8.789 -13.797 -4.266 1 98.88 357 ARG B CA 1
ATOM 5389 C C . ARG B 1 357 ? 9.711 -12.641 -4.637 1 98.88 357 ARG B C 1
ATOM 5391 O O . ARG B 1 357 ? 9.367 -11.805 -5.477 1 98.88 357 ARG B O 1
ATOM 5398 N N . VAL B 1 358 ? 10.914 -12.617 -3.992 1 98.69 358 VAL B N 1
ATOM 5399 C CA . VAL B 1 358 ? 11.641 -11.359 -4.082 1 98.69 358 VAL B CA 1
ATOM 5400 C C . VAL B 1 358 ? 13.141 -11.633 -4.156 1 98.69 358 VAL B C 1
ATOM 5402 O O . VAL B 1 358 ? 13.617 -12.664 -3.672 1 98.69 358 VAL B O 1
ATOM 5405 N N . HIS B 1 359 ? 13.906 -10.68 -4.711 1 97.38 359 HIS B N 1
ATOM 5406 C CA . HIS B 1 359 ? 15.359 -10.648 -4.656 1 97.38 359 HIS B CA 1
ATOM 5407 C C . HIS B 1 359 ? 15.852 -9.992 -3.365 1 97.38 359 HIS B C 1
ATOM 5409 O O . HIS B 1 359 ? 16.797 -10.477 -2.744 1 97.38 359 HIS B O 1
ATOM 5415 N N . ASP B 1 360 ? 15.219 -8.906 -2.934 1 97.81 360 ASP B N 1
ATOM 5416 C CA . ASP B 1 360 ? 15.633 -8.07 -1.811 1 97.81 360 ASP B CA 1
ATOM 5417 C C . ASP B 1 360 ? 14.875 -8.438 -0.539 1 97.81 360 ASP B C 1
ATOM 5419 O O . ASP B 1 360 ? 13.984 -7.711 -0.104 1 97.81 360 ASP B O 1
ATOM 5423 N N . VAL B 1 361 ? 15.367 -9.461 0.098 1 98.69 361 VAL B N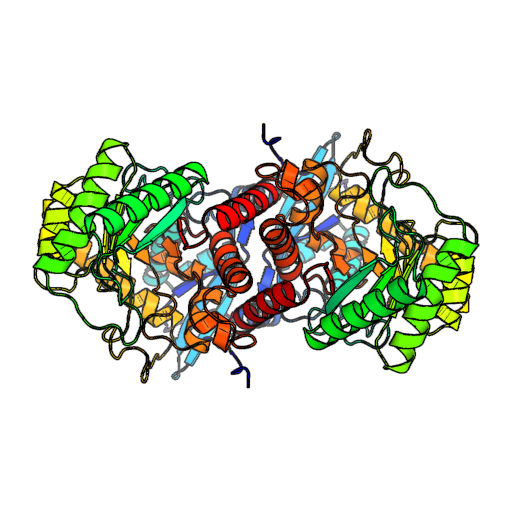 1
ATOM 5424 C CA . VAL B 1 361 ? 14.609 -10.07 1.189 1 98.69 361 VAL B CA 1
ATOM 5425 C C . VAL B 1 361 ? 14.57 -9.125 2.385 1 98.69 361 VAL B C 1
ATOM 5427 O O . VAL B 1 361 ? 13.5 -8.82 2.91 1 98.69 361 VAL B O 1
ATOM 5430 N N . ALA B 1 362 ? 15.711 -8.578 2.797 1 98.38 362 ALA B N 1
ATOM 5431 C CA . ALA B 1 362 ? 15.766 -7.73 3.986 1 98.38 362 ALA B CA 1
ATOM 5432 C C . ALA B 1 362 ? 14.867 -6.512 3.832 1 98.38 362 ALA B C 1
ATOM 5434 O O . ALA B 1 362 ? 14.125 -6.156 4.754 1 98.38 362 ALA B O 1
ATOM 5435 N N . GLU B 1 363 ? 14.945 -5.867 2.697 1 98.56 363 GLU B N 1
ATOM 5436 C CA . GLU B 1 363 ? 14.133 -4.688 2.416 1 98.56 363 GLU B CA 1
ATOM 5437 C C . GLU B 1 363 ? 12.648 -5.031 2.412 1 98.56 363 GLU B C 1
ATOM 5439 O O . GLU B 1 363 ? 11.828 -4.277 2.941 1 98.56 363 GLU B O 1
ATOM 5444 N N . THR B 1 364 ? 12.328 -6.176 1.845 1 98.81 364 THR B N 1
ATOM 5445 C CA . THR B 1 364 ? 10.93 -6.605 1.801 1 98.81 364 THR B CA 1
ATOM 5446 C C . THR B 1 364 ? 10.414 -6.914 3.203 1 98.81 364 THR B C 1
ATOM 5448 O O . THR B 1 364 ? 9.289 -6.559 3.549 1 98.81 364 THR B O 1
ATOM 5451 N N . VAL B 1 365 ? 11.227 -7.543 3.986 1 98.75 365 VAL B N 1
ATOM 5452 C CA . VAL B 1 365 ? 10.844 -7.859 5.359 1 98.75 365 VAL B CA 1
ATOM 5453 C C . VAL B 1 365 ? 10.523 -6.574 6.117 1 98.75 365 VAL B C 1
ATOM 5455 O O . VAL B 1 365 ? 9.523 -6.504 6.836 1 98.75 365 VAL B O 1
ATOM 5458 N N . GLN B 1 366 ? 11.344 -5.551 5.984 1 98.62 366 GLN B N 1
ATOM 5459 C CA . GLN B 1 366 ? 11.094 -4.273 6.637 1 98.62 366 GLN B CA 1
ATOM 5460 C C . GLN B 1 366 ? 9.734 -3.703 6.223 1 98.62 366 GLN B C 1
ATOM 5462 O O . GLN B 1 366 ? 8.945 -3.283 7.07 1 98.62 366 GLN B O 1
ATOM 5467 N N . ALA B 1 367 ? 9.461 -3.697 4.922 1 98.81 367 ALA B N 1
ATOM 5468 C CA . ALA B 1 367 ? 8.195 -3.17 4.406 1 98.81 367 ALA B CA 1
ATOM 5469 C C . ALA B 1 367 ? 7.012 -3.973 4.934 1 98.81 367 ALA B C 1
ATOM 5471 O O . ALA B 1 367 ? 5.988 -3.4 5.316 1 98.81 367 ALA B O 1
ATOM 5472 N N . VAL B 1 368 ? 7.152 -5.273 4.992 1 98.56 368 VAL B N 1
ATOM 5473 C CA . VAL B 1 368 ? 6.086 -6.16 5.441 1 98.56 368 VAL B CA 1
ATOM 5474 C C . VAL B 1 368 ? 5.781 -5.895 6.914 1 98.56 368 VAL B C 1
ATOM 5476 O O . VAL B 1 368 ? 4.617 -5.875 7.32 1 98.56 368 VAL B O 1
ATOM 5479 N N . LYS B 1 369 ? 6.766 -5.691 7.672 1 98.06 369 LYS B N 1
ATOM 5480 C CA . LYS B 1 369 ? 6.574 -5.438 9.102 1 98.06 369 LYS B CA 1
ATOM 5481 C C . LYS B 1 369 ? 5.777 -4.156 9.328 1 98.06 369 LYS B C 1
ATOM 5483 O O . LYS B 1 369 ? 4.895 -4.113 10.18 1 98.06 369 LYS B O 1
ATOM 5488 N N . ILE B 1 370 ? 6.105 -3.109 8.594 1 98.31 370 ILE B N 1
ATOM 5489 C CA . ILE B 1 370 ? 5.355 -1.862 8.703 1 98.31 370 ILE B CA 1
ATOM 5490 C C . ILE B 1 370 ? 3.91 -2.088 8.258 1 98.31 370 ILE B C 1
ATOM 5492 O O . ILE B 1 370 ? 2.975 -1.636 8.922 1 98.31 370 ILE B O 1
ATOM 5496 N N . TRP B 1 371 ? 3.729 -2.787 7.16 1 98.12 371 TRP B N 1
ATOM 5497 C CA . TRP B 1 371 ? 2.395 -3.117 6.668 1 98.12 371 TRP B CA 1
ATOM 5498 C C . TRP B 1 371 ? 1.602 -3.883 7.723 1 98.12 371 TRP B C 1
ATOM 5500 O O . TRP B 1 371 ? 0.43 -3.584 7.965 1 98.12 371 TRP B O 1
ATOM 5510 N N . GLN B 1 372 ? 2.248 -4.867 8.359 1 97.19 372 GLN B N 1
ATOM 5511 C CA . GLN B 1 372 ? 1.59 -5.68 9.375 1 97.19 372 GLN B CA 1
ATOM 5512 C C . GLN B 1 372 ? 1.169 -4.832 10.57 1 97.19 372 GLN B C 1
ATOM 5514 O O . GLN B 1 372 ? 0.076 -5.016 11.109 1 97.19 372 GLN B O 1
ATOM 5519 N N . ALA B 1 373 ? 2.012 -3.939 10.953 1 97.69 373 ALA B N 1
ATOM 5520 C CA . ALA B 1 373 ? 1.69 -3.062 12.078 1 97.69 373 ALA B CA 1
ATOM 5521 C C . ALA B 1 373 ? 0.483 -2.186 11.758 1 97.69 373 ALA B C 1
ATOM 5523 O O . ALA B 1 373 ? -0.42 -2.039 12.586 1 97.69 373 ALA B O 1
ATOM 5524 N N . MET B 1 374 ? 0.461 -1.628 10.57 1 97.69 374 MET B N 1
ATOM 5525 C CA . MET B 1 374 ? -0.658 -0.78 10.172 1 97.69 374 MET B CA 1
ATOM 5526 C C . MET B 1 374 ? -1.944 -1.593 10.062 1 97.69 374 MET B C 1
ATOM 5528 O O . MET B 1 374 ? -3.01 -1.132 10.477 1 97.69 374 MET B O 1
ATOM 5532 N N . SER B 1 375 ? -1.831 -2.777 9.531 1 96.62 375 SER B N 1
ATOM 5533 C CA . SER B 1 375 ? -2.994 -3.646 9.391 1 96.62 375 SER B CA 1
ATOM 5534 C C . SER B 1 375 ? -3.582 -4.016 10.742 1 96.62 375 SER B C 1
ATOM 5536 O O . SER B 1 375 ? -4.805 -4.02 10.922 1 96.62 375 SER B O 1
ATOM 5538 N N . ALA B 1 376 ? -2.723 -4.285 11.664 1 95.94 376 ALA B N 1
ATOM 5539 C CA . ALA B 1 376 ? -3.164 -4.645 13.008 1 95.94 376 ALA B CA 1
ATOM 5540 C C . ALA B 1 376 ? -3.785 -3.447 13.719 1 95.94 376 ALA B C 1
ATOM 5542 O O . ALA B 1 376 ? -4.676 -3.609 14.555 1 95.94 376 ALA B O 1
ATOM 5543 N N . ALA B 1 377 ? -3.326 -2.293 13.367 1 97.31 377 ALA B N 1
ATOM 5544 C CA . ALA B 1 377 ? -3.744 -1.069 14.047 1 97.31 377 ALA B CA 1
ATOM 5545 C C . ALA B 1 377 ? -5.051 -0.538 13.461 1 97.31 377 ALA B C 1
ATOM 5547 O O . ALA B 1 377 ? -5.629 0.413 13.992 1 97.31 377 ALA B O 1
ATOM 5548 N N . ALA B 1 378 ? -5.512 -1.115 12.359 1 95.75 378 ALA B N 1
ATOM 5549 C CA . ALA B 1 378 ? -6.664 -0.606 11.617 1 95.75 378 ALA B CA 1
ATOM 5550 C C . ALA B 1 378 ? -7.973 -1.038 12.273 1 95.75 378 ALA B C 1
ATOM 5552 O O . ALA B 1 378 ? -8.062 -2.135 12.828 1 95.75 378 ALA B O 1
#

InterPro domains:
  IPR000489 Pterin-binding domain [PF00809] (120-359)
  IPR000489 Pterin-binding domain [PS00792] (119-134)
  IPR000489 Pterin-binding domain [PS00793] (153-166)
  IPR000489 Pterin-binding domain [PS50972] (117-369)
  IPR006390 Dihydropteroate synthase domain [TIGR01496] (119-374)
  IPR006390 Dihydropteroate synthase domain [cd00739] (117-372)
  IPR011005 Dihydropteroate synthase-like superfamily [G3DSA:3.20.20.20] (99-378)
  IPR011005 Dihydropteroate synthase-like superfamily [SSF51717] (112-375)
  IPR045031 Dihydropteroate synthase-like [PTHR20941] (17-375)

Foldseek 3Di:
DQPDFDALADEDADDDAEDFDQVFKFKFQAQKAFAVVQVCCVVVVQWAAFLQARMTGRKIWIWGDDPLGIHTYMDGPNVCLVVQVVRHDNSNVSVVLLSCLRRHHADAELNHHLRAAAEEAEFELEDDPDDPPDSVVSLVVSLVLQVVLVVLPHQEYEYWDFDLAAQGDDDDPVSRLSRGLSNLLVCVVVVRAYEYEDQDLVSVVSSVVSRHQEYEYQQLQPDPCSLVSCQVSVGQYEGEDAPDGSHCLQVDQDDSRLQVVLLVVVLVSLVVSVVSPRDLSSYEYEDHQQHSDALNSNVNNLQRVLSNSSSSHAYEYEPQLHQSQCSNDVNDHSVPSVVVSLVSVLSCVSSPHRYYYYNDSNVNVVSSVVSVVVSNVD/DQPDFDALADEDADDDAEDFDQVFKFKFQAQKAFAVVQVCCVVVVQWAAFLQERMTGRKIWIWGDDPLGIHTYMDGPNVCLVVQVVRHDNSNVSVVLLSCLRRHHADAELNHHLRAAAEEAEFELEDDDDDPDDSVVSLVVSLVLQVVLVVLPHQEYEYWDFDLAAQGDDDDPVSRLSRGLSNLLVCVVVVRAYEYEDQDLVSVVSSVVSRHQEYEYQQLQPDPCSLVSCQVSVGQYEGEDAPDGSHCLQVDQDDSRLQVVLLVVVLVSLVVSVVSPRDLSSYEYEDHQQHSDALNSNVNNLVRVLSNSSSSHAYEYEPQLHQSQCSNDVNDHSVPSVVVSLVSVLSCVSSPHRYYYYNPSNVNVVSSVVSVVVSNVD

Sequence (756 aa):
MIVPVTSAFRRSPALPRGFVHAPRVHVLPSGIVAGEAAAAAIIGGHGWPLADGKLAFTSAGIVWAEGGQNWIGMAPYAELVAWAEAEGEDMARHIGQVVQRIGARRAEWAGLSLDRPRIMGIVNATPDSFSDGGRNLVAQTAIANALAMVEAGADIIDVGGESTRPGAEPVSIDEEIRRVEPIIRALAEWKVTVSVDTRHAPVMQAALAAGARIINDVTALEGPGSLEVAVQSGAAVILMHMQGQPQTMQADPRYTCAPLDVYDYLASRIAVCEAAGIPRSRIMADPGIGFGKNAAHNAQILATLPLLHGLGCPLLLAASRKTFVAHLSQGETPQHRLPGTLAAHLAGLNAGMQCLRVHDVAETVQAVKIWQAMSAAAMIVPVTSAFRRSPALPRGFVHAPRVHVLPSGIVAGEAAAAAIIGGHGWPLADGKLAFTSAGIVWAEGGQNWIGMAPYAELVAWAEAEGEDMARHIGQVVQRIGARRAEWAGLSLDRPRIMGIVNATPDSFSDGGRNLVAQTAIANALAMVEAGADIIDVGGESTRPGAEPVSIDEEIRRVEPIIRALAEWKVTVSVDTRHAPVMQAALAAGARIINDVTALEGPGSLEVAVQSGAAVILMHMQGQPQTMQADPRYTCAPLDVYDYLASRIAVCEAAGIPRSRIMADPGIGFGKNAAHNAQILATLPLLHGLGCPLLLAASRKTFVAHLSQGETPQHRLPGTLAAHLAGLNAGMQCLRVHDVAETVQAVKIWQAMSAAA

Solvent-accessible surface area (backbone atoms only — not comparable to full-atom values): 37001 Å² total; per-residue (Å²): 129,65,70,84,44,57,37,69,46,41,58,25,58,52,68,90,75,76,84,70,56,50,90,54,53,44,60,30,60,29,18,55,34,27,26,33,52,18,51,7,13,38,68,40,57,33,24,42,43,42,44,55,49,64,31,13,24,31,21,31,30,43,32,36,72,57,96,92,38,41,34,29,11,42,35,40,37,56,51,48,57,53,48,26,49,73,65,30,69,66,33,30,51,49,50,49,52,34,53,47,30,25,24,39,61,58,58,59,43,78,88,34,74,59,90,49,75,38,34,30,27,59,40,70,44,57,79,74,92,72,81,86,79,55,72,64,50,50,38,50,50,45,44,51,51,50,53,51,32,41,75,46,58,32,61,30,41,33,39,20,32,58,66,69,48,77,64,42,71,86,68,54,67,68,56,29,37,64,37,35,34,64,36,38,32,55,39,30,74,70,69,42,51,29,28,38,41,49,63,45,30,71,43,51,53,51,33,42,75,33,45,32,41,30,43,34,17,64,59,43,48,67,36,79,58,24,48,58,51,43,49,73,66,67,44,21,36,34,35,28,38,54,48,77,46,53,64,55,12,71,76,72,56,81,66,98,37,49,53,59,53,44,46,52,50,50,48,53,51,50,50,52,41,41,74,68,62,38,58,61,62,39,38,30,39,26,73,32,59,62,39,26,42,52,51,51,41,39,26,22,31,63,39,46,51,31,36,51,32,50,67,52,38,46,33,40,46,52,54,55,45,38,64,45,49,19,52,50,36,88,58,52,53,57,92,65,24,58,42,27,23,49,40,54,51,52,49,36,50,72,46,60,40,33,28,40,40,30,74,58,39,52,52,49,45,35,21,49,33,44,48,49,35,22,36,39,10,33,128,66,71,84,42,56,38,70,46,42,57,25,59,52,68,90,74,75,86,69,57,50,93,54,53,44,62,29,60,27,18,55,35,28,26,32,52,17,51,7,14,38,70,41,56,32,23,41,44,40,39,54,50,63,32,13,23,31,22,30,31,42,32,36,73,59,96,92,37,40,34,29,12,42,37,40,38,58,51,48,58,53,48,29,51,74,65,29,68,66,32,28,52,48,49,51,53,33,52,48,29,25,25,38,63,58,58,61,43,78,88,34,74,58,89,50,75,38,35,30,28,59,40,69,44,56,81,73,90,72,83,88,73,57,68,65,49,49,38,50,49,43,43,52,50,50,53,51,34,40,74,46,59,33,62,31,40,34,39,20,30,57,66,68,48,78,64,43,70,86,69,55,66,67,56,29,36,65,37,36,33,64,36,38,31,54,39,30,72,71,68,44,50,29,28,38,40,49,64,46,30,71,44,51,53,50,33,43,74,34,46,32,41,30,44,36,17,64,58,44,48,66,37,80,57,25,48,59,50,42,49,73,68,67,45,20,35,34,34,26,36,54,48,77,47,52,64,54,11,71,77,71,56,81,65,99,36,50,50,57,54,43,46,51,50,51,48,52,50,50,50,52,40,40,74,68,62,40,57,60,62,37,37,30,41,24,72,30,60,64,39,27,42,51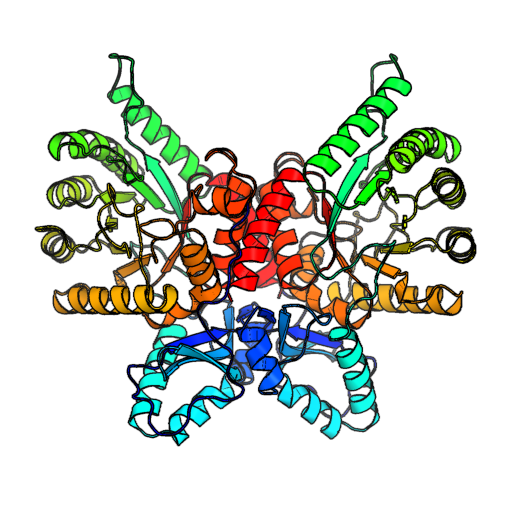,51,50,44,39,26,22,31,65,38,46,50,32,35,52,33,50,67,53,38,46,35,40,46,51,54,52,44,36,64,46,48,22,53,50,37,88,57,52,54,57,92,64,25,58,43,29,22,48,41,53,52,52,48,35,49,72,47,60,40,34,28,41,40,30,72,58,40,51,52,47,44,34,20,48,34,43,47,50,36,20,36,37,9,33

Radius of gyration: 26.68 Å; Cα contacts (8 Å, |Δi|>4): 1737; chains: 2; bounding box: 70×78×57 Å

Nearest PDB structures (foldseek):
  3tzf-assembly1_B  TM=9.437E-01  e=6.183E-29  Yersinia pestis
  5u0z-assembly1_A  TM=9.713E-01  e=2.809E-28  Escherichia coli CFT073
  7l6p-assembly1_B  TM=9.625E-01  e=8.009E-28  Stenotrophomonas maltophilia K279a
  5usw-assembly1_B  TM=9.086E-01  e=4.087E-27  Aliivibrio fischeri ES114
  5usw-assembly2_D  TM=9.067E-01  e=1.696E-25  Aliivibrio fischeri ES114